Protein AF-0000000087530693 (afdb_homodimer)

Organism: NCBI:txid342944

Secondary structure (DSSP, 8-state):
-GGGTTTTS----HHHHHHHHHHHHHHHHHHHHTGGGTTTSHHHHHHHHHHHHHHHHHHHHHHHHHHTT---TTHHHHHHHHHHHHHHHHHTT-HHHHHHHHHHHHHHHHHHHHHHHHHTS---HHHHHHHHHHHHHHHHHHHHTTS-EE---HHHHIIIII-EETTEEHHHHHHHHHHHHHHHHHHHSHHHHHHHHHHH-HHHHHHTT--HHHHHHHHHHHHHHHHHHHHHHHHHHHTEE-TTTTTTHHHHHHHHHHHTT--TTSS---HHHHHHHHHHHHHHHHHHHHTT--HHHHHHHHHHHHHHHHHHH------/-GGGTTTTS----HHHHHHHHHHHHHHHHHHHHTGGGTTTSHHHHHHHHHHHHHHHHHHHHHHHHHHTT---TTHHHHHHHHHHHHHHHHHTT-HHHHHHHHHHHHHHHHHHHHHHHHHTS---HHHHHHHHHHHHHHHHHHHHTTS-EE---HHHHIIIII-EETTEEHHHHHHHHHHHHHHHHHHHSHHHHHHHHHHH-HHHHHHTT--HHHHHHHHHHHHHHHHHHHHHHHHHHHTEE-TTTTTTHHHHHHHHHHHTT--TTSS---HHHHHHHHHHHHHHHHHHHHTT--HHHHHHHHHHHHHHHHHHH------

Solvent-accessible surface area (backbone atoms only — not comparable to full-atom values): 29181 Å² total; per-residue (Å²): 128,72,74,67,66,65,62,64,70,50,76,69,61,52,70,77,41,42,46,58,52,51,46,50,49,52,49,51,51,44,47,62,76,28,45,88,73,40,51,81,33,70,69,43,48,51,47,34,46,54,64,18,22,42,38,26,40,31,13,42,30,42,29,49,26,23,9,41,52,41,49,70,54,21,37,13,21,31,10,7,27,8,10,33,50,20,20,51,34,42,69,70,64,61,40,68,68,53,15,51,52,48,10,34,46,46,6,28,50,52,10,40,53,49,15,44,42,31,54,76,60,62,38,60,38,56,60,50,18,46,28,40,23,38,24,33,29,13,48,22,23,52,75,45,70,72,39,74,33,63,47,81,54,62,67,52,26,32,72,34,20,74,21,61,60,95,84,39,50,35,41,48,53,52,30,50,53,50,46,51,51,45,38,46,40,49,74,72,33,70,63,25,50,50,32,26,38,30,11,59,38,48,67,62,27,43,75,72,68,42,62,52,54,59,49,50,28,49,31,30,22,45,28,17,26,31,11,3,48,30,10,41,32,51,17,18,56,67,35,24,8,37,53,68,40,42,68,69,39,33,56,53,22,50,35,9,20,29,42,18,60,22,29,76,71,18,36,34,62,36,46,69,29,12,43,53,19,16,46,44,53,26,46,51,54,48,50,42,50,74,73,64,50,52,72,29,54,46,33,29,51,51,19,52,48,38,50,50,35,46,60,67,45,54,70,72,71,78,123,131,73,74,66,67,64,64,63,70,52,75,69,62,52,69,78,42,42,46,57,51,50,43,52,49,52,49,52,51,44,47,61,76,27,47,88,74,40,50,81,34,68,69,43,49,52,49,34,45,54,63,16,20,42,40,25,39,32,12,42,31,40,28,51,26,23,9,40,49,40,50,69,51,20,38,12,22,31,9,5,27,8,10,33,49,20,21,50,36,41,68,71,64,61,41,67,68,51,16,50,51,48,10,35,46,47,6,28,52,52,11,41,52,48,16,44,41,32,54,75,62,60,39,61,38,56,59,49,18,46,28,42,23,38,24,33,28,13,48,22,23,53,76,45,71,71,39,75,33,62,48,83,53,62,67,51,26,31,70,35,20,75,22,60,59,95,85,38,51,34,41,49,52,54,31,49,52,50,46,50,50,45,38,45,40,50,73,72,34,70,64,26,51,49,31,26,37,31,11,58,38,49,68,62,26,43,74,72,69,43,61,53,53,59,48,50,27,49,31,30,22,45,28,19,26,33,12,3,48,28,10,41,31,50,18,18,55,67,37,24,8,35,52,68,40,42,72,70,39,33,57,53,22,50,33,9,20,30,42,18,59,22,28,76,72,18,38,33,62,36,46,69,30,11,43,53,19,16,48,44,52,25,46,50,54,49,50,43,50,72,72,64,51,50,72,29,53,46,33,30,52,49,19,51,48,38,50,50,34,44,59,64,44,53,69,73,70,78,121

Sequence (638 aa):
MPSKLKNSLSLFDWRQYIVYIAFVLVLIYFSITLAEEGFMTTGNILNIARQTAMISIMGVAMTFVIASKEIDLSVGSIAALSAITTALTMQQGLGMITAIIVGLATGLAVGFVNGYLVTKVAIPSFLVTLAMMMIARGVAMWLSGTAPVPILSENYIFLFGSGSVLGVPILLFWTLLIAIIGYIVMRKSVFGRQTLATGGNETAATFSGINTNRIKMTVFMASGMMAGLAGMLYAGRLQAGRFTFGEGDELSVIAAVILGGTSLFGGVGTVVGTVIGSVMIGTINNALILQGLDVSQQMVVQGAIIILAVAFGSKKRKSMPSKLKNSLSLFDWRQYIVYIAFVLVLIYFSITLAEEGFMTTGNILNIARQTAMISIMGVAMTFVIASKEIDLSVGSIAALSAITTALTMQQGLGMITAIIVGLATGLAVGFVNGYLVTKVAIPSFLVTLAMMMIARGVAMWLSGTAPVPILSENYIFLFGSGSVLGVPILLFWTLLIAIIGYIVMRKSVFGRQTLATGGNETAATFSGINTNRIKMTVFMASGMMAGLAGMLYAGRLQAGRFTFGEGDELSVIAAVILGGTSLFGGVGTVVGTVIGSVMIGTINNALILQGLDVSQQMVVQGAIIILAVAFGSKKRKS

Nearest PDB structures (foldseek):
  2nq2-assembly1_A  TM=4.887E-01  e=3.109E-02  Haemophilus influenzae
  5b58-assembly1_B  TM=4.956E-01  e=7.886E-02  Burkholderia cenocepacia J2315
  7lb8-assembly1_B  TM=5.068E-01  e=1.228E-01  Escherichia coli K-12
  3gi9-assembly1_C  TM=1.539E-01  e=7.904E-01  Methanocaldococcus jannaschii
  6s7p-assembly1_A  TM=1.530E-01  e=4.259E+00  Homo sapiens

Foldseek 3Di:
DPVVVVCVVPPPCCLLCVLVVVLVVVVVVLCVVCVVLCLPPPVNLLVLLLVLLLLLLLLLLQLLQLQLLAAALQLFLLLLLLLLQLLVCVVVVVDNVVSLVSLLVSLLVLLLVLLCCCQVVVDGSVVSNVVSNVVSLVVSCVSCVQDKRFADDPVLLQQQAQHDDPNHRNSNVSSVVSLVVSQCCLPPHPLNQLSLVSLVPVVVSVVVPRPSSVSNSVSSSSSSSSSSSSSSSVCSHVRIRGSCGSPVSSLQSVLLFLSLQRESSHNDGDSVSSSVSSSSSSSVLSSCVSVPDDPVVSVVVSVVSSVVSCVSRHPPPPD/DPVVVPCVVPPPCCLLCVLVVVLVVVLVVLCVVCVVLCLPPPVNLLVLLLVLLLLLLLLLLQLLQLQLLAAALQLFLLLLLLLLQLLVCVVVVVDNVVSLVSLLVSLLVLLLVLLCCCQVVVDGSVVSNVVSNVVSLVVSCVSQVQDKRFADDPVLLQQQAQHDDPNHRNSNVSSVVSLVVSQCCLPPHPLNQLSLVSLVPVVVSVVVPRPSSVSNSVSSSSSSSSSSSSSSSVCSHVRIRGSCGSPVSSLQSVLLFLSLQRESSHNDGDSVSSSVSSSSSSSVLSSCVSVPHDPVVSVVVSVVSSVVSCVSRHPPPPD

InterPro domains:
  IPR001851 ABC transporter, permease [PF02653] (44-310)

Structure (mmCIF, N/CA/C/O backbone):
data_AF-0000000087530693-model_v1
#
loop_
_entity.id
_entity.type
_entity.pdbx_description
1 polymer 'Ribose transport system permease protein'
#
loop_
_atom_site.group_PDB
_atom_site.id
_atom_site.type_symbol
_atom_site.label_atom_id
_atom_site.label_alt_id
_atom_site.label_comp_id
_atom_site.label_asym_id
_atom_site.label_entity_id
_atom_site.label_seq_id
_atom_site.pdbx_PDB_ins_code
_atom_site.Cartn_x
_atom_site.Cartn_y
_atom_site.Cartn_z
_atom_site.occupancy
_atom_site.B_iso_or_equiv
_atom_site.auth_seq_id
_atom_site.auth_comp_id
_atom_site.auth_asym_id
_atom_site.auth_atom_id
_atom_site.pdbx_PDB_model_num
ATOM 1 N N . MET A 1 1 ? -44.031 -15.539 -35.531 1 28.72 1 MET A N 1
ATOM 2 C CA . MET A 1 1 ? -42.969 -16.359 -34.969 1 28.72 1 MET A CA 1
ATOM 3 C C . MET A 1 1 ? -41.625 -15.68 -35.156 1 28.72 1 MET A C 1
ATOM 5 O O . MET A 1 1 ? -40.562 -16.281 -34.906 1 28.72 1 MET A O 1
ATOM 9 N N . PRO A 1 2 ? -41.469 -14.688 -36.062 1 40.25 2 PRO A N 1
ATOM 10 C CA . PRO A 1 2 ? -40.156 -14.133 -36.406 1 40.25 2 PRO A CA 1
ATOM 11 C C . PRO A 1 2 ? -39.5 -13.359 -35.281 1 40.25 2 PRO A C 1
ATOM 13 O O . PRO A 1 2 ? -38.375 -12.852 -35.406 1 40.25 2 PRO A O 1
ATOM 16 N N . SER A 1 3 ? -40.312 -12.875 -34.281 1 39.66 3 SER A N 1
ATOM 17 C CA . SER A 1 3 ? -39.812 -11.859 -33.344 1 39.66 3 SER A CA 1
ATOM 18 C C . SER A 1 3 ? -38.75 -12.422 -32.438 1 39.66 3 SER A C 1
ATOM 20 O O . SER A 1 3 ? -38.188 -11.703 -31.609 1 39.66 3 SER A O 1
ATOM 22 N N . LYS A 1 4 ? -38.656 -13.766 -32.344 1 40.84 4 LYS A N 1
ATOM 23 C CA . LYS A 1 4 ? -37.75 -14.297 -31.328 1 40.84 4 LYS A CA 1
ATOM 24 C C . LYS A 1 4 ? -36.281 -14.117 -31.75 1 40.84 4 LYS A C 1
ATOM 26 O O . LYS A 1 4 ? -35.375 -14.422 -30.984 1 40.84 4 LYS A O 1
ATOM 31 N N . LEU A 1 5 ? -36.062 -14.156 -33.062 1 33.09 5 LEU A N 1
ATOM 32 C CA . LEU A 1 5 ? -34.656 -14.195 -33.469 1 33.09 5 LEU A CA 1
ATOM 33 C C . LEU A 1 5 ? -33.969 -12.875 -33.125 1 33.09 5 LEU A C 1
ATOM 35 O O . LEU A 1 5 ? -32.75 -12.75 -33.281 1 33.09 5 LEU A O 1
ATOM 39 N N . LYS A 1 6 ? -34.844 -11.805 -33.219 1 39 6 LYS A N 1
ATOM 40 C CA . LYS A 1 6 ? -34.125 -10.539 -33.094 1 39 6 LYS A CA 1
ATOM 41 C C . LYS A 1 6 ? -33.344 -10.477 -31.781 1 39 6 LYS A C 1
ATOM 43 O O . LYS A 1 6 ? -32.312 -9.789 -31.703 1 39 6 LYS A O 1
ATOM 48 N N . ASN A 1 7 ? -34 -10.797 -30.766 1 36.56 7 ASN A N 1
ATOM 49 C CA . ASN A 1 7 ? -33.438 -10.352 -29.484 1 36.56 7 ASN A CA 1
ATOM 50 C C . ASN A 1 7 ? -32.281 -11.219 -29.047 1 36.56 7 ASN A C 1
ATOM 52 O O . ASN A 1 7 ? -31.859 -11.156 -27.891 1 36.56 7 ASN A O 1
ATOM 56 N N . SER A 1 8 ? -32.156 -12.344 -29.578 1 37 8 SER A N 1
ATOM 57 C CA . SER A 1 8 ? -31.125 -13.242 -29.094 1 37 8 SER A CA 1
ATOM 58 C C . SER A 1 8 ? -29.734 -12.688 -29.375 1 37 8 SER A C 1
ATOM 60 O O . SER A 1 8 ? -28.734 -13.305 -29.016 1 37 8 SER A O 1
ATOM 62 N N . LEU A 1 9 ? -29.656 -12.055 -30.547 1 38.19 9 LEU A N 1
ATOM 63 C CA . LEU A 1 9 ? -28.359 -11.391 -30.641 1 38.19 9 LEU A CA 1
ATOM 64 C C . LEU A 1 9 ? -28.062 -10.57 -29.391 1 38.19 9 LEU A C 1
ATOM 66 O O . LEU A 1 9 ? -28.469 -9.406 -29.297 1 38.19 9 LEU A O 1
ATOM 70 N N . SER A 1 10 ? -28.688 -10.914 -28.375 1 39.28 10 SER A N 1
ATOM 71 C CA . SER A 1 10 ? -28.375 -10.391 -27.047 1 39.28 10 SER A CA 1
ATOM 72 C C . SER A 1 10 ? -26.953 -9.828 -27 1 39.28 10 SER A C 1
ATOM 74 O O . SER A 1 10 ? -26.031 -10.391 -27.609 1 39.28 10 SER A O 1
ATOM 76 N N . LEU A 1 11 ? -26.781 -8.539 -26.812 1 38.78 11 LEU A N 1
ATOM 77 C CA . LEU A 1 11 ? -25.641 -7.664 -26.547 1 38.78 11 LEU A CA 1
ATOM 78 C C . LEU A 1 11 ? -24.484 -8.445 -25.922 1 38.78 11 LEU A C 1
ATOM 80 O O . LEU A 1 11 ? -24.656 -9.047 -24.859 1 38.78 11 LEU A O 1
ATOM 84 N N . PHE A 1 12 ? -23.859 -9.289 -26.656 1 40.31 12 PHE A N 1
ATOM 85 C CA . PHE A 1 12 ? -22.516 -9.641 -26.219 1 40.31 12 PHE A CA 1
ATOM 86 C C . PHE A 1 12 ? -22 -8.648 -25.172 1 40.31 12 PHE A C 1
ATOM 88 O O . PHE A 1 12 ? -21.875 -7.457 -25.469 1 40.31 12 PHE A O 1
ATOM 95 N N . ASP A 1 13 ? -22.422 -8.711 -23.953 1 47.44 13 ASP A N 1
ATOM 96 C CA . ASP A 1 13 ? -21.938 -7.852 -22.875 1 47.44 13 ASP A CA 1
ATOM 97 C C . ASP A 1 13 ? -20.453 -7.523 -23.062 1 47.44 13 ASP A C 1
ATOM 99 O O . ASP A 1 13 ? -19.594 -8.242 -22.562 1 47.44 13 ASP A O 1
ATOM 103 N N . TRP A 1 14 ? -20.094 -6.984 -24.203 1 50.38 14 TRP A N 1
ATOM 104 C CA . TRP A 1 14 ? -18.781 -6.504 -24.594 1 50.38 14 TRP A CA 1
ATOM 105 C C . TRP A 1 14 ? -17.984 -6.047 -23.375 1 50.38 14 TRP A C 1
ATOM 107 O O . TRP A 1 14 ? -16.75 -6.102 -23.375 1 50.38 14 TRP A O 1
ATOM 117 N N . ARG A 1 15 ? -18.672 -5.598 -22.406 1 54.03 15 ARG A N 1
ATOM 118 C CA . ARG A 1 15 ? -17.984 -5.086 -21.219 1 54.03 15 ARG A CA 1
ATOM 119 C C . ARG A 1 15 ? -17.234 -6.195 -20.5 1 54.03 15 ARG A C 1
ATOM 121 O O . ARG A 1 15 ? -16.188 -5.949 -19.906 1 54.03 15 ARG A O 1
ATOM 128 N N . GLN A 1 16 ? -17.906 -7.434 -20.703 1 56.12 16 GLN A N 1
ATOM 129 C CA . GLN A 1 16 ? -17.219 -8.547 -20.047 1 56.12 16 GLN A CA 1
ATOM 130 C C . GLN A 1 16 ? -15.945 -8.914 -20.797 1 56.12 16 GLN A C 1
ATOM 132 O O . GLN A 1 16 ? -15.008 -9.445 -20.203 1 56.12 16 GLN A O 1
ATOM 137 N N . TYR A 1 17 ? -15.961 -8.445 -22.109 1 61.09 17 TYR A N 1
ATOM 138 C CA . TYR A 1 17 ? -14.836 -8.906 -22.906 1 61.09 17 TYR A CA 1
ATOM 139 C C . TYR A 1 17 ? -13.875 -7.758 -23.203 1 61.09 17 TYR A C 1
ATOM 141 O O . TYR A 1 17 ? -12.883 -7.938 -23.922 1 61.09 17 TYR A O 1
ATOM 149 N N . ILE A 1 18 ? -14.203 -6.633 -22.672 1 63.62 18 ILE A N 1
ATOM 150 C CA . ILE A 1 18 ? -13.398 -5.461 -22.984 1 63.62 18 ILE A CA 1
ATOM 151 C C . ILE A 1 18 ? -11.945 -5.707 -22.578 1 63.62 18 ILE A C 1
ATOM 153 O O . ILE A 1 18 ? -11.023 -5.301 -23.281 1 63.62 18 ILE A O 1
ATOM 157 N N . VAL A 1 19 ? -11.812 -6.367 -21.594 1 62.84 19 VAL A N 1
ATOM 158 C CA . VAL A 1 19 ? -10.453 -6.605 -21.125 1 62.84 19 VAL A CA 1
ATOM 159 C C . VAL A 1 19 ? -9.727 -7.543 -22.078 1 62.84 19 VAL A C 1
ATOM 161 O O . VAL A 1 19 ? -8.547 -7.344 -22.375 1 62.84 19 VAL A O 1
ATOM 164 N N . TYR A 1 20 ? -10.445 -8.461 -22.562 1 69.25 20 TYR A N 1
ATOM 165 C CA . TYR A 1 20 ? -9.844 -9.398 -23.5 1 69.25 20 TYR A CA 1
ATOM 166 C C . TYR A 1 20 ? -9.5 -8.703 -24.812 1 69.25 20 TYR A C 1
ATOM 168 O O . TYR A 1 20 ? -8.438 -8.945 -25.391 1 69.25 20 TYR A O 1
ATOM 176 N N . ILE A 1 21 ? -10.383 -7.828 -25.156 1 72.25 21 ILE A N 1
ATOM 177 C CA . ILE A 1 21 ? -10.133 -7.074 -26.375 1 72.25 21 ILE A CA 1
ATOM 178 C C . ILE A 1 21 ? -8.922 -6.16 -26.188 1 72.25 21 ILE A C 1
ATOM 180 O O . ILE A 1 21 ? -8.055 -6.082 -27.062 1 72.25 21 ILE A O 1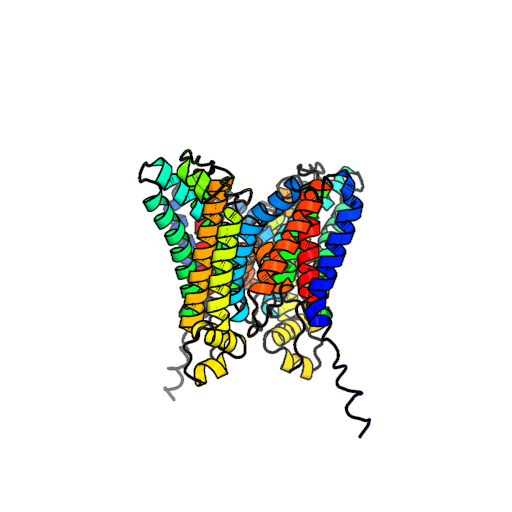
ATOM 184 N N . ALA A 1 22 ? -8.891 -5.48 -25.016 1 70 22 ALA A N 1
ATOM 185 C CA . ALA A 1 22 ? -7.754 -4.613 -24.703 1 70 22 ALA A CA 1
ATOM 186 C C . ALA A 1 22 ? -6.449 -5.402 -24.703 1 70 22 ALA A C 1
ATOM 188 O O . ALA A 1 22 ? -5.43 -4.934 -25.203 1 70 22 ALA A O 1
ATOM 189 N N . PHE A 1 23 ? -6.508 -6.609 -24.188 1 74.19 23 PHE A N 1
ATOM 190 C CA . PHE A 1 23 ? -5.34 -7.48 -24.156 1 74.19 23 PHE A CA 1
ATOM 191 C C . PHE A 1 23 ? -4.844 -7.785 -25.562 1 74.19 23 PHE A C 1
ATOM 193 O O . PHE A 1 23 ? -3.646 -7.68 -25.844 1 74.19 23 PHE A O 1
ATOM 200 N N . VAL A 1 24 ? -5.777 -8.109 -26.375 1 76.62 24 VAL A N 1
ATOM 201 C CA . VAL A 1 24 ? -5.41 -8.469 -27.75 1 76.62 24 VAL A CA 1
ATOM 202 C C . VAL A 1 24 ? -4.832 -7.246 -28.453 1 76.62 24 VAL A C 1
ATOM 204 O O . VAL A 1 24 ? -3.832 -7.355 -29.172 1 76.62 24 VAL A O 1
ATOM 207 N N . LEU A 1 25 ? -5.383 -6.094 -28.156 1 77.19 25 LEU A N 1
ATOM 208 C CA . LEU A 1 25 ? -4.902 -4.863 -28.781 1 77.19 25 LEU A CA 1
ATOM 209 C C . LEU A 1 25 ? -3.5 -4.52 -28.297 1 77.19 25 LEU A C 1
ATOM 211 O O . LEU A 1 25 ? -2.645 -4.113 -29.078 1 77.19 25 LEU A O 1
ATOM 215 N N . VAL A 1 26 ? -3.301 -4.668 -27.016 1 76.31 26 VAL A N 1
ATOM 216 C CA . VAL A 1 26 ? -1.988 -4.398 -26.438 1 76.31 26 VAL A CA 1
ATOM 217 C C . VAL A 1 26 ? -0.959 -5.367 -27.016 1 76.31 26 VAL A C 1
ATOM 219 O O . VAL A 1 26 ? 0.159 -4.969 -27.359 1 76.31 26 VAL A O 1
ATOM 222 N N . LEU A 1 27 ? -1.371 -6.621 -27.141 1 77.88 27 LEU A N 1
ATOM 223 C CA . LEU A 1 27 ? -0.479 -7.629 -27.703 1 77.88 27 LEU A CA 1
ATOM 224 C C . LEU A 1 27 ? -0.116 -7.293 -29.141 1 77.88 27 LEU A C 1
ATOM 226 O O . LEU A 1 27 ? 1.053 -7.375 -29.531 1 77.88 27 LEU A O 1
ATOM 230 N N . ILE A 1 28 ? -1.125 -6.922 -29.906 1 78.5 28 ILE A N 1
ATOM 231 C CA . ILE A 1 28 ? -0.894 -6.574 -31.297 1 78.5 28 ILE A CA 1
ATOM 232 C C . ILE A 1 28 ? 0.003 -5.34 -31.375 1 78.5 28 ILE A C 1
ATOM 234 O O . ILE A 1 28 ? 0.953 -5.305 -32.156 1 78.5 28 ILE A O 1
ATOM 238 N N . TYR A 1 29 ? -0.275 -4.406 -30.562 1 82.38 29 TYR A N 1
ATOM 239 C CA . TYR A 1 29 ? 0.505 -3.174 -30.547 1 82.38 29 TYR A CA 1
ATOM 240 C C . TYR A 1 29 ? 1.975 -3.463 -30.266 1 82.38 29 TYR A C 1
ATOM 242 O O . TYR A 1 29 ? 2.855 -3.006 -31 1 82.38 29 TYR A O 1
ATOM 250 N N . PHE A 1 30 ? 2.209 -4.285 -29.297 1 83.38 30 PHE A N 1
ATOM 251 C CA . PHE A 1 30 ? 3.596 -4.527 -28.922 1 83.38 30 PHE A CA 1
ATOM 252 C C . PHE A 1 30 ? 4.258 -5.504 -29.891 1 83.38 30 PHE A C 1
ATOM 254 O O . PHE A 1 30 ? 5.469 -5.449 -30.109 1 83.38 30 PHE A O 1
ATOM 261 N N . SER A 1 31 ? 3.473 -6.391 -30.484 1 78.81 31 SER A N 1
ATOM 262 C CA . SER A 1 31 ? 4.012 -7.316 -31.469 1 78.81 31 SER A CA 1
ATOM 263 C C . SER A 1 31 ? 4.543 -6.574 -32.688 1 78.81 31 SER A C 1
ATOM 265 O O . SER A 1 31 ? 5.559 -6.969 -33.281 1 78.81 31 SER A O 1
ATOM 267 N N . ILE A 1 32 ? 3.898 -5.543 -32.938 1 80.38 32 ILE A N 1
ATOM 268 C CA . ILE A 1 32 ? 4.285 -4.758 -34.094 1 80.38 32 ILE A CA 1
ATOM 269 C C . ILE A 1 32 ? 5.418 -3.805 -33.719 1 80.38 32 ILE A C 1
ATOM 271 O O . ILE A 1 32 ? 6.445 -3.752 -34.406 1 80.38 32 ILE A O 1
ATOM 275 N N . THR A 1 33 ? 5.32 -3.119 -32.688 1 82.12 33 THR A N 1
ATOM 276 C CA . THR A 1 33 ? 6.262 -2.062 -32.344 1 82.12 33 THR A CA 1
ATOM 277 C C . THR A 1 33 ? 7.574 -2.65 -31.828 1 82.12 33 THR A C 1
ATOM 279 O O . THR A 1 33 ? 8.625 -2.018 -31.922 1 82.12 33 THR A O 1
ATOM 282 N N . LEU A 1 34 ? 7.488 -3.891 -31.297 1 83.69 34 LEU A N 1
ATOM 283 C CA . LEU A 1 34 ? 8.68 -4.492 -30.719 1 83.69 34 LEU A CA 1
ATOM 284 C C . LEU A 1 34 ? 9.102 -5.734 -31.5 1 83.69 34 LEU A C 1
ATOM 286 O O . LEU A 1 34 ? 9.7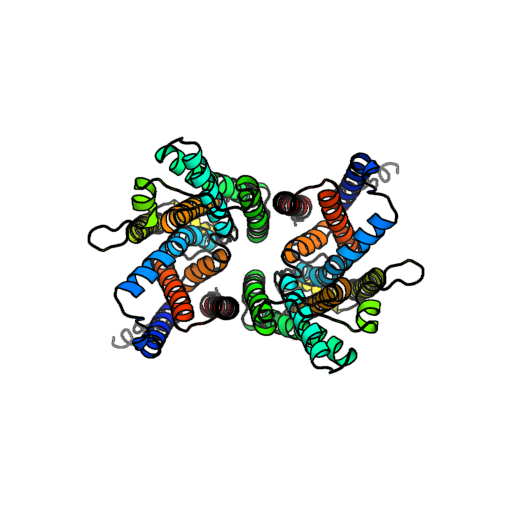5 -6.629 -30.953 1 83.69 34 LEU A O 1
ATOM 290 N N . ALA A 1 35 ? 8.68 -5.809 -32.688 1 79.12 35 ALA A N 1
ATOM 291 C CA . ALA A 1 35 ? 9.016 -6.934 -33.562 1 79.12 35 ALA A CA 1
ATOM 292 C C . ALA A 1 35 ? 10.531 -7.082 -33.688 1 79.12 35 ALA A C 1
ATOM 294 O O . ALA A 1 35 ? 11.062 -8.195 -33.594 1 79.12 35 ALA A O 1
ATOM 295 N N . GLU A 1 36 ? 11.133 -6.031 -33.75 1 78.75 36 GLU A N 1
ATOM 296 C CA . GLU A 1 36 ? 12.57 -6.051 -33.938 1 78.75 36 GLU A CA 1
ATOM 297 C C . GLU A 1 36 ? 13.32 -6.328 -32.656 1 78.75 36 GLU A C 1
ATOM 299 O O . GLU A 1 36 ? 14.5 -6.699 -32.688 1 78.75 36 GLU A O 1
ATOM 304 N N . GLU A 1 37 ? 12.609 -6.168 -31.609 1 83.38 37 GLU A N 1
ATOM 305 C CA . GLU A 1 37 ? 13.25 -6.363 -30.312 1 83.38 37 GLU A CA 1
ATOM 306 C C . GLU A 1 37 ? 13.031 -7.785 -29.812 1 83.38 37 GLU A C 1
ATOM 308 O O . GLU A 1 37 ? 13.477 -8.133 -28.703 1 83.38 37 GLU A O 1
ATOM 313 N N . GLY A 1 38 ? 12.414 -8.625 -30.703 1 80.56 38 GLY A N 1
ATOM 314 C CA . GLY A 1 38 ? 12.266 -10.031 -30.375 1 80.56 38 GLY A CA 1
ATOM 315 C C . GLY A 1 38 ? 11.07 -10.312 -29.484 1 80.56 38 GLY A C 1
ATOM 316 O O . GLY A 1 38 ? 11.086 -11.266 -28.688 1 80.56 38 GLY A O 1
ATOM 317 N N . PHE A 1 39 ? 10.141 -9.453 -29.547 1 85 39 PHE A N 1
ATOM 318 C CA . PHE A 1 39 ? 8.969 -9.586 -28.703 1 85 39 PHE A CA 1
ATOM 319 C C . PHE A 1 39 ? 8.305 -10.945 -28.906 1 85 39 PHE A C 1
ATOM 321 O O . PHE A 1 39 ? 7.918 -11.609 -27.953 1 85 39 PHE A O 1
ATOM 328 N N . MET A 1 40 ? 8.281 -11.477 -30.109 1 81.81 40 MET A N 1
ATOM 329 C CA . MET A 1 40 ? 7.527 -12.695 -30.406 1 81.81 40 MET A CA 1
ATOM 330 C C . MET A 1 40 ? 8.461 -13.898 -30.5 1 81.81 40 MET A C 1
ATOM 332 O O . MET A 1 40 ? 8.047 -14.977 -30.922 1 81.81 40 MET A O 1
ATOM 336 N N . THR A 1 41 ? 9.641 -13.75 -30.078 1 84.12 41 THR A N 1
ATOM 337 C CA . THR A 1 41 ? 10.547 -14.891 -30.078 1 84.12 41 THR A CA 1
ATOM 338 C C . THR A 1 41 ? 10.148 -15.906 -29.016 1 84.12 41 THR A C 1
ATOM 340 O O . THR A 1 41 ? 9.5 -15.547 -28.031 1 84.12 41 THR A O 1
ATOM 343 N N . THR A 1 42 ? 10.469 -17.078 -29.297 1 83.38 42 THR A N 1
ATOM 344 C CA . THR A 1 42 ? 10.172 -18.141 -28.344 1 83.38 42 THR A CA 1
ATOM 345 C C . THR A 1 42 ? 10.812 -17.859 -26.984 1 83.38 42 THR A C 1
ATOM 347 O O . THR A 1 42 ? 10.211 -18.094 -25.938 1 83.38 42 THR A O 1
ATOM 350 N N . GLY A 1 43 ? 12.031 -17.344 -27.047 1 84 43 GLY A N 1
ATOM 351 C CA . GLY A 1 43 ? 12.727 -16.984 -25.812 1 84 43 GLY A CA 1
ATOM 352 C C . GLY A 1 43 ? 11.977 -15.953 -24.984 1 84 43 GLY A C 1
ATOM 353 O O . GLY A 1 43 ? 11.828 -16.109 -23.766 1 84 43 GLY A O 1
ATOM 354 N N . ASN A 1 44 ? 11.484 -14.961 -25.672 1 87.44 44 ASN A N 1
ATOM 355 C CA . ASN A 1 44 ? 10.773 -13.906 -24.953 1 87.44 44 ASN A CA 1
ATOM 356 C C . ASN A 1 44 ? 9.414 -14.383 -24.453 1 87.44 44 ASN A C 1
ATOM 358 O O . ASN A 1 44 ? 9.008 -14.031 -23.344 1 87.44 44 ASN A O 1
ATOM 362 N N . ILE A 1 45 ? 8.773 -15.148 -25.141 1 85.75 45 ILE A N 1
ATOM 363 C CA . ILE A 1 45 ? 7.473 -15.68 -24.75 1 85.75 45 ILE A CA 1
ATOM 364 C C . ILE A 1 45 ? 7.641 -16.562 -23.516 1 85.75 45 ILE A C 1
ATOM 366 O O . ILE A 1 45 ? 6.832 -16.5 -22.578 1 85.75 45 ILE A O 1
ATOM 370 N N . LEU A 1 46 ? 8.656 -17.344 -23.531 1 86.12 46 LEU A N 1
ATOM 371 C CA . LEU A 1 46 ? 8.93 -18.188 -22.375 1 86.12 46 LEU A CA 1
ATOM 372 C C . LEU A 1 46 ? 9.305 -17.344 -21.156 1 86.12 46 LEU A C 1
ATOM 374 O O . LEU A 1 46 ? 8.977 -17.703 -20.016 1 86.12 46 LEU A O 1
ATOM 378 N N . ASN A 1 47 ? 9.938 -16.234 -21.422 1 85.25 47 ASN A N 1
ATOM 379 C CA . ASN A 1 47 ? 10.273 -15.305 -20.344 1 85.25 47 ASN A CA 1
ATOM 380 C C . ASN A 1 47 ? 9.023 -14.695 -19.719 1 85.25 47 ASN A C 1
ATOM 382 O O . ASN A 1 47 ? 8.945 -14.539 -18.5 1 85.25 47 ASN A O 1
ATOM 386 N N . ILE A 1 48 ? 8.164 -14.352 -20.516 1 87.25 48 ILE A N 1
ATOM 387 C CA . ILE A 1 48 ? 6.895 -13.812 -20.047 1 87.25 48 ILE A CA 1
ATOM 388 C C . ILE A 1 48 ? 6.188 -14.859 -19.188 1 87.25 48 ILE A C 1
ATOM 390 O O . ILE A 1 48 ? 5.691 -14.547 -18.094 1 87.25 48 ILE A O 1
ATOM 394 N N . ALA A 1 49 ? 6.242 -16.062 -19.641 1 86.5 49 ALA A N 1
ATOM 395 C CA . ALA A 1 49 ? 5.594 -17.156 -18.922 1 86.5 49 ALA A CA 1
ATOM 396 C C . ALA A 1 49 ? 6.234 -17.359 -17.547 1 86.5 49 ALA A C 1
ATOM 398 O O . ALA A 1 49 ? 5.535 -17.562 -16.547 1 86.5 49 ALA A O 1
ATOM 399 N N . ARG A 1 50 ? 7.512 -17.266 -17.516 1 88.44 50 ARG A N 1
ATOM 400 C CA . ARG A 1 50 ? 8.234 -17.438 -16.25 1 88.44 50 ARG A CA 1
ATOM 401 C C . ARG A 1 50 ? 7.898 -16.328 -15.273 1 88.44 50 ARG A C 1
ATOM 403 O O . ARG A 1 50 ? 7.637 -16.578 -14.094 1 88.44 50 ARG A O 1
ATOM 410 N N . GLN A 1 51 ? 7.848 -15.156 -15.75 1 85.56 51 GLN A N 1
ATOM 411 C CA . GLN A 1 51 ? 7.621 -14 -14.891 1 85.56 51 GLN A CA 1
ATOM 412 C C . GLN A 1 51 ? 6.172 -13.945 -14.414 1 85.56 51 GLN A C 1
ATOM 414 O O . GLN A 1 51 ? 5.898 -13.523 -13.289 1 85.56 51 GLN A O 1
ATOM 419 N N . THR A 1 52 ? 5.305 -14.391 -15.211 1 93.31 52 THR A N 1
ATOM 420 C CA . THR A 1 52 ? 3.879 -14.312 -14.914 1 93.31 52 THR A CA 1
ATOM 421 C C . THR A 1 52 ? 3.457 -15.414 -13.953 1 93.31 52 THR A C 1
ATOM 423 O O . THR A 1 52 ? 2.393 -15.328 -13.336 1 93.31 52 THR A O 1
ATOM 426 N N . ALA A 1 53 ? 4.285 -16.438 -13.844 1 96.62 53 ALA A N 1
ATOM 427 C CA . ALA A 1 53 ? 3.924 -17.578 -13.023 1 96.62 53 ALA A CA 1
ATOM 428 C C . ALA A 1 53 ? 3.619 -17.156 -11.586 1 96.62 53 ALA A C 1
ATOM 430 O O . ALA A 1 53 ? 2.586 -17.531 -11.031 1 96.62 53 ALA A O 1
ATOM 431 N N . MET A 1 54 ? 4.512 -16.344 -11.016 1 97.19 54 MET A N 1
ATOM 432 C CA . MET A 1 54 ? 4.324 -15.93 -9.633 1 97.19 54 MET A CA 1
ATOM 433 C C . MET A 1 54 ? 3.066 -15.078 -9.484 1 97.19 54 MET A C 1
ATOM 435 O O . MET A 1 54 ? 2.289 -15.266 -8.547 1 97.19 54 MET A O 1
ATOM 439 N N . ILE A 1 55 ? 2.787 -14.219 -10.422 1 96.94 55 ILE A N 1
ATOM 440 C CA . ILE A 1 55 ? 1.605 -13.359 -10.398 1 96.94 55 ILE A CA 1
ATOM 441 C C . ILE A 1 55 ? 0.348 -14.219 -10.547 1 96.94 55 ILE A C 1
ATOM 443 O O . ILE A 1 55 ? -0.648 -13.992 -9.859 1 96.94 55 ILE A O 1
ATOM 447 N N . SER A 1 56 ? 0.435 -15.195 -11.422 1 98.12 56 SER A N 1
ATOM 448 C CA . SER A 1 56 ? -0.708 -16.062 -11.664 1 98.12 56 SER A CA 1
ATOM 449 C C . SER A 1 56 ? -1.064 -16.859 -10.414 1 98.12 56 SER A C 1
ATOM 451 O O . SER A 1 56 ? -2.236 -16.953 -10.039 1 98.12 56 SER A O 1
ATOM 453 N N . ILE A 1 57 ? -0.098 -17.406 -9.82 1 98.62 57 ILE A N 1
ATOM 454 C CA . ILE A 1 57 ? -0.319 -18.25 -8.648 1 98.62 57 ILE A CA 1
ATOM 455 C C . ILE A 1 57 ? -0.91 -17.422 -7.512 1 98.62 57 ILE A C 1
ATOM 457 O O . ILE A 1 57 ? -1.913 -17.812 -6.91 1 98.62 57 ILE A O 1
ATOM 461 N N . MET A 1 58 ? -0.324 -16.281 -7.234 1 98.62 58 MET A N 1
ATOM 462 C CA . MET A 1 58 ? -0.896 -15.398 -6.227 1 98.62 58 MET A CA 1
ATOM 463 C C . MET A 1 58 ? -2.271 -14.898 -6.66 1 98.62 58 MET A C 1
ATOM 465 O O . MET A 1 58 ? -3.166 -14.734 -5.828 1 98.62 58 MET A O 1
ATOM 469 N N . GLY A 1 59 ? -2.428 -14.695 -7.953 1 98.44 59 GLY A N 1
ATOM 470 C CA . GLY A 1 59 ? -3.689 -14.219 -8.492 1 98.44 59 GLY A CA 1
ATOM 471 C C . GLY A 1 59 ? -4.832 -15.195 -8.297 1 98.44 59 GLY A C 1
ATOM 472 O O . GLY A 1 59 ? -5.961 -14.789 -8.016 1 98.44 59 GLY A O 1
ATOM 473 N N . VAL A 1 60 ? -4.539 -16.453 -8.461 1 98.69 60 VAL A N 1
ATOM 474 C CA . VAL A 1 60 ? -5.57 -17.469 -8.281 1 98.69 60 VAL A CA 1
ATOM 475 C C . VAL A 1 60 ? -6.137 -17.391 -6.863 1 98.69 60 VAL A C 1
ATOM 477 O O . VAL A 1 60 ? -7.355 -17.359 -6.676 1 98.69 60 VAL A O 1
ATOM 480 N N . ALA A 1 61 ? -5.277 -17.328 -5.887 1 98.81 61 ALA A N 1
ATOM 481 C CA . ALA A 1 61 ? -5.75 -17.203 -4.508 1 98.81 61 ALA A CA 1
ATOM 482 C C . ALA A 1 61 ? -6.434 -15.859 -4.281 1 98.81 61 ALA A C 1
ATOM 484 O O . ALA A 1 61 ? -7.453 -15.781 -3.596 1 98.81 61 ALA A O 1
ATOM 485 N N . MET A 1 62 ? -5.891 -14.828 -4.863 1 98.5 62 MET A N 1
ATOM 486 C CA . MET A 1 62 ? -6.457 -13.492 -4.723 1 98.5 62 MET A CA 1
ATOM 487 C C . MET A 1 62 ? -7.863 -13.43 -5.32 1 98.5 62 MET A C 1
ATOM 489 O O . MET A 1 62 ? -8.703 -12.648 -4.867 1 98.5 62 MET A O 1
ATOM 493 N N . THR A 1 63 ? -8.117 -14.242 -6.312 1 98.44 63 THR A N 1
ATOM 494 C CA . THR A 1 63 ? -9.461 -14.32 -6.879 1 98.44 63 THR A CA 1
ATOM 495 C C . THR A 1 63 ? -10.484 -14.664 -5.797 1 98.44 63 THR A C 1
ATOM 497 O O . THR A 1 63 ? -11.547 -14.047 -5.723 1 98.44 63 THR A O 1
ATOM 500 N N . PHE A 1 64 ? -10.156 -15.578 -4.953 1 98.88 64 PHE A N 1
ATOM 501 C CA . PHE A 1 64 ? -11.047 -15.961 -3.869 1 98.88 64 PHE A CA 1
ATOM 502 C C . PHE A 1 64 ? -11.164 -14.836 -2.846 1 98.88 64 PHE A C 1
ATOM 504 O O . PHE A 1 64 ? -12.25 -14.578 -2.316 1 98.88 64 PHE A O 1
ATOM 511 N N . VAL A 1 65 ? -10.047 -14.172 -2.568 1 98.75 65 VAL A N 1
ATOM 512 C CA . VAL A 1 65 ? -10.039 -13.094 -1.591 1 98.75 65 VAL A CA 1
ATOM 513 C C . VAL A 1 65 ? -10.961 -11.969 -2.061 1 98.75 65 VAL A C 1
ATOM 515 O O . VAL A 1 65 ? -11.844 -11.531 -1.322 1 98.75 65 VAL A O 1
ATOM 518 N N . ILE A 1 66 ? -10.805 -11.586 -3.303 1 97.06 66 ILE A N 1
ATOM 519 C CA . ILE A 1 66 ? -11.578 -10.469 -3.838 1 97.06 66 ILE A CA 1
ATOM 520 C C . ILE A 1 66 ? -13.031 -10.898 -4.039 1 97.06 66 ILE A C 1
ATOM 522 O O . ILE A 1 66 ? -13.953 -10.125 -3.773 1 97.06 66 ILE A O 1
ATOM 526 N N . ALA A 1 67 ? -13.273 -12.102 -4.434 1 97.69 67 ALA A N 1
ATOM 527 C CA . ALA A 1 67 ? -14.625 -12.609 -4.613 1 97.69 67 ALA A CA 1
ATOM 528 C C . ALA A 1 67 ? -15.391 -12.609 -3.291 1 97.69 67 ALA A C 1
ATOM 530 O O . ALA A 1 67 ? -16.625 -12.547 -3.279 1 97.69 67 ALA A O 1
ATOM 531 N N . SER A 1 68 ? -14.688 -12.703 -2.207 1 98.31 68 SER A N 1
ATOM 532 C CA . SER A 1 68 ? -15.312 -12.664 -0.891 1 98.31 68 SER A CA 1
ATOM 533 C C . SER A 1 68 ? -15.375 -11.242 -0.341 1 98.31 68 SER A C 1
ATOM 535 O O . SER A 1 68 ? -15.656 -11.039 0.841 1 98.31 68 SER A O 1
ATOM 537 N N . LYS A 1 69 ? -15 -10.281 -1.173 1 96.38 69 LYS A N 1
ATOM 538 C CA . LYS A 1 69 ? -15.086 -8.859 -0.88 1 96.38 69 LYS A CA 1
ATOM 539 C C . LYS A 1 69 ? -13.992 -8.43 0.1 1 96.38 69 LYS A C 1
ATOM 541 O O . LYS A 1 69 ? -14.227 -7.582 0.964 1 96.38 69 LYS A O 1
ATOM 546 N N . GLU A 1 70 ? -12.844 -9.086 0.023 1 96.94 70 GLU A N 1
ATOM 547 C CA . GLU A 1 70 ? -11.664 -8.75 0.808 1 96.94 70 GLU A CA 1
ATOM 548 C C . GLU A 1 70 ? -10.477 -8.43 -0.095 1 96.94 70 GLU A C 1
ATOM 550 O O . GLU A 1 70 ? -10.555 -8.594 -1.314 1 96.94 70 GLU A O 1
ATOM 555 N N . ILE A 1 71 ? -9.445 -7.883 0.436 1 95.25 71 ILE A N 1
ATOM 556 C CA . ILE A 1 71 ? -8.227 -7.562 -0.297 1 95.25 71 ILE A CA 1
ATOM 557 C C . ILE A 1 71 ? -7.008 -7.969 0.525 1 95.25 71 ILE A C 1
ATOM 559 O O . ILE A 1 71 ? -6.977 -7.773 1.742 1 95.25 71 ILE A O 1
ATOM 563 N N . ASP A 1 72 ? -6.09 -8.602 -0.077 1 97.88 72 ASP A N 1
ATOM 564 C CA . ASP A 1 72 ? -4.832 -8.945 0.578 1 97.88 72 ASP A CA 1
ATOM 565 C C . ASP A 1 72 ? -3.654 -8.234 -0.08 1 97.88 72 ASP A C 1
ATOM 567 O O . ASP A 1 72 ? -3.152 -8.672 -1.115 1 97.88 72 ASP A O 1
ATOM 571 N N . LEU A 1 73 ? -3.135 -7.219 0.56 1 95.06 73 LEU A N 1
ATOM 572 C CA . LEU A 1 73 ? -2.053 -6.422 -0.006 1 95.06 73 LEU A CA 1
ATOM 573 C C . LEU A 1 73 ? -0.695 -6.957 0.431 1 95.06 73 LEU A C 1
ATOM 575 O O . LEU A 1 73 ? 0.345 -6.465 -0.011 1 95.06 73 LEU A O 1
ATOM 579 N N . SER A 1 74 ? -0.667 -7.988 1.214 1 97.88 74 SER A N 1
ATOM 580 C CA . SER A 1 74 ? 0.582 -8.43 1.828 1 97.88 74 SER A CA 1
ATOM 581 C C . SER A 1 74 ? 1.234 -9.539 1.019 1 97.88 74 SER A C 1
ATOM 583 O O . SER A 1 74 ? 2.305 -10.031 1.38 1 97.88 74 SER A O 1
ATOM 585 N N . VAL A 1 75 ? 0.643 -9.914 -0.092 1 98.44 75 VAL A N 1
ATOM 586 C CA . VAL A 1 75 ? 1.072 -11.109 -0.812 1 98.44 75 VAL A CA 1
ATOM 587 C C . VAL A 1 75 ? 2.527 -10.953 -1.246 1 98.44 75 VAL A C 1
ATOM 589 O O . VAL A 1 75 ? 3.307 -11.906 -1.175 1 98.44 75 VAL A O 1
ATOM 592 N N . GLY A 1 76 ? 2.91 -9.812 -1.659 1 97.5 76 GLY A N 1
ATOM 593 C CA . GLY A 1 76 ? 4.285 -9.602 -2.078 1 97.5 76 GLY A CA 1
ATOM 594 C C . GLY A 1 76 ? 5.289 -9.789 -0.956 1 97.5 76 GLY A C 1
ATOM 595 O O . GLY A 1 76 ? 6.297 -10.477 -1.129 1 97.5 76 GLY A O 1
ATOM 596 N N . SER A 1 77 ? 5.023 -9.195 0.176 1 98.25 77 SER A N 1
ATOM 597 C CA . SER A 1 77 ? 5.934 -9.297 1.313 1 98.25 77 SER A CA 1
ATOM 598 C C . SER A 1 77 ? 5.945 -10.711 1.883 1 98.25 77 SER A C 1
ATOM 600 O O . SER A 1 77 ? 6.973 -11.18 2.377 1 98.25 77 SER A O 1
ATOM 602 N N . ILE A 1 78 ? 4.82 -11.398 1.778 1 98.81 78 ILE A N 1
ATOM 603 C CA . ILE A 1 78 ? 4.762 -12.789 2.213 1 98.81 78 ILE A CA 1
ATOM 604 C C . ILE A 1 78 ? 5.648 -13.648 1.312 1 98.81 78 ILE A C 1
ATOM 606 O O . ILE A 1 78 ? 6.355 -14.531 1.792 1 98.81 78 ILE A O 1
ATOM 610 N N . ALA A 1 79 ? 5.605 -13.352 0.036 1 98.75 79 ALA A N 1
ATOM 611 C CA . ALA A 1 79 ? 6.473 -14.062 -0.895 1 98.75 79 ALA A CA 1
ATOM 612 C C . ALA A 1 79 ? 7.945 -13.867 -0.53 1 98.75 79 ALA A C 1
ATOM 614 O O . ALA A 1 79 ? 8.711 -14.828 -0.503 1 98.75 79 ALA A O 1
ATOM 615 N N . ALA A 1 80 ? 8.289 -12.641 -0.224 1 98.69 80 ALA A N 1
ATOM 616 C CA . ALA A 1 80 ? 9.672 -12.344 0.156 1 98.69 80 ALA A CA 1
ATOM 617 C C . ALA A 1 80 ? 10.07 -13.102 1.42 1 98.69 80 ALA A C 1
ATOM 619 O O . ALA A 1 80 ? 11.141 -13.711 1.478 1 98.69 80 ALA A O 1
ATOM 620 N N . LEU A 1 81 ? 9.203 -13.047 2.375 1 98.81 81 LEU A N 1
ATOM 621 C CA . LEU A 1 81 ? 9.484 -13.703 3.645 1 98.81 81 LEU A CA 1
ATOM 622 C C . LEU A 1 81 ? 9.617 -15.211 3.453 1 98.81 81 LEU A C 1
ATOM 624 O O . LEU A 1 81 ? 10.523 -15.836 4.016 1 98.81 81 LEU A O 1
ATOM 628 N N . SER A 1 82 ? 8.734 -15.758 2.689 1 98.88 82 SER A N 1
ATOM 629 C CA . SER A 1 82 ? 8.789 -17.188 2.414 1 98.88 82 SER A CA 1
ATOM 630 C C . SER A 1 82 ? 10.055 -17.562 1.65 1 98.88 82 SER A C 1
ATOM 632 O O . SER A 1 82 ? 10.664 -18.609 1.914 1 98.88 82 SER A O 1
ATOM 634 N N . ALA A 1 83 ? 10.445 -16.75 0.694 1 98.75 83 ALA A N 1
ATOM 635 C CA . ALA A 1 83 ? 11.688 -17 -0.029 1 98.75 83 ALA A CA 1
ATOM 636 C C . ALA A 1 83 ? 12.883 -17.031 0.927 1 98.75 83 ALA A C 1
ATOM 638 O O . ALA A 1 83 ? 13.734 -17.906 0.83 1 98.75 83 ALA A O 1
ATOM 639 N N . ILE A 1 84 ? 12.906 -16.109 1.866 1 98.75 84 ILE A N 1
ATOM 640 C CA . ILE A 1 84 ? 14.016 -15.969 2.803 1 98.75 84 ILE A CA 1
ATOM 641 C C . ILE A 1 84 ? 14.016 -17.156 3.77 1 98.75 84 ILE A C 1
ATOM 643 O O . ILE A 1 84 ? 15.062 -17.75 4.023 1 98.75 84 ILE A O 1
ATOM 647 N N . THR A 1 85 ? 12.852 -17.5 4.293 1 98.75 85 THR A N 1
ATOM 648 C CA . THR A 1 85 ? 12.805 -18.609 5.234 1 98.75 85 THR A CA 1
ATOM 649 C C . THR A 1 85 ? 13.172 -19.922 4.543 1 98.75 85 THR A C 1
ATOM 651 O O . THR A 1 85 ? 13.828 -20.781 5.137 1 98.75 85 THR A O 1
ATOM 654 N N . THR A 1 86 ? 12.75 -20.078 3.324 1 98.69 86 THR A N 1
ATOM 655 C CA . THR A 1 86 ? 13.141 -21.234 2.541 1 98.69 86 THR A CA 1
ATOM 656 C C . THR A 1 86 ? 14.648 -21.281 2.355 1 98.69 86 THR A C 1
ATOM 658 O O . THR A 1 86 ? 15.281 -22.312 2.609 1 98.69 86 THR A O 1
ATOM 661 N N . ALA A 1 87 ? 15.227 -20.188 1.922 1 98.56 87 ALA A N 1
ATOM 662 C CA . ALA A 1 87 ? 16.672 -20.109 1.664 1 98.56 87 ALA A CA 1
ATOM 663 C C . ALA A 1 87 ? 17.469 -20.359 2.939 1 98.56 87 ALA A C 1
ATOM 665 O O . ALA A 1 87 ? 18.469 -21.094 2.92 1 98.56 87 ALA A O 1
ATOM 666 N N . LEU A 1 88 ? 17 -19.781 4.023 1 98.25 88 LEU A N 1
ATOM 667 C CA . LEU A 1 88 ? 17.703 -19.938 5.297 1 98.25 88 LEU A CA 1
ATOM 668 C C . LEU A 1 88 ? 17.656 -21.406 5.754 1 98.25 88 LEU A C 1
ATOM 670 O O . LEU A 1 88 ? 18.641 -21.922 6.289 1 98.25 88 LEU A O 1
ATOM 674 N N . THR A 1 89 ? 16.531 -22.047 5.566 1 98 89 THR A N 1
ATOM 675 C CA . THR A 1 89 ? 16.391 -23.453 5.926 1 98 89 THR A CA 1
ATOM 676 C C . THR A 1 89 ? 17.344 -24.312 5.109 1 98 89 THR A C 1
ATOM 678 O O . THR A 1 89 ? 17.984 -25.234 5.645 1 98 89 THR A O 1
ATOM 681 N N . MET A 1 90 ? 17.469 -24.016 3.891 1 96.81 90 MET A N 1
ATOM 682 C CA . MET A 1 90 ? 18.391 -24.75 3.033 1 96.81 90 MET A CA 1
ATOM 683 C C . MET A 1 90 ? 19.844 -24.5 3.441 1 96.81 90 MET A C 1
ATOM 685 O O . MET A 1 90 ? 20.672 -25.406 3.42 1 96.81 90 MET A O 1
ATOM 689 N N . GLN A 1 91 ? 20.094 -23.266 3.721 1 95.44 91 GLN A N 1
ATOM 690 C CA . GLN A 1 91 ? 21.438 -22.891 4.133 1 95.44 91 GLN A CA 1
ATOM 691 C C . GLN A 1 91 ? 21.859 -23.641 5.402 1 95.44 91 GLN A C 1
ATOM 693 O O . GLN A 1 91 ? 23.031 -23.938 5.598 1 95.44 91 GLN A O 1
ATOM 698 N N . GLN A 1 92 ? 20.922 -23.938 6.25 1 95.44 92 GLN A N 1
ATOM 699 C CA . GLN A 1 92 ? 21.203 -24.656 7.492 1 95.44 92 GLN A CA 1
ATOM 700 C C . GLN A 1 92 ? 21.359 -26.141 7.238 1 95.44 92 GLN A C 1
ATOM 702 O O . GLN A 1 92 ? 21.625 -26.906 8.164 1 95.44 92 GLN A O 1
ATOM 707 N N . GLY A 1 93 ? 21.094 -26.625 6.059 1 93 93 GLY A N 1
ATOM 708 C CA . GLY A 1 93 ? 21.312 -28.016 5.684 1 93 93 GLY A CA 1
ATOM 709 C C . GLY A 1 93 ? 20.141 -28.922 6.027 1 93 93 GLY A C 1
ATOM 710 O O . GLY A 1 93 ? 20.297 -30.141 6.145 1 93 93 GLY A O 1
ATOM 711 N N . LEU A 1 94 ? 18.984 -28.359 6.211 1 94.12 94 LEU A N 1
ATOM 712 C CA . LEU A 1 94 ? 17.844 -29.141 6.656 1 94.12 94 LEU A CA 1
ATOM 713 C C . LEU A 1 94 ? 17.156 -29.812 5.473 1 94.12 94 LEU A C 1
ATOM 715 O O . LEU A 1 94 ? 16.141 -30.5 5.648 1 94.12 94 LEU A O 1
ATOM 719 N N . GLY A 1 95 ? 17.734 -29.625 4.238 1 93.69 95 GLY A N 1
ATOM 720 C CA . GLY A 1 95 ? 17.234 -30.344 3.07 1 93.69 95 GLY A CA 1
ATOM 721 C C . GLY A 1 95 ? 16.125 -29.594 2.355 1 93.69 95 GLY A C 1
ATOM 722 O O . GLY A 1 95 ? 15.555 -28.656 2.898 1 93.69 95 GLY A O 1
ATOM 723 N N . MET A 1 96 ? 15.781 -30.031 1.217 1 95.56 96 MET A N 1
ATOM 724 C CA . MET A 1 96 ? 14.828 -29.391 0.326 1 95.56 96 MET A CA 1
ATOM 725 C C . MET A 1 96 ? 13.398 -29.562 0.829 1 95.56 96 MET A C 1
ATOM 727 O O . MET A 1 96 ? 12.602 -28.625 0.809 1 95.56 96 MET A O 1
ATOM 731 N N . ILE A 1 97 ? 13.039 -30.719 1.3 1 97 97 ILE A N 1
ATOM 732 C CA . ILE A 1 97 ? 11.68 -31.031 1.738 1 97 97 ILE A CA 1
ATOM 733 C C . ILE A 1 97 ? 11.312 -30.156 2.932 1 97 97 ILE A C 1
ATOM 735 O O . ILE A 1 97 ? 10.234 -29.547 2.965 1 97 97 ILE A O 1
ATOM 739 N N . THR A 1 98 ? 12.258 -30.094 3.912 1 97.69 98 THR A N 1
ATOM 740 C CA . THR A 1 98 ? 12.023 -29.234 5.066 1 97.69 98 THR A CA 1
ATOM 741 C C . THR A 1 98 ? 11.875 -27.766 4.637 1 97.69 98 THR A C 1
ATOM 743 O O . THR A 1 98 ? 11.031 -27.047 5.164 1 97.69 98 THR A O 1
ATOM 746 N N . ALA A 1 99 ? 12.688 -27.328 3.658 1 98.06 99 ALA A N 1
ATOM 747 C CA . ALA A 1 99 ? 12.641 -25.969 3.162 1 98.06 99 ALA A CA 1
ATOM 748 C C . ALA A 1 99 ? 11.289 -25.656 2.518 1 98.06 99 ALA A C 1
ATOM 750 O O . ALA A 1 99 ? 10.734 -24.578 2.697 1 98.06 99 ALA A O 1
ATOM 751 N N . ILE A 1 100 ? 10.773 -26.609 1.812 1 98.12 100 ILE A N 1
ATOM 752 C CA . ILE A 1 100 ? 9.477 -26.453 1.158 1 98.12 100 ILE A CA 1
ATOM 753 C C . ILE A 1 100 ? 8.383 -26.328 2.211 1 98.12 100 ILE A C 1
ATOM 755 O O . ILE A 1 100 ? 7.523 -25.453 2.121 1 98.12 100 ILE A O 1
ATOM 759 N N . ILE A 1 101 ? 8.406 -27.125 3.225 1 98.5 101 ILE A N 1
ATOM 760 C CA . ILE A 1 101 ? 7.406 -27.125 4.285 1 98.5 101 ILE A CA 1
ATOM 761 C C . ILE A 1 101 ? 7.465 -25.781 5.035 1 98.5 101 ILE A C 1
ATOM 763 O O . ILE A 1 101 ? 6.43 -25.172 5.297 1 98.5 101 ILE A O 1
ATOM 767 N N . VAL A 1 102 ? 8.688 -25.328 5.301 1 98.56 102 VAL A N 1
ATOM 768 C CA . VAL A 1 102 ? 8.859 -24.094 6.039 1 98.56 102 VAL A CA 1
ATOM 769 C C . VAL A 1 102 ? 8.375 -22.906 5.195 1 98.56 102 VAL A C 1
ATOM 771 O O . VAL A 1 102 ? 7.723 -22 5.707 1 98.56 102 VAL A O 1
ATOM 774 N N . GLY A 1 103 ? 8.758 -22.906 3.895 1 98.56 103 GLY A N 1
ATOM 775 C CA . GLY A 1 103 ? 8.297 -21.859 3.002 1 98.56 103 GLY A CA 1
ATOM 776 C C . GLY A 1 103 ? 6.789 -21.75 2.922 1 98.56 103 GLY A C 1
ATOM 777 O O . GLY A 1 103 ? 6.223 -20.672 3.086 1 98.56 103 GLY A O 1
ATOM 778 N N . LEU A 1 104 ? 6.121 -22.875 2.74 1 98.75 104 LEU A N 1
ATOM 779 C CA . LEU A 1 104 ? 4.668 -22.906 2.652 1 98.75 104 LEU A CA 1
ATOM 780 C C . LEU A 1 104 ? 4.031 -22.562 3.996 1 98.75 104 LEU A C 1
ATOM 782 O O . LEU A 1 104 ? 3.035 -21.844 4.047 1 98.75 104 LEU A O 1
ATOM 786 N N . ALA A 1 105 ? 4.598 -23.047 5.078 1 98.81 105 ALA A N 1
ATOM 787 C CA . ALA A 1 105 ? 4.09 -22.797 6.426 1 98.81 105 ALA A CA 1
ATOM 788 C C . ALA A 1 105 ? 4.188 -21.312 6.777 1 98.81 105 ALA A C 1
ATOM 790 O O . ALA A 1 105 ? 3.332 -20.781 7.488 1 98.81 105 ALA A O 1
ATOM 791 N N . THR A 1 106 ? 5.293 -20.703 6.312 1 98.81 106 THR A N 1
ATOM 792 C CA . THR A 1 106 ? 5.461 -19.281 6.551 1 98.81 106 THR A CA 1
ATOM 793 C C . THR A 1 106 ? 4.309 -18.484 5.941 1 98.81 106 THR A C 1
ATOM 795 O O . THR A 1 106 ? 3.695 -17.656 6.609 1 98.81 106 THR A O 1
ATOM 798 N N . GLY A 1 107 ? 4.016 -18.766 4.684 1 98.88 107 GLY A N 1
ATOM 799 C CA . GLY A 1 107 ? 2.896 -18.109 4.031 1 98.88 107 GLY A CA 1
ATOM 800 C C . GLY A 1 107 ? 1.562 -18.406 4.688 1 98.88 107 GLY A C 1
ATOM 801 O O . GLY A 1 107 ? 0.748 -17.5 4.887 1 98.88 107 GLY A O 1
ATOM 802 N N . LEU A 1 108 ? 1.403 -19.641 5.027 1 98.88 108 LEU A N 1
ATOM 803 C CA . LEU A 1 108 ? 0.171 -20.078 5.684 1 98.88 108 LEU A CA 1
ATOM 804 C C . LEU A 1 108 ? 0.001 -19.375 7.027 1 98.88 108 LEU A C 1
ATOM 806 O O . LEU A 1 108 ? -1.104 -18.953 7.379 1 98.88 108 LEU A O 1
ATOM 810 N N . ALA A 1 109 ? 1.013 -19.281 7.789 1 98.81 109 ALA A N 1
ATOM 811 C CA . ALA A 1 109 ? 0.971 -18.656 9.109 1 98.81 109 ALA A CA 1
ATOM 812 C C . ALA A 1 109 ? 0.595 -17.172 9.008 1 98.81 109 ALA A C 1
ATOM 814 O O . ALA A 1 109 ? -0.236 -16.688 9.773 1 98.81 109 ALA A O 1
ATOM 815 N N . VAL A 1 110 ? 1.221 -16.484 8.094 1 98.81 110 VAL A N 1
ATOM 816 C CA . VAL A 1 110 ? 0.906 -15.07 7.918 1 98.81 110 VAL A CA 1
ATOM 817 C C . VAL A 1 110 ? -0.537 -14.914 7.445 1 98.81 110 VAL A C 1
ATOM 819 O O . VAL A 1 110 ? -1.263 -14.039 7.918 1 98.81 110 VAL A O 1
ATOM 822 N N . GLY A 1 111 ? -0.922 -15.781 6.492 1 98.88 111 GLY A N 1
ATOM 823 C CA . GLY A 1 111 ? -2.311 -15.773 6.062 1 98.88 111 GLY A CA 1
ATOM 824 C C . GLY A 1 111 ? -3.289 -16.016 7.195 1 98.88 111 GLY A C 1
ATOM 825 O O . GLY A 1 111 ? -4.359 -15.406 7.238 1 98.88 111 GLY A O 1
ATOM 826 N N . PHE A 1 112 ? -2.918 -16.859 8.117 1 98.88 112 PHE A N 1
ATOM 827 C CA . PHE A 1 112 ? -3.748 -17.141 9.281 1 98.88 112 PHE A CA 1
ATOM 828 C C . PHE A 1 112 ? -3.891 -15.906 10.156 1 98.88 112 PHE A C 1
ATOM 830 O O . PHE A 1 112 ? -4.992 -15.586 10.617 1 98.88 112 PHE A O 1
ATOM 837 N N . VAL A 1 113 ? -2.842 -15.25 10.383 1 98.56 113 VAL A N 1
ATOM 838 C CA . VAL A 1 113 ? -2.879 -14.047 11.203 1 98.56 113 VAL A CA 1
ATOM 839 C C . VAL A 1 113 ? -3.758 -12.992 10.539 1 98.56 113 VAL A C 1
ATOM 841 O O . VAL A 1 113 ? -4.586 -12.359 11.195 1 98.56 113 VAL A O 1
ATOM 844 N N . ASN A 1 114 ? -3.586 -12.797 9.227 1 98.5 114 ASN A N 1
ATOM 845 C CA . ASN A 1 114 ? -4.422 -11.852 8.492 1 98.5 114 ASN A CA 1
ATOM 846 C C . ASN A 1 114 ? -5.902 -12.195 8.617 1 98.5 114 ASN A C 1
ATOM 848 O O . ASN A 1 114 ? -6.719 -11.336 8.961 1 98.5 114 ASN A O 1
ATOM 852 N N . GLY A 1 115 ? -6.16 -13.484 8.352 1 98.62 115 GLY A N 1
ATOM 853 C CA . GLY A 1 115 ? -7.543 -13.914 8.461 1 98.62 115 GLY A CA 1
ATOM 854 C C . GLY A 1 115 ? -8.125 -13.719 9.844 1 98.62 115 GLY A C 1
ATOM 855 O O . GLY A 1 115 ? -9.273 -13.297 9.992 1 98.62 115 GLY A O 1
ATOM 856 N N . TYR A 1 116 ? -7.348 -13.984 10.828 1 98.06 116 TYR A N 1
ATOM 857 C CA . TYR A 1 116 ? -7.797 -13.852 12.211 1 98.06 116 TYR A CA 1
ATOM 858 C C . TYR A 1 116 ? -8.109 -12.398 12.547 1 98.06 116 TYR A C 1
ATOM 860 O O . TYR A 1 116 ? -9.141 -12.102 13.148 1 98.06 116 TYR A O 1
ATOM 868 N N . LEU A 1 117 ? -7.293 -11.531 12.18 1 96.31 117 LEU A N 1
ATOM 869 C CA . LEU A 1 117 ? -7.469 -10.117 12.484 1 96.31 117 LEU A CA 1
ATOM 870 C C . LEU A 1 117 ? -8.664 -9.547 11.734 1 96.31 117 LEU A C 1
ATOM 872 O O . LEU A 1 117 ? -9.398 -8.711 12.266 1 96.31 117 LEU A O 1
ATOM 876 N N . VAL A 1 118 ? -8.867 -10.016 10.539 1 96.81 118 VAL A N 1
ATOM 877 C CA . VAL A 1 118 ? -9.969 -9.523 9.719 1 96.81 118 VAL A CA 1
ATOM 878 C C . VAL A 1 118 ? -11.297 -10.055 10.25 1 96.81 118 VAL A C 1
ATOM 880 O O . VAL A 1 118 ? -12.281 -9.328 10.328 1 96.81 118 VAL A O 1
ATOM 883 N N . THR A 1 119 ? -11.32 -11.328 10.688 1 96.94 119 THR A N 1
ATOM 884 C CA . THR A 1 119 ? -12.594 -11.969 10.992 1 96.94 119 THR A CA 1
ATOM 885 C C . THR A 1 119 ? -12.914 -11.867 12.477 1 96.94 119 THR A C 1
ATOM 887 O O . THR A 1 119 ? -14.062 -11.617 12.859 1 96.94 119 THR A O 1
ATOM 890 N N . LYS A 1 120 ? -11.984 -12.008 13.336 1 95 120 LYS A N 1
ATOM 891 C CA . LYS A 1 120 ? -12.242 -12.047 14.773 1 95 120 LYS A CA 1
ATOM 892 C C . LYS A 1 120 ? -12.125 -10.656 15.391 1 95 120 LYS A C 1
ATOM 894 O O . LYS A 1 120 ? -12.914 -10.281 16.266 1 95 120 LYS A O 1
ATOM 899 N N . VAL A 1 121 ? -11.18 -9.891 14.891 1 90.75 121 VAL A N 1
ATOM 900 C CA . VAL A 1 121 ? -10.977 -8.562 15.453 1 90.75 121 VAL A CA 1
ATOM 901 C C . VAL A 1 121 ? -11.758 -7.531 14.641 1 90.75 121 VAL A C 1
ATOM 903 O O . VAL A 1 121 ? -11.977 -6.406 15.094 1 90.75 121 VAL A O 1
ATOM 906 N N . ALA A 1 122 ? -12.117 -7.953 13.383 1 91.06 122 ALA A N 1
ATOM 907 C CA . ALA A 1 122 ? -12.992 -7.156 12.523 1 91.06 122 ALA A CA 1
ATOM 908 C C . ALA A 1 122 ? -12.297 -5.883 12.055 1 91.06 122 ALA A C 1
ATOM 910 O O . ALA A 1 122 ? -12.891 -4.805 12.047 1 91.06 122 ALA A O 1
ATOM 911 N N . ILE A 1 123 ? -10.969 -6.012 11.836 1 90.12 123 ILE A N 1
ATOM 912 C CA . ILE A 1 123 ? -10.227 -4.934 11.188 1 90.12 123 ILE A CA 1
ATOM 913 C C . ILE A 1 123 ? -10.383 -5.043 9.672 1 90.12 123 ILE A C 1
ATOM 915 O O . ILE A 1 123 ? -10.297 -6.141 9.109 1 90.12 123 ILE A O 1
ATOM 919 N N . PRO A 1 124 ? -10.641 -3.922 8.977 1 90.62 124 PRO A N 1
ATOM 920 C CA . PRO A 1 124 ? -10.711 -3.99 7.516 1 90.62 124 PRO A CA 1
ATOM 921 C C . PRO A 1 124 ? -9.477 -4.641 6.898 1 90.62 124 PRO A C 1
ATOM 923 O O . PRO A 1 124 ? -8.352 -4.352 7.312 1 90.62 124 PRO A O 1
ATOM 926 N N . SER A 1 125 ? -9.711 -5.52 5.98 1 95.62 125 SER A N 1
ATOM 927 C CA . SER A 1 125 ? -8.656 -6.379 5.449 1 95.62 125 SER A CA 1
ATOM 928 C C . SER A 1 125 ? -7.535 -5.559 4.824 1 95.62 125 SER A C 1
ATOM 930 O O . SER A 1 125 ? -6.359 -5.91 4.941 1 95.62 125 SER A O 1
ATOM 932 N N . PHE A 1 126 ? -7.934 -4.469 4.148 1 90.5 126 PHE A N 1
ATOM 933 C CA . PHE A 1 126 ? -6.895 -3.693 3.48 1 90.5 126 PHE A CA 1
ATOM 934 C C . PHE A 1 126 ? -5.891 -3.148 4.488 1 90.5 126 PHE A C 1
ATOM 936 O O . PHE A 1 126 ? -4.691 -3.092 4.215 1 90.5 126 PHE A O 1
ATOM 943 N N . LEU A 1 127 ? -6.285 -2.725 5.625 1 88.44 127 LEU A N 1
ATOM 944 C CA . LEU A 1 127 ? -5.414 -2.17 6.656 1 88.44 127 LEU A CA 1
ATOM 945 C C . LEU A 1 127 ? -4.559 -3.262 7.289 1 88.44 127 LEU A C 1
ATOM 947 O O . LEU A 1 127 ? -3.367 -3.061 7.531 1 88.44 127 LEU A O 1
ATOM 951 N N . VAL A 1 128 ? -5.215 -4.402 7.594 1 94.25 128 VAL A N 1
ATOM 952 C CA . VAL A 1 128 ? -4.492 -5.531 8.164 1 94.25 128 VAL A CA 1
ATOM 953 C C . VAL A 1 128 ? -3.338 -5.926 7.246 1 94.25 128 VAL A C 1
ATOM 955 O O . VAL A 1 128 ? -2.201 -6.078 7.699 1 94.25 128 VAL A O 1
ATOM 958 N N . THR A 1 129 ? -3.67 -5.969 5.984 1 96.25 129 THR A N 1
ATOM 959 C CA . THR A 1 129 ? -2.703 -6.559 5.066 1 96.25 129 THR A CA 1
ATOM 960 C C . THR A 1 129 ? -1.661 -5.527 4.641 1 96.25 129 THR A C 1
ATOM 962 O O . THR A 1 129 ? -0.542 -5.887 4.266 1 96.25 129 THR A O 1
ATOM 965 N N . LEU A 1 130 ? -1.996 -4.273 4.727 1 91.56 130 LEU A N 1
ATOM 966 C CA . LEU A 1 130 ? -0.98 -3.244 4.531 1 91.56 130 LEU A CA 1
ATOM 967 C C . LEU A 1 130 ? 0.03 -3.254 5.672 1 91.56 130 LEU A C 1
ATOM 969 O O . LEU A 1 130 ? 1.238 -3.166 5.441 1 91.56 130 LEU A O 1
ATOM 973 N N . ALA A 1 131 ? -0.5 -3.275 6.879 1 92.31 131 ALA A N 1
ATOM 974 C CA . ALA A 1 131 ? 0.387 -3.365 8.039 1 92.31 131 ALA A CA 1
ATOM 975 C C . ALA A 1 131 ? 1.233 -4.633 7.984 1 92.31 131 ALA A C 1
ATOM 977 O O . ALA A 1 131 ? 2.428 -4.605 8.289 1 92.31 131 ALA A O 1
ATOM 978 N N . MET A 1 132 ? 0.579 -5.707 7.582 1 96.88 132 MET A N 1
ATOM 979 C CA . MET A 1 132 ? 1.28 -6.984 7.496 1 96.88 132 MET A CA 1
ATOM 980 C C . MET A 1 132 ? 2.348 -6.949 6.41 1 96.88 132 MET A C 1
ATOM 982 O O . MET A 1 132 ? 3.393 -7.59 6.539 1 96.88 132 MET A O 1
ATOM 986 N N . MET A 1 133 ? 2.055 -6.223 5.363 1 95.88 133 MET A N 1
ATOM 987 C CA . MET A 1 133 ? 3.064 -6.043 4.324 1 95.88 133 MET A CA 1
ATOM 988 C C . MET A 1 133 ? 4.359 -5.488 4.91 1 95.88 133 MET A C 1
ATOM 990 O O . MET A 1 133 ? 5.445 -5.977 4.598 1 95.88 133 MET A O 1
ATOM 994 N N . MET A 1 134 ? 4.207 -4.547 5.785 1 93.19 134 MET A N 1
ATOM 995 C CA . MET A 1 134 ? 5.355 -3.934 6.449 1 93.19 134 MET A CA 1
ATOM 996 C C . MET A 1 134 ? 6.004 -4.91 7.422 1 93.19 134 MET A C 1
ATOM 998 O O . MET A 1 134 ? 7.23 -5.016 7.477 1 93.19 134 MET A O 1
ATOM 1002 N N . ILE A 1 135 ? 5.23 -5.594 8.148 1 96.19 135 ILE A N 1
ATOM 1003 C CA . ILE A 1 135 ? 5.727 -6.531 9.148 1 96.19 135 ILE A CA 1
ATOM 1004 C C . ILE A 1 135 ? 6.48 -7.668 8.469 1 96.19 135 ILE A C 1
ATOM 1006 O O . ILE A 1 135 ? 7.617 -7.977 8.828 1 96.19 135 ILE A O 1
ATOM 1010 N N . ALA A 1 136 ? 5.859 -8.242 7.469 1 98.19 136 ALA A N 1
ATOM 1011 C CA . ALA A 1 136 ? 6.457 -9.383 6.777 1 98.19 136 ALA A CA 1
ATOM 1012 C C . ALA A 1 136 ? 7.762 -8.992 6.094 1 98.19 136 ALA A C 1
ATOM 1014 O O . ALA A 1 136 ? 8.742 -9.734 6.145 1 98.19 136 ALA A O 1
ATOM 1015 N N . ARG A 1 137 ? 7.758 -7.871 5.473 1 97.06 137 ARG A N 1
ATOM 1016 C CA . ARG A 1 137 ? 8.984 -7.402 4.84 1 97.06 137 ARG A CA 1
ATOM 1017 C C . ARG A 1 137 ? 10.055 -7.102 5.887 1 97.06 137 ARG A C 1
ATOM 1019 O O . ARG A 1 137 ? 11.227 -7.43 5.691 1 97.06 137 ARG A O 1
ATOM 1026 N N . GLY A 1 138 ? 9.672 -6.477 6.969 1 96.06 138 GLY A N 1
ATOM 1027 C CA . GLY A 1 138 ? 10.609 -6.215 8.055 1 96.06 138 GLY A CA 1
ATOM 1028 C C . GLY A 1 138 ? 11.219 -7.473 8.633 1 96.06 138 GLY A C 1
ATOM 1029 O O . GLY A 1 138 ? 12.43 -7.523 8.883 1 96.06 138 GLY A O 1
ATOM 1030 N N . VAL A 1 139 ? 10.43 -8.469 8.789 1 98 139 VAL A N 1
ATOM 1031 C CA . VAL A 1 139 ? 10.922 -9.742 9.312 1 98 139 VAL A CA 1
ATOM 1032 C C . VAL A 1 139 ? 11.875 -10.383 8.312 1 98 139 VAL A C 1
ATOM 1034 O O . VAL A 1 139 ? 12.898 -10.953 8.695 1 98 139 VAL A O 1
ATOM 1037 N N . ALA A 1 140 ? 11.516 -10.289 7.047 1 98.31 140 ALA A N 1
ATOM 1038 C CA . ALA A 1 140 ? 12.398 -10.82 6.008 1 98.31 140 ALA A CA 1
ATOM 1039 C C . ALA A 1 140 ? 13.766 -10.141 6.047 1 98.31 140 ALA A C 1
ATOM 1041 O O . ALA A 1 140 ? 14.797 -10.805 5.961 1 98.31 140 ALA A O 1
ATOM 1042 N N . MET A 1 141 ? 13.719 -8.836 6.184 1 97.06 141 MET A N 1
ATOM 1043 C CA . MET A 1 141 ? 14.961 -8.078 6.285 1 97.06 141 MET A CA 1
ATOM 1044 C C . MET A 1 141 ? 15.742 -8.461 7.535 1 97.06 141 MET A C 1
ATOM 1046 O O . MET A 1 141 ? 16.953 -8.641 7.484 1 97.06 141 MET A O 1
ATOM 1050 N N . TRP A 1 142 ? 15.031 -8.602 8.57 1 96.19 142 TRP A N 1
ATOM 1051 C CA . TRP A 1 142 ? 15.648 -8.906 9.859 1 96.19 142 TRP A CA 1
ATOM 1052 C C . TRP A 1 142 ? 16.312 -10.281 9.836 1 96.19 142 TRP A C 1
ATOM 1054 O O . TRP A 1 142 ? 17.469 -10.43 10.242 1 96.19 142 TRP A O 1
ATOM 1064 N N . LEU A 1 143 ? 15.656 -11.234 9.273 1 97.06 143 LEU A N 1
ATOM 1065 C CA . LEU A 1 143 ? 16.156 -12.609 9.25 1 97.06 143 LEU A CA 1
ATOM 1066 C C . LEU A 1 143 ? 17.344 -12.742 8.305 1 97.06 143 LEU A C 1
ATOM 1068 O O . LEU A 1 143 ? 18.234 -13.547 8.539 1 97.06 143 LEU A O 1
ATOM 1072 N N . SER A 1 144 ? 17.359 -11.969 7.223 1 97.25 144 SER A N 1
ATOM 1073 C CA . SER A 1 144 ? 18.391 -12.109 6.199 1 97.25 144 SER A CA 1
ATOM 1074 C C . SER A 1 144 ? 19.547 -11.148 6.445 1 97.25 144 SER A C 1
ATOM 1076 O O . SER A 1 144 ? 20.547 -11.172 5.723 1 97.25 144 SER A O 1
ATOM 1078 N N . GLY A 1 145 ? 19.391 -10.258 7.461 1 95.81 145 GLY A N 1
ATOM 1079 C CA . GLY A 1 145 ? 20.359 -9.195 7.602 1 95.81 145 GLY A CA 1
ATOM 1080 C C . GLY A 1 145 ? 20.406 -8.266 6.398 1 95.81 145 GLY A C 1
ATOM 1081 O O . GLY A 1 145 ? 21.484 -7.766 6.039 1 95.81 145 GLY A O 1
ATOM 1082 N N . THR A 1 146 ? 19.281 -8.281 5.656 1 94 146 THR A N 1
ATOM 1083 C CA . THR A 1 146 ? 19.094 -7.43 4.484 1 94 146 THR A CA 1
ATOM 1084 C C . THR A 1 146 ? 20.016 -7.852 3.352 1 94 146 THR A C 1
ATOM 1086 O O . THR A 1 146 ? 20.328 -7.051 2.471 1 94 146 THR A O 1
ATOM 1089 N N . ALA A 1 147 ? 20.469 -9.047 3.438 1 96.5 147 ALA A N 1
ATOM 1090 C CA . ALA A 1 147 ? 21.328 -9.594 2.391 1 96.5 147 ALA A CA 1
ATOM 1091 C C . ALA A 1 147 ? 20.656 -10.773 1.687 1 96.5 147 ALA A C 1
ATOM 1093 O O . ALA A 1 147 ? 19.797 -11.438 2.266 1 96.5 147 ALA A O 1
ATOM 1094 N N . PRO A 1 148 ? 21.031 -10.93 0.43 1 97.62 148 PRO A N 1
ATOM 1095 C CA . PRO A 1 148 ? 20.531 -12.125 -0.248 1 97.62 148 PRO A CA 1
ATOM 1096 C C . PRO A 1 148 ? 21.016 -13.422 0.389 1 97.62 148 PRO A C 1
ATOM 1098 O O . PRO A 1 148 ? 22.156 -13.492 0.863 1 97.62 148 PRO A O 1
ATOM 1101 N N . VAL A 1 149 ? 20.156 -14.414 0.385 1 98.06 149 VAL A N 1
ATOM 1102 C CA . VAL A 1 149 ? 20.5 -15.742 0.884 1 98.06 149 VAL A CA 1
ATOM 1103 C C . VAL A 1 149 ? 20.531 -16.734 -0.274 1 98.06 149 VAL A C 1
ATOM 1105 O O . VAL A 1 149 ? 19.484 -17.141 -0.786 1 98.06 149 VAL A O 1
ATOM 1108 N N . PRO A 1 150 ? 21.703 -17.172 -0.626 1 97.5 150 PRO A N 1
ATOM 1109 C CA . PRO A 1 150 ? 21.828 -18.016 -1.818 1 97.5 150 PRO A CA 1
ATOM 1110 C C . PRO A 1 150 ? 21.234 -19.406 -1.63 1 97.5 150 PRO A C 1
ATOM 1112 O O . PRO A 1 150 ? 21.25 -19.953 -0.52 1 97.5 150 PRO A O 1
ATOM 1115 N N . ILE A 1 151 ? 20.688 -19.922 -2.691 1 96.56 151 ILE A N 1
ATOM 1116 C CA . ILE A 1 151 ? 20.234 -21.297 -2.783 1 96.56 151 ILE A CA 1
ATOM 1117 C C . ILE A 1 151 ? 21.094 -22.062 -3.799 1 96.56 151 ILE A C 1
ATOM 1119 O O . ILE A 1 151 ? 21.078 -21.734 -4.988 1 96.56 151 ILE A O 1
ATOM 1123 N N . LEU A 1 152 ? 21.75 -23.109 -3.322 1 93.38 152 LEU A N 1
ATOM 1124 C CA . LEU A 1 152 ? 22.719 -23.797 -4.164 1 93.38 152 LEU A CA 1
ATOM 1125 C C . LEU A 1 152 ? 22.203 -25.172 -4.586 1 93.38 152 LEU A C 1
ATOM 1127 O O . LEU A 1 152 ? 22.766 -25.812 -5.469 1 93.38 152 LEU A O 1
ATOM 1131 N N . SER A 1 153 ? 21.141 -25.594 -4.023 1 94.38 153 SER A N 1
ATOM 1132 C CA . SER A 1 153 ? 20.578 -26.922 -4.336 1 94.38 153 SER A CA 1
ATOM 1133 C C . SER A 1 153 ? 20.078 -26.984 -5.773 1 94.38 153 SER A C 1
ATOM 1135 O O . SER A 1 153 ? 19.078 -26.344 -6.113 1 94.38 153 SER A O 1
ATOM 1137 N N . GLU A 1 154 ? 20.703 -27.797 -6.52 1 93.75 154 GLU A N 1
ATOM 1138 C CA . GLU A 1 154 ? 20.328 -27.938 -7.926 1 93.75 154 GLU A CA 1
ATOM 1139 C C . GLU A 1 154 ? 18.922 -28.484 -8.078 1 93.75 154 GLU A C 1
ATOM 1141 O O . GLU A 1 154 ? 18.188 -28.094 -8.992 1 93.75 154 GLU A O 1
ATOM 1146 N N . ASN A 1 155 ? 18.578 -29.359 -7.184 1 95.06 155 ASN A N 1
ATOM 1147 C CA . ASN A 1 155 ? 17.25 -29.938 -7.238 1 95.06 155 ASN A CA 1
ATOM 1148 C C . ASN A 1 155 ? 16.172 -28.875 -6.98 1 95.06 155 ASN A C 1
ATOM 1150 O O . ASN A 1 155 ? 15.133 -28.859 -7.648 1 95.06 155 ASN A O 1
ATOM 1154 N N . TYR A 1 156 ? 16.453 -28.062 -6.051 1 96.38 156 TYR A N 1
ATOM 1155 C CA . TYR A 1 156 ? 15.5 -27 -5.762 1 96.38 156 TYR A CA 1
ATOM 1156 C C . TYR A 1 156 ? 15.391 -26.031 -6.938 1 96.38 156 TYR A C 1
ATOM 1158 O O . TYR A 1 156 ? 14.289 -25.656 -7.336 1 96.38 156 TYR A O 1
ATOM 1166 N N . ILE A 1 157 ? 16.547 -25.703 -7.48 1 95.19 157 ILE A N 1
ATOM 1167 C CA . ILE A 1 157 ? 16.594 -24.75 -8.586 1 95.19 157 ILE A CA 1
ATOM 1168 C C . ILE A 1 157 ? 15.859 -25.328 -9.797 1 95.19 157 ILE A C 1
ATOM 1170 O O . ILE A 1 157 ? 15.148 -24.609 -10.5 1 95.19 157 ILE A O 1
ATOM 1174 N N . PHE A 1 158 ? 15.961 -26.578 -9.938 1 94.25 158 PHE A N 1
ATOM 1175 C CA . PHE A 1 158 ? 15.281 -27.219 -11.047 1 94.25 158 PHE A CA 1
ATOM 1176 C C . PHE A 1 158 ? 13.773 -27.234 -10.828 1 94.25 158 PHE A C 1
ATOM 1178 O O . PHE A 1 158 ? 13.008 -26.797 -11.68 1 94.25 158 PHE A O 1
ATOM 1185 N N . LEU A 1 159 ? 13.281 -27.656 -9.695 1 94.25 159 LEU A N 1
ATOM 1186 C CA . LEU A 1 159 ? 11.867 -27.906 -9.414 1 94.25 159 LEU A CA 1
ATOM 1187 C C . LEU A 1 159 ? 11.117 -26.594 -9.219 1 94.25 159 LEU A C 1
ATOM 1189 O O . LEU A 1 159 ? 9.922 -26.516 -9.523 1 94.25 159 LEU A O 1
ATOM 1193 N N . PHE A 1 160 ? 11.781 -25.531 -8.75 1 95.69 160 PHE A N 1
ATOM 1194 C CA . PHE A 1 160 ? 11.086 -24.312 -8.398 1 95.69 160 PHE A CA 1
ATOM 1195 C C . PHE A 1 160 ? 11.633 -23.125 -9.18 1 95.69 160 PHE A C 1
ATOM 1197 O O . PHE A 1 160 ? 11.25 -21.984 -8.945 1 95.69 160 PHE A O 1
ATOM 1204 N N . GLY A 1 161 ? 12.477 -23.359 -10.094 1 92.38 161 GLY A N 1
ATOM 1205 C CA . GLY A 1 161 ? 13.117 -22.234 -10.75 1 92.38 161 GLY A CA 1
ATOM 1206 C C . GLY A 1 161 ? 13.32 -22.453 -12.242 1 92.38 161 GLY A C 1
ATOM 1207 O O . GLY A 1 161 ? 12.352 -22.438 -13.016 1 92.38 161 GLY A O 1
ATOM 1208 N N . SER A 1 162 ? 14.586 -22.797 -12.648 1 87 162 SER A N 1
ATOM 1209 C CA . SER A 1 162 ? 15.023 -22.719 -14.039 1 87 162 SER A CA 1
ATOM 1210 C C . SER A 1 162 ? 14.828 -24.047 -14.758 1 87 162 SER A C 1
ATOM 1212 O O . SER A 1 162 ? 15.203 -24.188 -15.922 1 87 162 SER A O 1
ATOM 1214 N N . GLY A 1 163 ? 14.219 -24.984 -14.141 1 88.25 163 GLY A N 1
ATOM 1215 C CA . GLY A 1 163 ? 14.023 -26.266 -14.797 1 88.25 163 GLY A CA 1
ATOM 1216 C C . GLY A 1 163 ? 13.062 -26.203 -15.969 1 88.25 163 GLY A C 1
ATOM 1217 O O . GLY A 1 163 ? 12.227 -25.297 -16.047 1 88.25 163 GLY A O 1
ATOM 1218 N N . SER A 1 164 ? 13.359 -27.062 -16.969 1 88.81 164 SER A N 1
ATOM 1219 C CA . SER A 1 164 ? 12.461 -27.188 -18.109 1 88.81 164 SER A CA 1
ATOM 1220 C C . SER A 1 164 ? 12.203 -28.656 -18.453 1 88.81 164 SER A C 1
ATOM 1222 O O . SER A 1 164 ? 13.086 -29.5 -18.297 1 88.81 164 SER A O 1
ATOM 1224 N N . VAL A 1 165 ? 10.992 -28.984 -18.703 1 87.25 165 VAL A N 1
ATOM 1225 C CA . VAL A 1 165 ? 10.609 -30.312 -19.156 1 87.25 165 VAL A CA 1
ATOM 1226 C C . VAL A 1 165 ? 10.039 -30.219 -20.578 1 87.25 165 VAL A C 1
ATOM 1228 O O . VAL A 1 165 ? 9.023 -29.562 -20.797 1 87.25 165 VAL A O 1
ATOM 1231 N N . LEU A 1 166 ? 10.727 -30.828 -21.578 1 87.94 166 LEU A N 1
ATOM 1232 C CA . LEU A 1 166 ? 10.312 -30.828 -22.969 1 87.94 166 LEU A CA 1
ATOM 1233 C C . LEU A 1 166 ? 10.219 -29.406 -23.516 1 87.94 166 LEU A C 1
ATOM 1235 O O . LEU A 1 166 ? 9.266 -29.047 -24.203 1 87.94 166 LEU A O 1
ATOM 1239 N N . GLY A 1 167 ? 11.078 -28.516 -23.031 1 84.19 167 GLY A N 1
ATOM 1240 C CA . GLY A 1 167 ? 11.133 -27.141 -23.516 1 84.19 167 GLY A CA 1
ATOM 1241 C C . GLY A 1 167 ? 10.188 -26.203 -22.766 1 84.19 167 GLY A C 1
ATOM 1242 O O . GLY A 1 167 ? 10.219 -25 -22.969 1 84.19 167 GLY A O 1
ATOM 1243 N N . VAL A 1 168 ? 9.406 -26.75 -21.922 1 88.25 168 VAL A N 1
ATOM 1244 C CA . VAL A 1 168 ? 8.438 -25.953 -21.172 1 88.25 168 VAL A CA 1
ATOM 1245 C C . VAL A 1 168 ? 8.969 -25.703 -19.75 1 88.25 168 VAL A C 1
ATOM 1247 O O . VAL A 1 168 ? 9.344 -26.625 -19.047 1 88.25 168 VAL A O 1
ATOM 1250 N N . PRO A 1 169 ? 9.039 -24.438 -19.422 1 92.06 169 PRO A N 1
ATOM 1251 C CA . PRO A 1 169 ? 9.531 -24.109 -18.078 1 92.06 169 PRO A CA 1
ATOM 1252 C C . PRO A 1 169 ? 8.68 -24.75 -16.984 1 92.06 169 PRO A C 1
ATOM 1254 O O . PRO A 1 169 ? 7.453 -24.797 -17.094 1 92.06 169 PRO A O 1
ATOM 1257 N N . ILE A 1 170 ? 9.273 -25.266 -15.945 1 94.12 170 ILE A N 1
ATOM 1258 C CA . ILE A 1 170 ? 8.609 -25.922 -14.828 1 94.12 170 ILE A CA 1
ATOM 1259 C C . ILE A 1 170 ? 7.648 -24.953 -14.148 1 94.12 170 ILE A C 1
ATOM 1261 O O . ILE A 1 170 ? 6.641 -25.375 -13.578 1 94.12 170 ILE A O 1
ATOM 1265 N N . LEU A 1 171 ? 7.961 -23.656 -14.148 1 95.44 171 LEU A N 1
ATOM 1266 C CA . LEU A 1 171 ? 7.113 -22.625 -13.547 1 95.44 171 LEU A CA 1
ATOM 1267 C C . LEU A 1 171 ? 5.727 -22.625 -14.18 1 95.44 171 LEU A C 1
ATOM 1269 O O . LEU A 1 171 ? 4.734 -22.344 -13.5 1 95.44 171 LEU A O 1
ATOM 1273 N N . LEU A 1 172 ? 5.633 -22.969 -15.453 1 93.75 172 LEU A N 1
ATOM 1274 C CA . LEU A 1 172 ? 4.34 -23.047 -16.125 1 93.75 172 LEU A CA 1
ATOM 1275 C C . LEU A 1 172 ? 3.531 -24.234 -15.602 1 93.75 172 LEU A C 1
ATOM 1277 O O . LEU A 1 172 ? 2.303 -24.156 -15.516 1 93.75 172 LEU A O 1
ATOM 1281 N N . PHE A 1 173 ? 4.203 -25.281 -15.32 1 95.06 173 PHE A N 1
ATOM 1282 C CA . PHE A 1 173 ? 3.523 -26.438 -14.758 1 95.06 173 PHE A CA 1
ATOM 1283 C C . PHE A 1 173 ? 2.916 -26.109 -13.398 1 95.06 173 PHE A C 1
ATOM 1285 O O . PHE A 1 173 ? 1.789 -26.5 -13.102 1 95.06 173 PHE A O 1
ATOM 1292 N N . TRP A 1 174 ? 3.699 -25.391 -12.562 1 97.25 174 TRP A N 1
ATOM 1293 C CA . TRP A 1 174 ? 3.164 -24.953 -11.28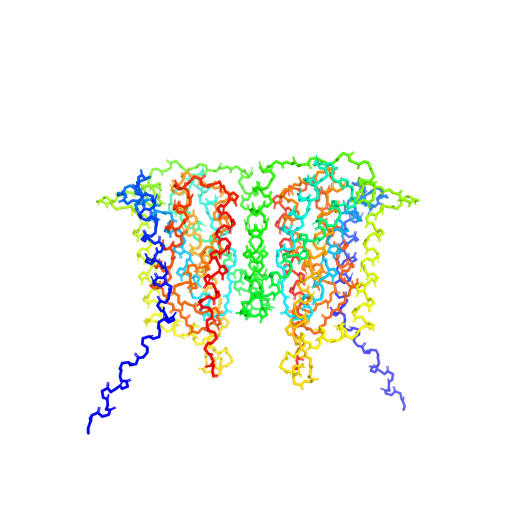1 1 97.25 174 TRP A CA 1
ATOM 1294 C C . TRP A 1 174 ? 1.933 -24.062 -11.477 1 97.25 174 TRP A C 1
ATOM 1296 O O . TRP A 1 174 ? 0.937 -24.219 -10.766 1 97.25 174 TRP A O 1
ATOM 1306 N N . THR A 1 175 ? 2.041 -23.141 -12.414 1 97.25 175 THR A N 1
ATOM 1307 C CA . THR A 1 175 ? 0.933 -22.25 -12.703 1 97.25 175 THR A CA 1
ATOM 1308 C C . THR A 1 175 ? -0.31 -23.031 -13.117 1 97.25 175 THR A C 1
ATOM 1310 O O . THR A 1 175 ? -1.406 -22.781 -12.617 1 97.25 175 THR A O 1
ATOM 1313 N N . LEU A 1 176 ? -0.159 -24 -14.039 1 97 176 LEU A N 1
ATOM 1314 C CA . LEU A 1 176 ? -1.279 -24.797 -14.516 1 97 176 LEU A CA 1
ATOM 1315 C C . LEU A 1 176 ? -1.876 -25.641 -13.391 1 97 176 LEU A C 1
ATOM 1317 O O . LEU A 1 176 ? -3.098 -25.75 -13.281 1 97 176 LEU A O 1
ATOM 1321 N N . LEU A 1 177 ? -1.007 -26.203 -12.625 1 98.12 177 LEU A N 1
ATOM 1322 C CA . LEU A 1 177 ? -1.467 -27.016 -11.508 1 98.12 177 LEU A CA 1
ATOM 1323 C C . LEU A 1 177 ? -2.342 -26.203 -10.562 1 98.12 177 LEU A C 1
ATOM 1325 O O . LEU A 1 177 ? -3.453 -26.625 -10.227 1 98.12 177 LEU A O 1
ATOM 1329 N N . ILE A 1 178 ? -1.864 -25.031 -10.156 1 98.5 178 ILE A N 1
ATOM 1330 C CA . ILE A 1 178 ? -2.586 -24.203 -9.195 1 98.5 178 ILE A CA 1
ATOM 1331 C C . ILE A 1 178 ? -3.844 -23.625 -9.852 1 98.5 178 ILE A C 1
ATOM 1333 O O . ILE A 1 178 ? -4.887 -23.516 -9.211 1 98.5 178 ILE A O 1
ATOM 1337 N N . ALA A 1 179 ? -3.727 -23.266 -11.125 1 98.44 179 ALA A N 1
ATOM 1338 C CA . ALA A 1 179 ? -4.887 -22.75 -11.852 1 98.44 179 ALA A CA 1
ATOM 1339 C C . ALA A 1 179 ? -5.996 -23.797 -11.922 1 98.44 179 ALA A C 1
ATOM 1341 O O . ALA A 1 179 ? -7.168 -23.484 -11.719 1 98.44 179 ALA A O 1
ATOM 1342 N N . ILE A 1 180 ? -5.641 -25.031 -12.227 1 98.56 180 ILE A N 1
ATOM 1343 C CA . ILE A 1 180 ? -6.609 -26.109 -12.328 1 98.56 180 ILE A CA 1
ATOM 1344 C C . ILE A 1 180 ? -7.246 -26.359 -10.961 1 98.56 180 ILE A C 1
ATOM 1346 O O . ILE A 1 180 ? -8.469 -26.484 -10.852 1 98.56 180 ILE A O 1
ATOM 1350 N N . ILE A 1 181 ? -6.422 -26.406 -9.922 1 98.62 181 ILE A N 1
ATOM 1351 C CA . ILE A 1 181 ? -6.941 -26.609 -8.57 1 98.62 181 ILE A CA 1
ATOM 1352 C C . ILE A 1 181 ? -7.891 -25.469 -8.211 1 98.62 181 ILE A C 1
ATOM 1354 O O . ILE A 1 181 ? -9 -25.703 -7.73 1 98.62 181 ILE A O 1
ATOM 1358 N N . GLY A 1 182 ? -7.41 -24.25 -8.453 1 98.69 182 GLY A N 1
ATOM 1359 C CA . GLY A 1 182 ? -8.258 -23.094 -8.172 1 98.69 182 GLY A CA 1
ATOM 1360 C C . GLY A 1 182 ? -9.562 -23.109 -8.938 1 98.69 182 GLY A C 1
ATOM 1361 O O . GLY A 1 182 ? -10.609 -22.75 -8.398 1 98.69 182 GLY A O 1
ATOM 1362 N N . TYR A 1 183 ? -9.461 -23.531 -10.195 1 98.25 183 TYR A N 1
ATOM 1363 C CA . TYR A 1 183 ? -10.648 -23.594 -11.039 1 98.25 183 TYR A CA 1
ATOM 1364 C C . TYR A 1 183 ? -11.648 -24.609 -10.5 1 98.25 183 TYR A C 1
ATOM 1366 O O . TYR A 1 183 ? -12.836 -24.328 -10.391 1 98.25 183 TYR A O 1
ATOM 1374 N N . ILE A 1 184 ? -11.18 -25.766 -10.156 1 98.38 184 ILE A N 1
ATOM 1375 C CA . ILE A 1 184 ? -12.031 -26.828 -9.648 1 98.38 184 ILE A CA 1
ATOM 1376 C C . ILE A 1 184 ? -12.648 -26.406 -8.32 1 98.38 184 ILE A C 1
ATOM 1378 O O . ILE A 1 184 ? -13.844 -26.594 -8.102 1 98.38 184 ILE A O 1
ATOM 1382 N N . VAL A 1 185 ? -11.867 -25.781 -7.434 1 98.5 185 VAL A N 1
ATOM 1383 C CA . VAL A 1 185 ? -12.367 -25.359 -6.133 1 98.5 185 VAL A CA 1
ATOM 1384 C C . VAL A 1 185 ? -13.43 -24.281 -6.316 1 98.5 185 VAL A C 1
ATOM 1386 O O . VAL A 1 185 ? -14.461 -24.281 -5.641 1 98.5 185 VAL A O 1
ATOM 1389 N N . MET A 1 186 ? -13.258 -23.359 -7.234 1 98.06 186 MET A N 1
ATOM 1390 C CA . MET A 1 186 ? -14.164 -22.234 -7.445 1 98.06 186 MET A CA 1
ATOM 1391 C C . MET A 1 186 ? -15.477 -22.703 -8.07 1 98.06 186 MET A C 1
ATOM 1393 O O . MET A 1 186 ? -16.547 -22.266 -7.672 1 98.06 186 MET A O 1
ATOM 1397 N N . ARG A 1 187 ? -15.359 -23.688 -8.969 1 96.62 187 ARG A N 1
ATOM 1398 C CA . ARG A 1 187 ? -16.531 -24.016 -9.789 1 96.62 187 ARG A CA 1
ATOM 1399 C C . ARG A 1 187 ? -17.219 -25.266 -9.281 1 96.62 187 ARG A C 1
ATOM 1401 O O . ARG A 1 187 ? -18.438 -25.422 -9.438 1 96.62 187 ARG A O 1
ATOM 1408 N N . LYS A 1 188 ? -16.469 -26.125 -8.641 1 97.62 188 LYS A N 1
ATOM 1409 C CA . LYS A 1 188 ? -17.047 -27.438 -8.383 1 97.62 188 LYS A CA 1
ATOM 1410 C C . LYS A 1 188 ? -17.141 -27.719 -6.883 1 97.62 188 LYS A C 1
ATOM 1412 O O . LYS A 1 188 ? -17.656 -28.75 -6.469 1 97.62 188 LYS A O 1
ATOM 1417 N N . SER A 1 189 ? -16.688 -26.844 -6.027 1 98.06 189 SER A N 1
ATOM 1418 C CA . SER A 1 189 ? -16.719 -27.125 -4.594 1 98.06 189 SER A CA 1
ATOM 1419 C C . SER A 1 189 ? -17.734 -26.25 -3.875 1 98.06 189 SER A C 1
ATOM 1421 O O . SER A 1 189 ? -18.141 -25.203 -4.395 1 98.06 189 SER A O 1
ATOM 1423 N N . VAL A 1 190 ? -18.156 -26.719 -2.691 1 98.12 190 VAL A N 1
ATOM 1424 C CA . VAL A 1 190 ? -19.031 -25.953 -1.819 1 98.12 190 VAL A CA 1
ATOM 1425 C C . VAL A 1 190 ? -18.328 -24.688 -1.355 1 98.12 190 VAL A C 1
ATOM 1427 O O . VAL A 1 190 ? -18.953 -23.625 -1.238 1 98.12 190 VAL A O 1
ATOM 1430 N N . PHE A 1 191 ? -17.078 -24.797 -1.207 1 98.38 191 PHE A N 1
ATOM 1431 C CA . PHE A 1 191 ? -16.281 -23.656 -0.745 1 98.38 191 PHE A CA 1
ATOM 1432 C C . PHE A 1 191 ? -16.344 -22.516 -1.753 1 98.38 191 PHE A C 1
ATOM 1434 O O . PHE A 1 191 ? -16.5 -21.359 -1.374 1 98.38 191 PHE A O 1
ATOM 1441 N N . GLY A 1 192 ? -16.141 -22.859 -2.992 1 98.44 192 GLY A N 1
ATOM 1442 C CA . GLY A 1 192 ? -16.25 -21.844 -4.031 1 98.44 192 GLY A CA 1
ATOM 1443 C C . GLY A 1 192 ? -17.578 -21.125 -4.031 1 98.44 192 GLY A C 1
ATOM 1444 O O . GLY A 1 192 ? -17.625 -19.891 -4.078 1 98.44 192 GLY A O 1
ATOM 1445 N N . ARG A 1 193 ? -18.641 -21.859 -3.869 1 98.12 193 ARG A N 1
ATOM 1446 C CA . ARG A 1 193 ? -19.969 -21.281 -3.85 1 98.12 193 ARG A CA 1
ATOM 1447 C C . ARG A 1 193 ? -20.172 -20.406 -2.619 1 98.12 193 ARG A C 1
ATOM 1449 O O . ARG A 1 193 ? -20.766 -19.328 -2.709 1 98.12 193 ARG A O 1
ATOM 1456 N N . GLN A 1 194 ? -19.688 -20.906 -1.568 1 98.69 194 GLN A N 1
ATOM 1457 C CA . GLN A 1 194 ? -19.844 -20.141 -0.33 1 98.69 194 GLN A CA 1
ATOM 1458 C C . GLN A 1 194 ? -19.016 -18.859 -0.352 1 98.69 194 GLN A C 1
ATOM 1460 O O . GLN A 1 194 ? -19.422 -17.844 0.215 1 98.69 194 GLN A O 1
ATOM 1465 N N . THR A 1 195 ? -17.891 -18.938 -1.01 1 98.69 195 THR A N 1
ATOM 1466 C CA . THR A 1 195 ? -17.047 -17.75 -1.156 1 98.69 195 THR A CA 1
ATOM 1467 C C . THR A 1 195 ? -17.781 -16.672 -1.959 1 98.69 195 THR A C 1
ATOM 1469 O O . THR A 1 195 ? -17.812 -15.508 -1.552 1 98.69 195 THR A O 1
ATOM 1472 N N . LEU A 1 196 ? -18.406 -17.078 -3.057 1 98.31 196 LEU A N 1
ATOM 1473 C CA . LEU A 1 196 ? -19.125 -16.141 -3.904 1 98.31 196 LEU A CA 1
ATOM 1474 C C . LEU A 1 196 ? -20.344 -15.594 -3.182 1 98.31 196 LEU A C 1
ATOM 1476 O O . LEU A 1 196 ? -20.656 -14.406 -3.291 1 98.31 196 LEU A O 1
ATOM 1480 N N . ALA A 1 197 ? -21 -16.406 -2.428 1 98.38 197 ALA A N 1
ATOM 1481 C CA . ALA A 1 197 ? -22.156 -15.969 -1.657 1 98.38 197 ALA A CA 1
ATOM 1482 C C . ALA A 1 197 ? -21.766 -14.953 -0.588 1 98.38 197 ALA A C 1
ATOM 1484 O O . ALA A 1 197 ? -22.438 -13.945 -0.388 1 98.38 197 ALA A O 1
ATOM 1485 N N . THR A 1 198 ? -20.672 -15.281 0.061 1 98.5 198 THR A N 1
ATOM 1486 C CA . THR A 1 198 ? -20.156 -14.383 1.092 1 98.5 198 THR A CA 1
ATOM 1487 C C . THR A 1 198 ? -19.859 -13 0.509 1 98.5 198 THR A C 1
ATOM 1489 O O . THR A 1 198 ? -20.188 -11.984 1.117 1 98.5 198 THR A O 1
ATOM 1492 N N . GLY A 1 199 ? -19.25 -13.016 -0.649 1 97.62 199 GLY A N 1
ATOM 1493 C CA . GLY A 1 199 ? -18.891 -11.758 -1.293 1 97.62 199 GLY A CA 1
ATOM 1494 C C . GLY A 1 199 ? -20.094 -11.031 -1.882 1 97.62 199 GLY A C 1
ATOM 1495 O O . GLY A 1 199 ? -20.094 -9.805 -1.979 1 97.62 199 GLY A O 1
ATOM 1496 N N . GLY A 1 200 ? -21.078 -11.773 -2.318 1 96.44 200 GLY A N 1
ATOM 1497 C CA . GLY A 1 200 ? -22.281 -11.164 -2.895 1 96.44 200 GLY A CA 1
ATOM 1498 C C . GLY A 1 200 ? -23.109 -10.414 -1.877 1 96.44 200 GLY A C 1
ATOM 1499 O O . GLY A 1 200 ? -23.484 -9.258 -2.098 1 96.44 200 GLY A O 1
ATOM 1500 N N . ASN A 1 201 ? -23.438 -11.078 -0.824 1 97.12 201 ASN A N 1
ATOM 1501 C CA . ASN A 1 201 ? -24.188 -10.516 0.295 1 97.12 201 ASN A CA 1
ATOM 1502 C C . ASN A 1 201 ? -23.906 -11.258 1.596 1 97.12 201 ASN A C 1
ATOM 1504 O O . ASN A 1 201 ? -24.531 -12.273 1.892 1 97.12 201 ASN A O 1
ATOM 1508 N N . GLU A 1 202 ? -23.062 -10.648 2.359 1 96.56 202 GLU A N 1
ATOM 1509 C CA . GLU A 1 202 ? -22.578 -11.32 3.562 1 96.56 202 GLU A CA 1
ATOM 1510 C C . GLU A 1 202 ? -23.734 -11.609 4.531 1 96.56 202 GLU A C 1
ATOM 1512 O O . GLU A 1 202 ? -23.781 -12.68 5.148 1 96.56 202 GLU A O 1
ATOM 1517 N N . THR A 1 203 ? -24.609 -10.641 4.691 1 96.25 203 THR A N 1
ATOM 1518 C CA . THR A 1 203 ? -25.734 -10.797 5.598 1 96.25 203 THR A CA 1
ATOM 1519 C C . THR A 1 203 ? -26.641 -11.945 5.145 1 96.25 203 THR A C 1
ATOM 1521 O O . THR A 1 203 ? -26.984 -12.812 5.941 1 96.25 203 THR A O 1
ATOM 1524 N N . ALA A 1 204 ? -26.953 -11.906 3.902 1 97.31 204 ALA A N 1
ATOM 1525 C CA . ALA A 1 204 ? -27.797 -12.961 3.352 1 97.31 204 ALA A CA 1
ATOM 1526 C C . ALA A 1 204 ? -27.109 -14.32 3.463 1 97.31 204 ALA A C 1
ATOM 1528 O O . ALA A 1 204 ? -27.766 -15.328 3.758 1 97.31 204 ALA A O 1
ATOM 1529 N N . ALA A 1 205 ? -25.812 -14.328 3.232 1 98 205 ALA A N 1
ATOM 1530 C CA . ALA A 1 205 ? -25.062 -15.57 3.324 1 98 205 ALA A CA 1
ATOM 1531 C C . ALA A 1 205 ? -25.094 -16.125 4.742 1 98 205 ALA A C 1
ATOM 1533 O O . ALA A 1 205 ? -25.312 -17.328 4.938 1 98 205 ALA A O 1
ATOM 1534 N N . THR A 1 206 ? -24.938 -15.273 5.707 1 97.38 206 THR A N 1
ATOM 1535 C CA . THR A 1 206 ? -24.969 -15.695 7.102 1 97.38 206 THR A CA 1
ATOM 1536 C C . THR A 1 206 ? -26.344 -16.266 7.469 1 97.38 206 THR A C 1
ATOM 1538 O O . THR A 1 206 ? -26.422 -17.297 8.141 1 97.38 206 THR A O 1
ATOM 1541 N N . PHE A 1 207 ? -27.328 -15.672 7.008 1 97.19 207 PHE A N 1
ATOM 1542 C CA . PHE A 1 207 ? -28.688 -16.109 7.305 1 97.19 207 PHE A CA 1
ATOM 1543 C C . PHE A 1 207 ? -29 -17.422 6.594 1 97.19 207 PHE A C 1
ATOM 1545 O O . PHE A 1 207 ? -29.922 -18.141 6.992 1 97.19 207 PHE A O 1
ATOM 1552 N N . SER A 1 208 ? -28.281 -17.719 5.566 1 97.5 208 SER A N 1
ATOM 1553 C CA . SER A 1 208 ? -28.469 -18.969 4.84 1 97.5 208 SER A CA 1
ATOM 1554 C C . SER A 1 208 ? -27.641 -20.094 5.445 1 97.5 208 SER A C 1
ATOM 1556 O O . SER A 1 208 ? -27.578 -21.188 4.883 1 97.5 208 SER A O 1
ATOM 1558 N N . GLY A 1 209 ? -26.922 -19.781 6.551 1 97.56 209 GLY A N 1
ATOM 1559 C CA . GLY A 1 209 ? -26.219 -20.812 7.289 1 97.56 209 GLY A CA 1
ATOM 1560 C C . GLY A 1 209 ? -24.734 -20.875 6.969 1 97.56 209 GLY A C 1
ATOM 1561 O O . GLY A 1 209 ? -24.016 -21.75 7.469 1 97.56 209 GLY A O 1
ATOM 1562 N N . ILE A 1 210 ? -24.281 -20 6.188 1 98.25 210 ILE A N 1
ATOM 1563 C CA . ILE A 1 210 ? -22.875 -19.984 5.82 1 98.25 210 ILE A CA 1
ATOM 1564 C C . ILE A 1 210 ? -22.062 -19.266 6.895 1 98.25 210 ILE A C 1
ATOM 1566 O O . ILE A 1 210 ? -22.438 -18.156 7.316 1 98.25 210 ILE A O 1
ATOM 1570 N N . ASN A 1 211 ? -21 -19.891 7.367 1 98.5 211 ASN A N 1
ATOM 1571 C CA . ASN A 1 211 ? -20.078 -19.219 8.266 1 98.5 211 ASN A CA 1
ATOM 1572 C C . ASN A 1 211 ? -19.094 -18.344 7.492 1 98.5 211 ASN A C 1
ATOM 1574 O O . ASN A 1 211 ? -17.984 -18.781 7.168 1 98.5 211 ASN A O 1
ATOM 1578 N N . THR A 1 212 ? -19.469 -17.156 7.316 1 98.31 212 THR A N 1
ATOM 1579 C CA . THR A 1 212 ? -18.703 -16.25 6.461 1 98.31 212 THR A CA 1
ATOM 1580 C C . THR A 1 212 ? -17.312 -15.992 7.055 1 98.31 212 THR A C 1
ATOM 1582 O O . THR A 1 212 ? -16.344 -15.812 6.32 1 98.31 212 THR A O 1
ATOM 1585 N N . ASN A 1 213 ? -17.172 -15.977 8.359 1 98.12 213 ASN A N 1
ATOM 1586 C CA . ASN A 1 213 ? -15.875 -15.789 8.992 1 98.12 213 ASN A CA 1
ATOM 1587 C C . ASN A 1 213 ? -14.914 -16.922 8.656 1 98.12 213 ASN A C 1
ATOM 1589 O O . ASN A 1 213 ? -13.727 -16.688 8.414 1 98.12 213 ASN A O 1
ATOM 1593 N N . ARG A 1 214 ? -15.43 -18.094 8.633 1 98.5 214 ARG A N 1
ATOM 1594 C CA . ARG A 1 214 ? -14.594 -19.234 8.281 1 98.5 214 ARG A CA 1
ATOM 1595 C C . ARG A 1 214 ? -14.148 -19.172 6.82 1 98.5 214 ARG A C 1
ATOM 1597 O O . ARG A 1 214 ? -13.023 -19.531 6.492 1 98.5 214 ARG A O 1
ATOM 1604 N N . ILE A 1 215 ? -15.062 -18.75 6.004 1 98.75 215 ILE A N 1
ATOM 1605 C CA . ILE A 1 215 ? -14.742 -18.609 4.59 1 98.75 215 ILE A CA 1
ATOM 1606 C C . ILE A 1 215 ? -13.617 -17.578 4.414 1 98.75 215 ILE A C 1
ATOM 1608 O O . ILE A 1 215 ? -12.617 -17.859 3.752 1 98.75 215 ILE A O 1
ATOM 1612 N N . LYS A 1 216 ? -13.789 -16.422 5.031 1 98.62 216 LYS A N 1
ATOM 1613 C CA . LYS A 1 216 ? -12.789 -15.359 4.926 1 98.62 216 LYS A CA 1
ATOM 1614 C C . LYS A 1 216 ? -11.453 -15.812 5.504 1 98.62 216 LYS A C 1
ATOM 1616 O O . LYS A 1 216 ? -10.398 -15.555 4.918 1 98.62 216 LYS A O 1
ATOM 1621 N N . MET A 1 217 ? -11.508 -16.516 6.582 1 98.69 217 MET A N 1
ATOM 1622 C CA . MET A 1 217 ? -10.289 -17.062 7.188 1 98.69 217 MET A CA 1
ATOM 1623 C C . MET A 1 217 ? -9.562 -17.984 6.219 1 98.69 217 MET A C 1
ATOM 1625 O O . MET A 1 217 ? -8.344 -17.859 6.035 1 98.69 217 MET A O 1
ATOM 1629 N N . THR A 1 218 ? -10.281 -18.797 5.633 1 98.75 218 THR A N 1
ATOM 1630 C CA . THR A 1 218 ? -9.703 -19.797 4.738 1 98.75 218 THR A CA 1
ATOM 1631 C C . THR A 1 218 ? -9.117 -19.141 3.496 1 98.75 218 THR A C 1
ATOM 1633 O O . THR A 1 218 ? -8.055 -19.531 3.018 1 98.75 218 THR A O 1
ATOM 1636 N N . VAL A 1 219 ? -9.805 -18.109 3.004 1 98.75 219 VAL A N 1
ATOM 1637 C CA . VAL A 1 219 ? -9.32 -17.469 1.788 1 98.75 219 VAL A CA 1
ATOM 1638 C C . VAL A 1 219 ? -8.016 -16.734 2.082 1 98.75 219 VAL A C 1
ATOM 1640 O O . VAL A 1 219 ? -7.113 -16.688 1.245 1 98.75 219 VAL A O 1
ATOM 1643 N N . PHE A 1 220 ? -7.883 -16.125 3.262 1 98.88 220 PHE A N 1
ATOM 1644 C CA . PHE A 1 220 ? -6.641 -15.461 3.623 1 98.88 220 PHE A CA 1
ATOM 1645 C C . PHE A 1 220 ? -5.523 -16.469 3.836 1 98.88 220 PHE A C 1
ATOM 1647 O O . PHE A 1 220 ? -4.371 -16.219 3.48 1 98.88 220 PHE A O 1
ATOM 1654 N N . MET A 1 221 ? -5.855 -17.594 4.406 1 98.88 221 MET A N 1
ATOM 1655 C CA . MET A 1 221 ? -4.859 -18.656 4.582 1 98.88 221 MET A CA 1
ATOM 1656 C C . MET A 1 221 ? -4.359 -19.156 3.23 1 98.88 221 MET A C 1
ATOM 1658 O O . MET A 1 221 ? -3.156 -19.328 3.035 1 98.88 221 MET A O 1
ATOM 1662 N N . ALA A 1 222 ? -5.297 -19.344 2.34 1 98.81 222 ALA A N 1
ATOM 1663 C CA . ALA A 1 222 ? -4.934 -19.781 0.997 1 98.81 222 ALA A CA 1
ATOM 1664 C C . ALA A 1 222 ? -4.086 -18.734 0.285 1 98.81 222 ALA A C 1
ATOM 1666 O O . ALA A 1 222 ? -3.115 -19.062 -0.398 1 98.81 222 ALA A O 1
ATOM 1667 N N . SER A 1 223 ? -4.469 -17.453 0.433 1 98.88 223 SER A N 1
ATOM 1668 C CA . SER A 1 223 ? -3.709 -16.359 -0.166 1 98.88 223 SER A CA 1
ATOM 1669 C C . SER A 1 223 ? -2.27 -16.344 0.34 1 98.88 223 SER A C 1
ATOM 1671 O O . SER A 1 223 ? -1.33 -16.219 -0.448 1 98.88 223 SER A O 1
ATOM 1673 N N . GLY A 1 224 ? -2.119 -16.531 1.655 1 98.88 224 GLY A N 1
ATOM 1674 C CA . GLY A 1 224 ? -0.788 -16.578 2.236 1 98.88 224 GLY A CA 1
ATOM 1675 C C . GLY A 1 2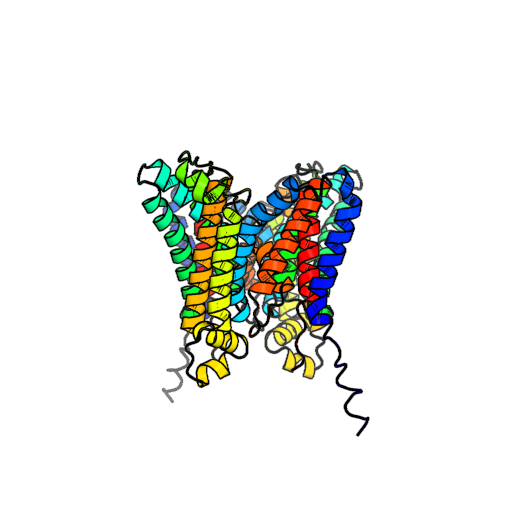24 ? 0.028 -17.766 1.743 1 98.88 224 GLY A C 1
ATOM 1676 O O . GLY A 1 224 ? 1.213 -17.625 1.436 1 98.88 224 GLY A O 1
ATOM 1677 N N . MET A 1 225 ? -0.59 -18.875 1.643 1 98.81 225 MET A N 1
ATOM 1678 C CA . MET A 1 225 ? 0.102 -20.094 1.207 1 98.81 225 MET A CA 1
ATOM 1679 C C . MET A 1 225 ? 0.565 -19.953 -0.241 1 98.81 225 MET A C 1
ATOM 1681 O O . MET A 1 225 ? 1.688 -20.344 -0.574 1 98.81 225 MET A O 1
ATOM 1685 N N . MET A 1 226 ? -0.297 -19.438 -1.084 1 98.81 226 MET A N 1
ATOM 1686 C CA . MET A 1 226 ? 0.065 -19.266 -2.488 1 98.81 226 MET A CA 1
ATOM 1687 C C . MET A 1 226 ? 1.131 -18.188 -2.652 1 98.81 226 MET A C 1
ATOM 1689 O O . MET A 1 226 ? 1.982 -18.281 -3.537 1 98.81 226 MET A O 1
ATOM 1693 N N . ALA A 1 227 ? 1.044 -17.141 -1.837 1 98.88 227 ALA A N 1
ATOM 1694 C CA . ALA A 1 227 ? 2.125 -16.156 -1.824 1 98.88 227 ALA A CA 1
ATOM 1695 C C . ALA A 1 227 ? 3.449 -16.797 -1.421 1 98.88 227 ALA A C 1
ATOM 1697 O O . ALA A 1 227 ? 4.496 -16.484 -1.99 1 98.88 227 ALA A O 1
ATOM 1698 N N . GLY A 1 228 ? 3.346 -17.688 -0.443 1 98.88 228 GLY A N 1
ATOM 1699 C CA . GLY A 1 228 ? 4.527 -18.438 -0.059 1 98.88 228 GLY A CA 1
ATOM 1700 C C . GLY A 1 228 ? 5.102 -19.266 -1.191 1 98.88 228 GLY A C 1
ATOM 1701 O O . GLY A 1 228 ? 6.312 -19.281 -1.413 1 98.88 228 GLY A O 1
ATOM 1702 N N . LEU A 1 229 ? 4.238 -19.922 -1.893 1 98.75 229 LEU A N 1
ATOM 1703 C CA . LEU A 1 229 ? 4.676 -20.703 -3.045 1 98.75 229 LEU A CA 1
ATOM 1704 C C . LEU A 1 229 ? 5.324 -19.812 -4.094 1 98.75 229 LEU A C 1
ATOM 1706 O O . LEU A 1 229 ? 6.359 -20.156 -4.664 1 98.75 229 LEU A O 1
ATOM 1710 N N . ALA A 1 230 ? 4.715 -18.703 -4.352 1 98.5 230 ALA A N 1
ATOM 1711 C CA . ALA A 1 230 ? 5.305 -17.734 -5.285 1 98.5 230 ALA A CA 1
ATOM 1712 C C . ALA A 1 230 ? 6.703 -17.328 -4.836 1 98.5 230 ALA A C 1
ATOM 1714 O O . ALA A 1 230 ? 7.617 -17.203 -5.656 1 98.5 230 ALA A O 1
ATOM 1715 N N . GLY A 1 231 ? 6.844 -17.109 -3.533 1 98.62 231 GLY A N 1
ATOM 1716 C CA . GLY A 1 231 ? 8.156 -16.781 -2.99 1 98.62 231 GLY A CA 1
ATOM 1717 C C . GLY A 1 231 ? 9.18 -17.875 -3.23 1 98.62 231 GLY A C 1
ATOM 1718 O O . GLY A 1 231 ? 10.336 -17.578 -3.559 1 98.62 231 GLY A O 1
ATOM 1719 N N . MET A 1 232 ? 8.75 -19.078 -3.086 1 98.44 232 MET A N 1
ATOM 1720 C CA . MET A 1 232 ? 9.625 -20.203 -3.342 1 98.44 232 MET A CA 1
ATOM 1721 C C . MET A 1 232 ? 10.039 -20.266 -4.809 1 98.44 232 MET A C 1
ATOM 1723 O O . MET A 1 232 ? 11.188 -20.594 -5.121 1 98.44 232 MET A O 1
ATOM 1727 N N . LEU A 1 233 ? 9.148 -19.938 -5.656 1 98.06 233 LEU A N 1
ATOM 1728 C CA . LEU A 1 233 ? 9.461 -19.922 -7.078 1 98.06 233 LEU A CA 1
ATOM 1729 C C . LEU A 1 233 ? 10.43 -18.797 -7.406 1 98.06 233 LEU A C 1
ATOM 1731 O O . LEU A 1 233 ? 11.359 -18.969 -8.203 1 98.06 233 LEU A O 1
ATOM 1735 N N . TYR A 1 234 ? 10.211 -17.609 -6.785 1 97.12 234 TYR A N 1
ATOM 1736 C CA . TYR A 1 234 ? 11.172 -16.531 -6.938 1 97.12 234 TYR A CA 1
ATOM 1737 C C . TYR A 1 234 ? 12.57 -16.969 -6.531 1 97.12 234 TYR A C 1
ATOM 1739 O O . TYR A 1 234 ? 13.539 -16.734 -7.254 1 97.12 234 TYR A O 1
ATOM 1747 N N . ALA A 1 235 ? 12.617 -17.609 -5.418 1 97.75 235 ALA A N 1
ATOM 1748 C CA . ALA A 1 235 ? 13.898 -18.047 -4.855 1 97.75 235 ALA A CA 1
ATOM 1749 C C . ALA A 1 235 ? 14.578 -19.062 -5.766 1 97.75 235 ALA A C 1
ATOM 1751 O O . ALA A 1 235 ? 15.797 -19.031 -5.938 1 97.75 235 ALA A O 1
ATOM 1752 N N . GLY A 1 236 ? 13.836 -19.953 -6.309 1 96.81 236 GLY A N 1
ATOM 1753 C CA . GLY A 1 236 ? 14.383 -20.922 -7.238 1 96.81 236 GLY A CA 1
ATOM 1754 C C . GLY A 1 236 ? 14.867 -20.297 -8.531 1 96.81 236 GLY A C 1
ATOM 1755 O O . GLY A 1 236 ? 15.969 -20.594 -9 1 96.81 236 GLY A O 1
ATOM 1756 N N . ARG A 1 237 ? 14.07 -19.438 -9.008 1 94.44 237 ARG A N 1
ATOM 1757 C CA . ARG A 1 237 ? 14.383 -18.797 -10.289 1 94.44 237 ARG A CA 1
ATOM 1758 C C . ARG A 1 237 ? 15.633 -17.938 -10.18 1 94.44 237 ARG A C 1
ATOM 1760 O O . ARG A 1 237 ? 16.469 -17.922 -11.086 1 94.44 237 ARG A O 1
ATOM 1767 N N . LEU A 1 238 ? 15.734 -17.266 -9.102 1 94.44 238 LEU A N 1
ATOM 1768 C CA . LEU A 1 238 ? 16.828 -16.312 -8.953 1 94.44 238 LEU A CA 1
ATOM 1769 C C . LEU A 1 238 ? 17.938 -16.906 -8.078 1 94.44 238 LEU A C 1
ATOM 1771 O O . LEU A 1 238 ? 18.906 -16.219 -7.742 1 94.44 238 LEU A O 1
ATOM 1775 N N . GLN A 1 239 ? 17.75 -18.094 -7.648 1 96.81 239 GLN A N 1
ATOM 1776 C CA . GLN A 1 239 ? 18.719 -18.891 -6.918 1 96.81 239 GLN A CA 1
ATOM 1777 C C . GLN A 1 239 ? 19.141 -18.203 -5.625 1 96.81 239 GLN A C 1
ATOM 1779 O O . GLN A 1 239 ? 20.312 -18.25 -5.25 1 96.81 239 GLN A O 1
ATOM 1784 N N . ALA A 1 240 ? 18.266 -17.484 -5.023 1 97.88 240 ALA A N 1
ATOM 1785 C CA . ALA A 1 240 ? 18.469 -16.797 -3.748 1 97.88 240 ALA A CA 1
ATOM 1786 C C . ALA A 1 240 ? 17.141 -16.312 -3.166 1 97.88 240 ALA A C 1
ATOM 1788 O O . ALA A 1 240 ? 16.141 -16.234 -3.879 1 97.88 240 ALA A O 1
ATOM 1789 N N . GLY A 1 241 ? 17.156 -16.188 -1.89 1 97.88 241 GLY A N 1
ATOM 1790 C CA . GLY A 1 241 ? 16.094 -15.43 -1.243 1 97.88 241 GLY A CA 1
ATOM 1791 C C . GLY A 1 241 ? 16.438 -13.977 -1.014 1 97.88 241 GLY A C 1
ATOM 1792 O O . GLY A 1 241 ? 17.547 -13.656 -0.578 1 97.88 241 GLY A O 1
ATOM 1793 N N . ARG A 1 242 ? 15.578 -13.141 -1.413 1 97.88 242 ARG A N 1
ATOM 1794 C CA . ARG A 1 242 ? 15.773 -11.711 -1.198 1 97.88 242 ARG A CA 1
ATOM 1795 C C . ARG A 1 242 ? 14.531 -11.078 -0.588 1 97.88 242 ARG A C 1
ATOM 1797 O O . ARG A 1 242 ? 13.406 -11.43 -0.947 1 97.88 242 ARG A O 1
ATOM 1804 N N . PHE A 1 243 ? 14.75 -10.055 0.271 1 96.88 243 PHE A N 1
ATOM 1805 C CA . PHE A 1 243 ? 13.625 -9.406 0.938 1 96.88 243 PHE A CA 1
ATOM 1806 C C . PHE A 1 243 ? 12.891 -8.477 -0.019 1 96.88 243 PHE A C 1
ATOM 1808 O O . PHE A 1 243 ? 11.789 -8.008 0.28 1 96.88 243 PHE A O 1
ATOM 1815 N N . THR A 1 244 ? 13.414 -8.203 -1.229 1 94 244 THR A N 1
ATOM 1816 C CA . THR A 1 244 ? 12.82 -7.281 -2.193 1 94 244 THR A CA 1
ATOM 1817 C C . THR A 1 244 ? 11.867 -8.023 -3.125 1 94 244 THR A C 1
ATOM 1819 O O . THR A 1 244 ? 11.188 -7.406 -3.949 1 94 244 THR A O 1
ATOM 1822 N N . PHE A 1 245 ? 11.867 -9.367 -3.053 1 95.25 245 PHE A N 1
ATOM 1823 C CA . PHE A 1 245 ? 11 -10.117 -3.949 1 95.25 245 PHE A CA 1
ATOM 1824 C C . PHE A 1 245 ? 9.547 -9.711 -3.758 1 95.25 245 PHE A C 1
ATOM 1826 O O . PHE A 1 245 ? 9.102 -9.492 -2.629 1 95.25 245 PHE A O 1
ATOM 1833 N N . GLY A 1 246 ? 8.867 -9.609 -4.836 1 93.81 246 GLY A N 1
ATOM 1834 C CA . GLY A 1 246 ? 7.43 -9.406 -4.793 1 93.81 246 GLY A CA 1
ATOM 1835 C C . GLY A 1 246 ? 7.043 -7.969 -4.504 1 93.81 246 GLY A C 1
ATOM 1836 O O . GLY A 1 246 ? 5.863 -7.668 -4.312 1 93.81 246 GLY A O 1
ATOM 1837 N N . GLU A 1 247 ? 8.031 -7.098 -4.395 1 89.69 247 GLU A N 1
ATOM 1838 C CA . GLU A 1 247 ? 7.707 -5.691 -4.176 1 89.69 247 GLU A CA 1
ATOM 1839 C C . GLU A 1 247 ? 6.867 -5.133 -5.32 1 89.69 247 GLU A C 1
ATOM 1841 O O . GLU A 1 247 ? 7.273 -5.195 -6.48 1 89.69 247 GLU A O 1
ATOM 1846 N N . GLY A 1 248 ? 5.676 -4.672 -4.984 1 84.75 248 GLY A N 1
ATOM 1847 C CA . GLY A 1 248 ? 4.812 -4.09 -6 1 84.75 248 GLY A CA 1
ATOM 1848 C C . GLY A 1 248 ? 3.916 -5.109 -6.676 1 84.75 248 GLY A C 1
ATOM 1849 O O . GLY A 1 248 ? 2.967 -4.742 -7.371 1 84.75 248 GLY A O 1
ATOM 1850 N N . ASP A 1 249 ? 4.133 -6.391 -6.391 1 91.38 249 ASP A N 1
ATOM 1851 C CA . ASP A 1 249 ? 3.361 -7.438 -7.055 1 91.38 249 ASP A CA 1
ATOM 1852 C C . ASP A 1 249 ? 1.904 -7.422 -6.594 1 91.38 249 ASP A C 1
ATOM 1854 O O . ASP A 1 249 ? 1.018 -7.891 -7.312 1 91.38 249 ASP A O 1
ATOM 1858 N N . GLU A 1 250 ? 1.692 -6.977 -5.363 1 92.38 250 GLU A N 1
ATOM 1859 C CA . GLU A 1 250 ? 0.324 -6.973 -4.852 1 92.38 250 GLU A CA 1
ATOM 1860 C C . GLU A 1 250 ? -0.61 -6.207 -5.785 1 92.38 250 GLU A C 1
ATOM 1862 O O . GLU A 1 250 ? -1.746 -6.625 -6.016 1 92.38 250 GLU A O 1
ATOM 1867 N N . LEU A 1 251 ? -0.136 -5.129 -6.387 1 88.06 251 LEU A N 1
ATOM 1868 C CA . LEU A 1 251 ? -0.968 -4.332 -7.281 1 88.06 251 LEU A CA 1
ATOM 1869 C C . LEU A 1 251 ? -1.125 -5.02 -8.633 1 88.06 251 LEU A C 1
ATOM 1871 O O . LEU A 1 251 ? -2.195 -4.965 -9.242 1 88.06 251 LEU A O 1
ATOM 1875 N N . SER A 1 252 ? -0.022 -5.637 -9.07 1 91.06 252 SER A N 1
ATOM 1876 C CA . SER A 1 252 ? -0.1 -6.391 -10.32 1 91.06 252 SER A CA 1
ATOM 1877 C C . SER A 1 252 ? -1.065 -7.566 -10.195 1 91.06 252 SER A C 1
ATOM 1879 O O . SER A 1 252 ? -1.827 -7.848 -11.125 1 91.06 252 SER A O 1
ATOM 1881 N N . VAL A 1 253 ? -0.988 -8.203 -9.062 1 95.69 253 VAL A N 1
ATOM 1882 C CA . VAL A 1 253 ? -1.86 -9.344 -8.812 1 95.69 253 VAL A CA 1
ATOM 1883 C C . VAL A 1 253 ? -3.318 -8.891 -8.789 1 95.69 253 VAL A C 1
ATOM 1885 O O . VAL A 1 253 ? -4.176 -9.508 -9.422 1 95.69 253 VAL A O 1
ATOM 1888 N N . ILE A 1 254 ? -3.6 -7.855 -8.109 1 92.62 254 ILE A N 1
ATOM 1889 C CA . ILE A 1 254 ? -4.957 -7.324 -8.031 1 92.62 254 ILE A CA 1
ATOM 1890 C C . ILE A 1 254 ? -5.43 -6.906 -9.422 1 92.62 254 ILE A C 1
ATOM 1892 O O . ILE A 1 254 ? -6.555 -7.215 -9.82 1 92.62 254 ILE A O 1
ATOM 1896 N N . ALA A 1 255 ? -4.535 -6.258 -10.141 1 88.44 255 ALA A N 1
ATOM 1897 C CA . ALA A 1 255 ? -4.875 -5.82 -11.492 1 88.44 255 ALA A CA 1
ATOM 1898 C C . ALA A 1 255 ? -5.219 -7.012 -12.383 1 88.44 255 ALA A C 1
ATOM 1900 O O . ALA A 1 255 ? -6.176 -6.965 -13.156 1 88.44 255 ALA A O 1
ATOM 1901 N N . ALA A 1 256 ? -4.434 -8.023 -12.258 1 91.5 256 ALA A N 1
ATOM 1902 C CA . ALA A 1 256 ? -4.672 -9.227 -13.047 1 91.5 256 ALA A CA 1
ATOM 1903 C C . ALA A 1 256 ? -6.039 -9.828 -12.734 1 91.5 256 ALA A C 1
ATOM 1905 O O . ALA A 1 256 ? -6.762 -10.258 -13.641 1 91.5 256 ALA A O 1
ATOM 1906 N N . VAL A 1 257 ? -6.402 -9.867 -11.469 1 94.38 257 VAL A N 1
ATOM 1907 C CA . VAL A 1 257 ? -7.648 -10.477 -11.016 1 94.38 257 VAL A CA 1
ATOM 1908 C C . VAL A 1 257 ? -8.836 -9.648 -11.508 1 94.38 257 VAL A C 1
ATOM 1910 O O . VAL A 1 257 ? -9.82 -10.195 -11.992 1 94.38 257 VAL A O 1
ATOM 1913 N N . ILE A 1 258 ? -8.703 -8.375 -11.422 1 88.69 258 ILE A N 1
ATOM 1914 C CA . ILE A 1 258 ? -9.781 -7.488 -11.82 1 88.69 258 ILE A CA 1
ATOM 1915 C C . ILE A 1 258 ? -9.93 -7.508 -13.344 1 88.69 258 ILE A C 1
ATOM 1917 O O . ILE A 1 258 ? -11.039 -7.605 -13.867 1 88.69 258 ILE A O 1
ATOM 1921 N N . LEU A 1 259 ? -8.789 -7.449 -13.969 1 85.12 259 LEU A N 1
ATOM 1922 C CA . LEU A 1 259 ? -8.805 -7.52 -15.422 1 85.12 259 LEU A CA 1
ATOM 1923 C C . LEU A 1 259 ? -9.367 -8.852 -15.898 1 85.12 259 LEU A C 1
ATOM 1925 O O . LEU A 1 259 ? -9.977 -8.93 -16.969 1 85.12 259 LEU A O 1
ATOM 1929 N N . GLY A 1 260 ? -9.148 -9.805 -15.109 1 88.19 260 GLY A N 1
ATOM 1930 C CA . GLY A 1 260 ? -9.617 -11.141 -15.438 1 88.19 260 GLY A CA 1
ATOM 1931 C C . GLY A 1 260 ? -11.125 -11.297 -15.289 1 88.19 260 GLY A C 1
ATOM 1932 O O . GLY A 1 260 ? -11.688 -12.305 -15.719 1 88.19 260 GLY A O 1
ATOM 1933 N N . GLY A 1 261 ? -11.797 -10.344 -14.633 1 87.38 261 GLY A N 1
ATOM 1934 C CA . GLY A 1 261 ? -13.25 -10.406 -14.586 1 87.38 261 GLY A CA 1
ATOM 1935 C C . GLY A 1 261 ? -13.805 -10.562 -13.188 1 87.38 261 GLY A C 1
ATOM 1936 O O . GLY A 1 261 ? -15.023 -10.625 -12.992 1 87.38 261 GLY A O 1
ATOM 1937 N N . THR A 1 262 ? -12.938 -10.703 -12.219 1 92.31 262 THR A N 1
ATOM 1938 C CA . THR A 1 262 ? -13.391 -10.773 -10.836 1 92.31 262 THR A CA 1
ATOM 1939 C C . THR A 1 262 ? -13.82 -9.406 -10.328 1 92.31 262 THR A C 1
ATOM 1941 O O . THR A 1 262 ? -13.156 -8.398 -10.594 1 92.31 262 THR A O 1
ATOM 1944 N N . SER A 1 263 ? -14.938 -9.367 -9.648 1 90.38 263 SER A N 1
ATOM 1945 C CA . SER A 1 263 ? -15.492 -8.094 -9.203 1 90.38 263 SER A CA 1
ATOM 1946 C C . SER A 1 263 ? -14.867 -7.656 -7.879 1 90.38 263 SER A C 1
ATOM 1948 O O . SER A 1 263 ? -14.852 -8.422 -6.91 1 90.38 263 SER A O 1
ATOM 1950 N N . LEU A 1 264 ? -14.477 -6.465 -7.875 1 87.94 264 LEU A N 1
ATOM 1951 C CA . LEU A 1 264 ? -13.93 -5.895 -6.652 1 87.94 264 LEU A CA 1
ATOM 1952 C C . LEU A 1 264 ? -15 -5.773 -5.578 1 87.94 264 LEU A C 1
ATOM 1954 O O . LEU A 1 264 ? -14.695 -5.582 -4.402 1 87.94 264 LEU A O 1
ATOM 1958 N N . PHE A 1 265 ? -16.219 -5.902 -5.906 1 89.06 265 PHE A N 1
ATOM 1959 C CA . PHE A 1 265 ? -17.328 -5.727 -4.977 1 89.06 265 PHE A CA 1
ATOM 1960 C C . PHE A 1 265 ? -17.859 -7.074 -4.5 1 89.06 265 PHE A C 1
ATOM 1962 O O . PHE A 1 265 ? -18.891 -7.141 -3.822 1 89.06 265 PHE A O 1
ATOM 1969 N N . GLY A 1 266 ? -17.156 -8.109 -4.863 1 93.31 266 GLY A N 1
ATOM 1970 C CA . GLY A 1 266 ? -17.453 -9.438 -4.348 1 93.31 266 GLY A CA 1
ATOM 1971 C C . GLY A 1 266 ? -18.516 -10.156 -5.152 1 93.31 266 GLY A C 1
ATOM 1972 O O . GLY A 1 266 ? -19.172 -9.555 -6.008 1 93.31 266 GLY A O 1
ATOM 1973 N N . GLY A 1 267 ? -18.578 -11.422 -5.012 1 95.94 267 GLY A N 1
ATOM 1974 C CA . GLY A 1 267 ? -19.688 -12.234 -5.516 1 95.94 267 GLY A CA 1
ATOM 1975 C C . GLY A 1 267 ? -19.422 -12.789 -6.898 1 95.94 267 GLY A C 1
ATOM 1976 O O . GLY A 1 267 ? -20.156 -13.656 -7.375 1 95.94 267 GLY A O 1
ATOM 1977 N N . VAL A 1 268 ? -18.422 -12.312 -7.559 1 94.94 268 VAL A N 1
ATOM 1978 C CA . VAL A 1 268 ? -18.062 -12.828 -8.883 1 94.94 268 VAL A CA 1
ATOM 1979 C C . VAL A 1 268 ? -16.562 -13.078 -8.953 1 94.94 268 VAL A C 1
ATOM 1981 O O . VAL A 1 268 ? -15.766 -12.219 -8.594 1 94.94 268 VAL A O 1
ATOM 1984 N N . GLY A 1 269 ? -16.188 -14.242 -9.383 1 95 269 GLY A N 1
ATOM 1985 C CA . GLY A 1 269 ? -14.781 -14.586 -9.523 1 95 269 GLY A CA 1
ATOM 1986 C C . GLY A 1 269 ? -14.516 -15.578 -10.641 1 95 269 GLY A C 1
ATOM 1987 O O . GLY A 1 269 ? -15.32 -16.469 -10.883 1 95 269 GLY A O 1
ATOM 1988 N N . THR A 1 270 ? -13.43 -15.383 -11.289 1 95.5 270 THR A N 1
ATOM 1989 C CA . THR A 1 270 ? -13.047 -16.297 -12.359 1 95.5 270 THR A CA 1
ATOM 1990 C C . THR A 1 270 ? -11.555 -16.594 -12.305 1 95.5 270 THR A C 1
ATOM 1992 O O . THR A 1 270 ? -10.727 -15.695 -12.5 1 95.5 270 THR A O 1
ATOM 1995 N N . VAL A 1 271 ? -11.234 -17.812 -12.117 1 97.62 271 VAL A N 1
ATOM 1996 C CA . VAL A 1 271 ? -9.836 -18.234 -12.023 1 97.62 271 VAL A CA 1
ATOM 1997 C C . VAL A 1 271 ? -9.188 -18.172 -13.398 1 97.62 271 VAL A C 1
ATOM 1999 O O . VAL A 1 271 ? -8.07 -17.672 -13.547 1 97.62 271 VAL A O 1
ATOM 2002 N N . VAL A 1 272 ? -9.875 -18.609 -14.422 1 95 272 VAL A N 1
ATOM 2003 C CA . VAL A 1 272 ? -9.352 -18.609 -15.781 1 95 272 VAL A CA 1
ATOM 2004 C C . VAL A 1 272 ? -9.078 -17.172 -16.234 1 95 272 VAL A C 1
ATOM 2006 O O . VAL A 1 272 ? -8.023 -16.891 -16.812 1 95 272 VAL A O 1
ATOM 2009 N N . GLY A 1 273 ? -10.023 -16.297 -15.938 1 92 273 GLY A N 1
ATOM 2010 C CA . GLY A 1 273 ? -9.812 -14.891 -16.25 1 92 273 GLY A CA 1
ATOM 2011 C C . GLY A 1 273 ? -8.586 -14.305 -15.578 1 92 273 GLY A C 1
ATOM 2012 O O . GLY A 1 273 ? -7.855 -13.523 -16.188 1 92 273 GLY A O 1
ATOM 2013 N N . THR A 1 274 ? -8.391 -14.672 -14.383 1 94.88 274 THR A N 1
ATOM 2014 C CA . THR A 1 274 ? -7.25 -14.172 -13.609 1 94.88 274 THR A CA 1
ATOM 2015 C C . THR A 1 274 ? -5.934 -14.602 -14.25 1 94.88 274 THR A C 1
ATOM 2017 O O . THR A 1 274 ? -4.992 -13.812 -14.344 1 94.88 274 THR A O 1
ATOM 2020 N N . VAL A 1 275 ? -5.879 -15.844 -14.672 1 95.12 275 VAL A N 1
ATOM 2021 C CA . VAL A 1 275 ? -4.664 -16.344 -15.312 1 95.12 275 VAL A CA 1
ATOM 2022 C C . VAL A 1 275 ? -4.406 -15.562 -16.609 1 95.12 275 VAL A C 1
ATOM 2024 O O . VAL A 1 275 ? -3.281 -15.133 -16.859 1 95.12 275 VAL A O 1
ATOM 2027 N N . ILE A 1 276 ? -5.395 -15.32 -17.344 1 90 276 ILE A N 1
ATOM 2028 C CA . ILE A 1 276 ? -5.27 -14.539 -18.562 1 90 276 ILE A CA 1
ATOM 2029 C C . ILE A 1 276 ? -4.855 -13.109 -18.234 1 90 276 ILE A C 1
ATOM 2031 O O . ILE A 1 276 ? -3.996 -12.531 -18.906 1 90 276 ILE A O 1
ATOM 2035 N N . GLY A 1 277 ? -5.496 -12.594 -17.188 1 89.62 277 GLY A N 1
ATOM 2036 C CA . GLY A 1 277 ? -5.109 -11.266 -16.734 1 89.62 277 GLY A CA 1
ATOM 2037 C C . GLY A 1 277 ? -3.648 -11.172 -16.328 1 89.62 277 GLY A C 1
ATOM 2038 O O . GLY A 1 277 ? -2.984 -10.172 -16.609 1 89.62 277 GLY A O 1
ATOM 2039 N N . SER A 1 278 ? -3.189 -12.18 -15.68 1 93.44 278 SER A N 1
ATOM 2040 C CA . SER A 1 278 ? -1.794 -12.188 -15.25 1 93.44 278 SER A CA 1
ATOM 2041 C C . SER A 1 278 ? -0.849 -12.234 -16.453 1 93.44 278 SER A C 1
ATOM 2043 O O . SER A 1 278 ? 0.209 -11.602 -16.438 1 93.44 278 SER A O 1
ATOM 2045 N N . VAL A 1 279 ? -1.204 -12.969 -17.438 1 90.25 279 VAL A N 1
ATOM 2046 C CA . VAL A 1 279 ? -0.397 -13.031 -18.641 1 90.25 279 VAL A CA 1
ATOM 2047 C C . VAL A 1 279 ? -0.39 -11.672 -19.344 1 90.25 279 VAL A C 1
ATOM 2049 O O . VAL A 1 279 ? 0.638 -11.242 -19.859 1 90.25 279 VAL A O 1
ATOM 2052 N N . MET A 1 280 ? -1.478 -11.039 -19.266 1 86.56 280 MET A N 1
ATOM 2053 C CA . MET A 1 280 ? -1.567 -9.703 -19.844 1 86.56 280 MET A CA 1
ATOM 2054 C C . MET A 1 280 ? -0.633 -8.727 -19.141 1 86.56 280 MET A C 1
ATOM 2056 O O . MET A 1 280 ? 0.144 -8.023 -19.781 1 86.56 280 MET A O 1
ATOM 2060 N N . ILE A 1 281 ? -0.746 -8.727 -17.875 1 86.44 281 ILE A N 1
ATOM 2061 C CA . ILE A 1 281 ? 0.095 -7.836 -17.094 1 86.44 281 ILE A CA 1
ATOM 2062 C C . ILE A 1 281 ? 1.565 -8.18 -17.297 1 86.44 281 ILE A C 1
ATOM 2064 O O . ILE A 1 281 ? 2.408 -7.293 -17.438 1 86.44 281 ILE A O 1
ATOM 2068 N N . GLY A 1 282 ? 1.842 -9.461 -17.359 1 88 282 GLY A N 1
ATOM 2069 C CA . GLY A 1 282 ? 3.201 -9.898 -17.625 1 88 282 GLY A CA 1
ATOM 2070 C C . GLY A 1 282 ? 3.711 -9.469 -18.984 1 88 282 GLY A C 1
ATOM 2071 O O . GLY A 1 282 ? 4.875 -9.086 -19.125 1 88 282 GLY A O 1
ATOM 2072 N N . THR A 1 283 ? 2.889 -9.57 -19.922 1 86.25 283 THR A N 1
ATOM 2073 C CA . THR A 1 283 ? 3.242 -9.164 -21.281 1 86.25 283 THR A CA 1
ATOM 2074 C C . THR A 1 283 ? 3.547 -7.668 -21.328 1 86.25 283 THR A C 1
ATOM 2076 O O . THR A 1 283 ? 4.531 -7.25 -21.953 1 86.25 283 THR A O 1
ATOM 2079 N N . ILE A 1 284 ? 2.775 -6.93 -20.656 1 84.94 284 ILE A N 1
ATOM 2080 C CA . ILE A 1 284 ? 2.971 -5.484 -20.625 1 84.94 284 ILE A CA 1
ATOM 2081 C C . ILE A 1 284 ? 4.289 -5.152 -19.938 1 84.94 284 ILE A C 1
ATOM 2083 O O . ILE A 1 284 ? 5.074 -4.34 -20.438 1 84.94 284 ILE A O 1
ATOM 2087 N N . ASN A 1 285 ? 4.449 -5.758 -18.828 1 86.38 285 ASN A N 1
ATOM 2088 C CA . ASN A 1 285 ? 5.688 -5.52 -18.094 1 86.38 285 ASN A CA 1
ATOM 2089 C C . ASN A 1 285 ? 6.914 -5.871 -18.938 1 86.38 285 ASN A C 1
ATOM 2091 O O . ASN A 1 285 ? 7.898 -5.133 -18.938 1 86.38 285 ASN A O 1
ATOM 2095 N N . ASN A 1 286 ? 6.832 -6.973 -19.609 1 87.69 286 ASN A N 1
ATOM 2096 C CA . ASN A 1 286 ? 7.926 -7.391 -20.484 1 87.69 286 ASN A CA 1
ATOM 2097 C C . ASN A 1 286 ? 8.133 -6.41 -21.625 1 87.69 286 ASN A C 1
ATOM 2099 O O . ASN A 1 286 ? 9.273 -6.09 -21.984 1 87.69 286 ASN A O 1
ATOM 2103 N N . ALA A 1 287 ? 7.098 -5.992 -22.172 1 85.88 287 ALA A N 1
ATOM 2104 C CA . ALA A 1 287 ? 7.168 -5.051 -23.297 1 85.88 287 ALA A CA 1
ATOM 2105 C C . ALA A 1 287 ? 7.82 -3.74 -22.859 1 85.88 287 ALA A C 1
ATOM 2107 O O . ALA A 1 287 ? 8.602 -3.15 -23.625 1 85.88 287 ALA A O 1
ATOM 2108 N N . LEU A 1 288 ? 7.492 -3.307 -21.641 1 85.56 288 LEU A N 1
ATOM 2109 C CA . LEU A 1 288 ? 8.07 -2.064 -21.141 1 85.56 288 LEU A CA 1
ATOM 2110 C C . LEU A 1 288 ? 9.57 -2.201 -20.953 1 85.56 288 LEU A C 1
ATOM 2112 O O . LEU A 1 288 ? 10.328 -1.266 -21.219 1 85.56 288 LEU A O 1
ATOM 2116 N N . ILE A 1 289 ? 9.93 -3.342 -20.547 1 85.06 289 ILE A N 1
ATOM 2117 C CA . ILE A 1 289 ? 11.352 -3.613 -20.359 1 85.06 289 ILE A CA 1
ATOM 2118 C C . ILE A 1 289 ? 12.047 -3.666 -21.719 1 85.06 289 ILE A C 1
ATOM 2120 O O . ILE A 1 289 ? 13.109 -3.062 -21.891 1 85.06 289 ILE A O 1
ATOM 2124 N N . LEU A 1 290 ? 11.484 -4.328 -22.625 1 84.88 290 LEU A N 1
ATOM 2125 C CA . LEU A 1 290 ? 12.062 -4.477 -23.953 1 84.88 290 LEU A CA 1
ATOM 2126 C C . LEU A 1 290 ? 12.141 -3.129 -24.656 1 84.88 290 LEU A C 1
ATOM 2128 O O . LEU A 1 290 ? 13.047 -2.9 -25.469 1 84.88 290 LEU A O 1
ATOM 2132 N N . GLN A 1 291 ? 11.203 -2.227 -24.344 1 84.5 291 GLN A N 1
ATOM 2133 C CA . GLN A 1 291 ? 11.203 -0.891 -24.938 1 84.5 291 GLN A CA 1
ATOM 2134 C C . GLN A 1 291 ? 12.289 -0.013 -24.312 1 84.5 291 GLN A C 1
ATOM 2136 O O . GLN A 1 291 ? 12.531 1.103 -24.781 1 84.5 291 GLN A O 1
ATOM 2141 N N . GLY A 1 292 ? 12.898 -0.504 -23.203 1 84.81 292 GLY A N 1
ATOM 2142 C CA . GLY A 1 292 ? 14.016 0.205 -22.609 1 84.81 292 GLY A CA 1
ATOM 2143 C C . GLY A 1 292 ? 13.586 1.203 -21.547 1 84.81 292 GLY A C 1
ATOM 2144 O O . GLY A 1 292 ? 14.336 2.121 -21.203 1 84.81 292 GLY A O 1
ATOM 2145 N N . LEU A 1 293 ? 12.43 1.045 -21.078 1 85.62 293 LEU A N 1
ATOM 2146 C CA . LEU A 1 293 ? 11.984 1.95 -20.016 1 85.62 293 LEU A CA 1
ATOM 2147 C C . LEU A 1 293 ? 12.703 1.654 -18.703 1 85.62 293 LEU A C 1
ATOM 2149 O O . LEU A 1 293 ? 12.922 0.49 -18.359 1 85.62 293 LEU A O 1
ATOM 2153 N N . ASP A 1 294 ? 13.078 2.74 -18.031 1 90.19 294 ASP A N 1
ATOM 2154 C CA . ASP A 1 294 ? 13.672 2.586 -16.719 1 90.19 294 ASP A CA 1
ATOM 2155 C C . ASP A 1 294 ? 12.617 2.219 -15.672 1 90.19 294 ASP A C 1
ATOM 2157 O O . ASP A 1 294 ? 11.422 2.227 -15.969 1 90.19 294 ASP A O 1
ATOM 2161 N N . VAL A 1 295 ? 13.078 1.828 -14.555 1 85.62 295 VAL A N 1
ATOM 2162 C CA . VAL A 1 295 ? 12.227 1.373 -13.461 1 85.62 295 VAL A CA 1
ATOM 2163 C C . VAL A 1 295 ? 11.203 2.455 -13.117 1 85.62 295 VAL A C 1
ATOM 2165 O O . VAL A 1 295 ? 10.031 2.16 -12.883 1 85.62 295 VAL A O 1
ATOM 2168 N N . SER A 1 296 ? 11.617 3.686 -13.148 1 91.38 296 SER A N 1
ATOM 2169 C CA . SER A 1 296 ? 10.734 4.805 -12.82 1 91.38 296 SER A CA 1
ATOM 2170 C C . SER A 1 296 ? 9.578 4.906 -13.812 1 91.38 296 SER A C 1
ATOM 2172 O O . SER A 1 296 ? 8.422 5.031 -13.406 1 91.38 296 SER A O 1
ATOM 2174 N N . GLN A 1 297 ? 9.859 4.762 -15.055 1 89.94 297 GLN A N 1
ATOM 2175 C CA . GLN A 1 297 ? 8.836 4.828 -16.094 1 89.94 297 GLN A CA 1
ATOM 2176 C C . GLN A 1 297 ? 7.902 3.621 -16.031 1 89.94 297 GLN A C 1
ATOM 2178 O O . GLN A 1 297 ? 6.695 3.75 -16.25 1 89.94 297 GLN A O 1
ATOM 2183 N N . GLN A 1 298 ? 8.484 2.514 -15.734 1 87.31 298 GLN A N 1
ATOM 2184 C CA . GLN A 1 298 ? 7.68 1.307 -15.594 1 87.31 298 GLN A CA 1
ATOM 2185 C C . GLN A 1 298 ? 6.664 1.455 -14.461 1 87.31 298 GLN A C 1
ATOM 2187 O O . GLN A 1 298 ? 5.5 1.076 -14.609 1 87.31 298 GLN A O 1
ATOM 2192 N N . MET A 1 299 ? 7.098 2.057 -13.359 1 88.75 299 MET A N 1
ATOM 2193 C CA . MET A 1 299 ? 6.215 2.268 -12.219 1 88.75 299 MET A CA 1
ATOM 2194 C C . MET A 1 299 ? 5.031 3.15 -12.594 1 88.75 299 MET A C 1
ATOM 2196 O O . MET A 1 299 ? 3.893 2.859 -12.234 1 88.75 299 MET A O 1
ATOM 2200 N N . VAL A 1 300 ? 5.297 4.168 -13.344 1 91.94 300 VAL A N 1
ATOM 2201 C CA . VAL A 1 300 ? 4.262 5.109 -13.758 1 91.94 300 VAL A CA 1
ATOM 2202 C C . VAL A 1 300 ? 3.252 4.402 -14.656 1 91.94 300 VAL A C 1
ATOM 2204 O O . VAL A 1 300 ? 2.043 4.484 -14.43 1 91.94 300 VAL A O 1
ATOM 2207 N N . VAL A 1 301 ? 3.744 3.641 -15.602 1 86.81 301 VAL A N 1
ATOM 2208 C CA . VAL A 1 301 ? 2.881 2.961 -16.562 1 86.81 301 VAL A CA 1
ATOM 2209 C C . VAL A 1 301 ? 2.08 1.87 -15.859 1 86.81 301 VAL A C 1
ATOM 2211 O O . VAL A 1 301 ? 0.883 1.71 -16.109 1 86.81 301 VAL A O 1
ATOM 2214 N N . GLN A 1 302 ? 2.738 1.177 -15.008 1 85.06 302 GLN A N 1
ATOM 2215 C CA . GLN A 1 302 ? 2.053 0.123 -14.273 1 85.06 302 GLN A CA 1
ATOM 2216 C C . GLN A 1 302 ? 0.914 0.693 -13.43 1 85.06 302 GLN A C 1
ATOM 2218 O O . GLN A 1 302 ? -0.18 0.125 -13.391 1 85.06 302 GLN A O 1
ATOM 2223 N N . GLY A 1 303 ? 1.21 1.769 -12.734 1 88.25 303 GLY A N 1
ATOM 2224 C CA . GLY A 1 303 ? 0.157 2.422 -11.969 1 88.25 303 GLY A CA 1
ATOM 2225 C C . GLY A 1 303 ? -1.019 2.854 -12.828 1 88.25 303 GLY A C 1
ATOM 2226 O O . GLY A 1 303 ? -2.176 2.645 -12.453 1 88.25 303 GLY A O 1
ATOM 2227 N N . ALA A 1 304 ? -0.711 3.398 -13.977 1 89.19 304 ALA A N 1
ATOM 2228 C CA . ALA A 1 304 ? -1.747 3.844 -14.906 1 89.19 304 ALA A CA 1
ATOM 2229 C C . ALA A 1 304 ? -2.586 2.666 -15.391 1 89.19 304 ALA A C 1
ATOM 2231 O O . ALA A 1 304 ? -3.809 2.777 -15.516 1 89.19 304 ALA A O 1
ATOM 2232 N N . ILE A 1 305 ? -1.941 1.593 -15.617 1 82.69 305 ILE A N 1
ATOM 2233 C CA . ILE A 1 305 ? -2.629 0.401 -16.109 1 82.69 305 ILE A CA 1
ATOM 2234 C C . ILE A 1 305 ? -3.584 -0.118 -15.039 1 82.69 305 ILE A C 1
ATOM 2236 O O . ILE A 1 305 ? -4.699 -0.548 -15.344 1 82.69 305 ILE A O 1
ATOM 2240 N N . ILE A 1 306 ? -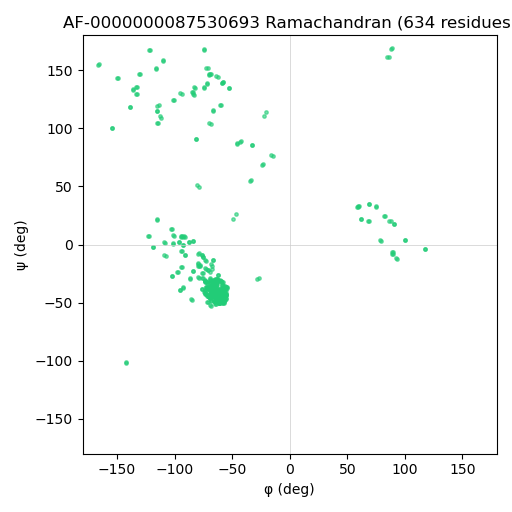3.139 -0.083 -13.797 1 82.88 306 ILE A N 1
ATOM 2241 C CA . ILE A 1 306 ? -3.977 -0.548 -12.703 1 82.88 306 ILE A CA 1
ATOM 2242 C C . ILE A 1 306 ? -5.238 0.31 -12.609 1 82.88 306 ILE A C 1
ATOM 2244 O O . ILE A 1 306 ? -6.348 -0.216 -12.508 1 82.88 306 ILE A O 1
ATOM 2248 N N . ILE A 1 307 ? -5.086 1.605 -12.695 1 87.81 307 ILE A N 1
ATOM 2249 C CA . ILE A 1 307 ? -6.215 2.527 -12.641 1 87.81 307 ILE A CA 1
ATOM 2250 C C . ILE A 1 307 ? -7.156 2.26 -13.812 1 87.81 307 ILE A C 1
ATOM 2252 O O . ILE A 1 307 ? -8.375 2.174 -13.633 1 87.81 307 ILE A O 1
ATOM 2256 N N . LEU A 1 308 ? -6.605 2.066 -14.961 1 83.31 308 LEU A N 1
ATOM 2257 C CA . LEU A 1 308 ? -7.41 1.827 -16.156 1 83.31 308 LEU A CA 1
ATOM 2258 C C . LEU A 1 308 ? -8.141 0.49 -16.062 1 83.31 308 LEU A C 1
ATOM 2260 O O . LEU A 1 308 ? -9.305 0.384 -16.438 1 83.31 308 LEU A O 1
ATOM 2264 N N . ALA A 1 309 ? -7.395 -0.487 -15.594 1 77.88 309 ALA A N 1
ATOM 2265 C CA . ALA A 1 309 ? -7.984 -1.814 -15.445 1 77.88 309 ALA A CA 1
ATOM 2266 C C . ALA A 1 309 ? -9.18 -1.782 -14.5 1 77.88 309 ALA A C 1
ATOM 2268 O O . ALA A 1 309 ? -10.219 -2.385 -14.781 1 77.88 309 ALA A O 1
ATOM 2269 N N . VAL A 1 310 ? -9.062 -1.085 -13.445 1 79.38 310 VAL A N 1
ATOM 2270 C CA . VAL A 1 310 ? -10.133 -1.027 -12.445 1 79.38 310 VAL A CA 1
ATOM 2271 C C . VAL A 1 310 ? -11.273 -0.158 -12.969 1 79.38 310 VAL A C 1
ATOM 2273 O O . VAL A 1 310 ? -12.445 -0.476 -12.758 1 79.38 310 VAL A O 1
ATOM 2276 N N . ALA A 1 311 ? -10.945 0.929 -13.602 1 82.06 311 ALA A N 1
ATOM 2277 C CA . ALA A 1 311 ? -11.953 1.836 -14.141 1 82.06 311 ALA A CA 1
ATOM 2278 C C . ALA A 1 311 ? -12.859 1.117 -15.141 1 82.06 311 ALA A C 1
ATOM 2280 O O . ALA A 1 311 ? -14.078 1.342 -15.156 1 82.06 311 ALA A O 1
ATOM 2281 N N . PHE A 1 312 ? -12.305 0.24 -15.836 1 74.75 312 PHE A N 1
ATOM 2282 C CA . PHE A 1 312 ? -13.07 -0.404 -16.891 1 74.75 312 PHE A CA 1
ATOM 2283 C C . PHE A 1 312 ? -13.633 -1.74 -16.422 1 74.75 312 PHE A C 1
ATOM 2285 O O . PHE A 1 312 ? -14.594 -2.254 -16.984 1 74.75 312 PHE A O 1
ATOM 2292 N N . GLY A 1 313 ? -12.953 -2.295 -15.398 1 66.62 313 GLY A N 1
ATOM 2293 C CA . GLY A 1 313 ? -13.406 -3.592 -14.914 1 66.62 313 GLY A CA 1
ATOM 2294 C C . GLY A 1 313 ? -14.492 -3.492 -13.859 1 66.62 313 GLY A C 1
ATOM 2295 O O . GLY A 1 313 ? -15.203 -4.465 -13.602 1 66.62 313 GLY A O 1
ATOM 2296 N N . SER A 1 314 ? -14.547 -2.357 -13.016 1 60.38 314 SER A N 1
ATOM 2297 C CA . SER A 1 314 ? -15.445 -2.244 -11.867 1 60.38 314 SER A CA 1
ATOM 2298 C C . SER A 1 314 ? -16.859 -1.856 -12.305 1 60.38 314 SER A C 1
ATOM 2300 O O . SER A 1 314 ? -17.438 -0.922 -11.758 1 60.38 314 SER A O 1
ATOM 2302 N N . LYS A 1 315 ? -17.453 -2.498 -13.203 1 53.56 315 LYS A N 1
ATOM 2303 C CA . LYS A 1 315 ? -18.828 -2.094 -13.445 1 53.56 315 LYS A CA 1
ATOM 2304 C C . LYS A 1 315 ? -19.734 -2.49 -12.289 1 53.56 315 LYS A C 1
ATOM 2306 O O . LYS A 1 315 ? -19.734 -3.645 -11.852 1 53.56 315 LYS A O 1
ATOM 2311 N N . LYS A 1 316 ? -20.156 -1.488 -11.398 1 50.72 316 LYS A N 1
ATOM 2312 C CA . LYS A 1 316 ? -21.297 -1.666 -10.508 1 50.72 316 LYS A CA 1
ATOM 2313 C C . LYS A 1 316 ? -22.469 -2.324 -11.234 1 50.72 316 LYS A C 1
ATOM 2315 O O . LYS A 1 316 ? -22.922 -1.827 -12.266 1 50.72 316 LYS A O 1
ATOM 2320 N N . ARG A 1 317 ? -22.531 -3.625 -11.25 1 41.94 317 ARG A N 1
ATOM 2321 C CA . ARG A 1 317 ? -23.812 -4.117 -11.727 1 41.94 317 ARG A CA 1
ATOM 2322 C C . ARG A 1 317 ? -24.969 -3.361 -11.07 1 41.94 317 ARG A C 1
ATOM 2324 O O . ARG A 1 317 ? -25.016 -3.24 -9.844 1 41.94 317 ARG A O 1
ATOM 2331 N N . LYS A 1 318 ? -25.359 -2.254 -11.617 1 38.09 318 LYS A N 1
ATOM 2332 C CA . LYS A 1 318 ? -26.625 -1.652 -11.203 1 38.09 318 LYS A CA 1
ATOM 2333 C C . LYS A 1 318 ? -27.641 -2.723 -10.82 1 38.09 318 LYS A C 1
ATOM 2335 O O . LYS A 1 318 ? -27.953 -3.607 -11.625 1 38.09 318 LYS A O 1
ATOM 2340 N N . SER A 1 319 ? -27.438 -3.096 -9.422 1 30.25 319 SER A N 1
ATOM 2341 C CA . SER A 1 319 ? -28.641 -3.809 -9.039 1 30.25 319 SER A CA 1
ATOM 2342 C C . SER A 1 319 ? -29.891 -3.039 -9.453 1 30.25 319 SER A C 1
ATOM 2344 O O . SER A 1 319 ? -29.938 -1.812 -9.359 1 30.25 319 SER A O 1
ATOM 2346 N N . MET B 1 1 ? -34.938 10.859 46.25 1 28.06 1 MET B N 1
ATOM 2347 C CA . MET B 1 1 ? -34.188 11.781 45.406 1 28.06 1 MET B CA 1
ATOM 2348 C C . MET B 1 1 ? -32.781 11.25 45.188 1 28.06 1 MET B C 1
ATOM 2350 O O . MET B 1 1 ? -31.906 11.969 44.688 1 28.06 1 MET B O 1
ATOM 2354 N N . PRO B 1 2 ? -32.281 10.234 45.906 1 39.44 2 PRO B N 1
ATOM 2355 C CA . PRO B 1 2 ? -30.875 9.82 45.906 1 39.44 2 PRO B CA 1
ATOM 2356 C C . PRO B 1 2 ? -30.469 9.195 44.562 1 39.44 2 PRO B C 1
ATOM 2358 O O . PRO B 1 2 ? -29.297 8.836 44.375 1 39.44 2 PRO B O 1
ATOM 2361 N N . SER B 1 3 ? -31.453 8.68 43.812 1 38.22 3 SER B N 1
ATOM 2362 C CA . SER B 1 3 ? -31.141 7.758 42.719 1 38.22 3 SER B CA 1
ATOM 2363 C C . SER B 1 3 ? -30.391 8.461 41.594 1 38.22 3 SER B C 1
ATOM 2365 O O . SER B 1 3 ? -30.016 7.832 40.594 1 38.22 3 SER B O 1
ATOM 2367 N N . LYS B 1 4 ? -30.469 9.766 41.562 1 41.16 4 LYS B N 1
ATOM 2368 C CA . LYS B 1 4 ? -29.891 10.43 40.375 1 41.16 4 LYS B CA 1
ATOM 2369 C C . LYS B 1 4 ? -28.375 10.398 40.438 1 41.16 4 LYS B C 1
ATOM 2371 O O . LYS B 1 4 ? -27.703 10.844 39.5 1 41.16 4 LYS B O 1
ATOM 2376 N N . LEU B 1 5 ? -27.844 10.422 41.625 1 32.81 5 LEU B N 1
ATOM 2377 C CA . LEU B 1 5 ? -26.391 10.578 41.656 1 32.81 5 LEU B CA 1
ATOM 2378 C C . LEU B 1 5 ? -25.703 9.359 41.062 1 32.81 5 LEU B C 1
ATOM 2380 O O . LEU B 1 5 ? -24.469 9.336 40.906 1 32.81 5 LEU B O 1
ATOM 2384 N N . LYS B 1 6 ? -26.422 8.227 41.25 1 38.66 6 LYS B N 1
ATOM 2385 C CA . LYS B 1 6 ? -25.672 7.035 40.875 1 38.66 6 LYS B CA 1
ATOM 2386 C C . LYS B 1 6 ? -25.219 7.113 39.406 1 38.66 6 LYS B C 1
ATOM 2388 O O . LYS B 1 6 ? -24.172 6.566 39.062 1 38.66 6 LYS B O 1
ATOM 2393 N N . ASN B 1 7 ? -26.125 7.402 38.594 1 36.41 7 ASN B N 1
ATOM 2394 C CA . ASN B 1 7 ? -25.875 7.047 37.188 1 36.41 7 ASN B CA 1
ATOM 2395 C C . ASN B 1 7 ? -24.938 8.039 36.531 1 36.41 7 ASN B C 1
ATOM 2397 O O . ASN B 1 7 ? -24.812 8.039 35.281 1 36.41 7 ASN B O 1
ATOM 2401 N N . SER B 1 8 ? -24.797 9.148 37.094 1 36.47 8 SER B N 1
ATOM 2402 C CA . SER B 1 8 ? -24.016 10.164 36.375 1 36.47 8 SER B CA 1
ATOM 2403 C C . SER B 1 8 ? -22.562 9.742 36.281 1 36.47 8 SER B C 1
ATOM 2405 O O . SER B 1 8 ? -21.734 10.484 35.719 1 36.47 8 SER B O 1
ATOM 2407 N N . LEU B 1 9 ? -22.094 9.07 37.312 1 37.84 9 LEU B N 1
ATOM 2408 C CA . LEU B 1 9 ? -20.781 8.531 37.031 1 37.84 9 LEU B CA 1
ATOM 2409 C C . LEU B 1 9 ? -20.766 7.844 35.656 1 37.84 9 LEU B C 1
ATOM 2411 O O . LEU B 1 9 ? -21.094 6.664 35.562 1 37.84 9 LEU B O 1
ATOM 2415 N N . SER B 1 10 ? -21.609 8.266 34.844 1 39.5 10 SER B N 1
ATOM 2416 C CA . SER B 1 10 ? -21.594 7.887 33.438 1 39.5 10 SER B CA 1
ATOM 2417 C C . SER B 1 10 ? -20.203 7.418 33.031 1 39.5 10 SER B C 1
ATOM 2419 O O . SER B 1 10 ? -19.203 7.992 33.406 1 39.5 10 SER B O 1
ATOM 2421 N N . LEU B 1 11 ? -20.016 6.152 32.75 1 38.59 11 LEU B N 1
ATOM 2422 C CA . LEU B 1 11 ? -18.922 5.367 32.156 1 38.59 11 LEU B CA 1
ATOM 2423 C C . LEU B 1 11 ? -18.031 6.234 31.281 1 38.59 11 LEU B C 1
ATOM 2425 O O . LEU B 1 11 ? -18.5 6.832 30.312 1 38.59 11 LEU B O 1
ATOM 2429 N N . PHE B 1 12 ? -17.297 7.129 31.844 1 40.34 12 PHE B N 1
ATOM 2430 C CA . PHE B 1 12 ? -16.141 7.602 31.094 1 40.34 12 PHE B CA 1
ATOM 2431 C C . PHE B 1 12 ? -15.812 6.652 29.953 1 40.34 12 PHE B C 1
ATOM 2433 O O . PHE B 1 12 ? -15.508 5.48 30.172 1 40.34 12 PHE B O 1
ATOM 2440 N N . ASP B 1 13 ? -16.531 6.672 28.859 1 47.19 13 ASP B N 1
ATOM 2441 C CA . ASP B 1 13 ? -16.25 5.852 27.688 1 47.19 13 ASP B CA 1
ATOM 2442 C C . ASP B 1 13 ? -14.742 5.656 27.5 1 47.19 13 ASP B C 1
ATOM 2444 O O . ASP B 1 13 ? -14.094 6.441 26.797 1 47.19 13 ASP B O 1
ATOM 2448 N N . TRP B 1 14 ? -14.047 5.18 28.5 1 50.25 14 TRP B N 1
ATOM 2449 C CA . TRP B 1 14 ? -12.633 4.816 28.531 1 50.25 14 TRP B CA 1
ATOM 2450 C C . TRP B 1 14 ? -12.133 4.418 27.156 1 50.25 14 TRP B C 1
ATOM 2452 O O . TRP B 1 14 ? -10.953 4.586 26.844 1 50.25 14 TRP B O 1
ATOM 2462 N N . ARG B 1 15 ? -13.008 3.918 26.375 1 53.94 15 ARG B N 1
ATOM 2463 C CA . ARG B 1 15 ? -12.617 3.457 25.062 1 53.94 15 ARG B CA 1
ATOM 2464 C C . ARG B 1 15 ? -12.164 4.621 24.188 1 53.94 15 ARG B C 1
ATOM 2466 O O . ARG B 1 15 ? -11.273 4.469 23.344 1 53.94 15 ARG B O 1
ATOM 2473 N N . GLN B 1 16 ? -12.859 5.789 24.562 1 56.03 16 GLN B N 1
ATOM 2474 C CA . GLN B 1 16 ? -12.461 6.953 23.781 1 56.03 16 GLN B CA 1
ATOM 2475 C C . GLN B 1 16 ? -11.07 7.438 24.188 1 56.03 16 GLN B C 1
ATOM 2477 O O . GLN B 1 16 ? -10.352 8.031 23.391 1 56.03 16 GLN B O 1
ATOM 2482 N N . TYR B 1 17 ? -10.727 6.996 25.453 1 61 17 TYR B N 1
ATOM 2483 C CA . TYR B 1 17 ? -9.477 7.559 25.953 1 61 17 TYR B CA 1
ATOM 2484 C C . TYR B 1 17 ? -8.375 6.504 25.984 1 61 17 TYR B C 1
ATOM 2486 O O . TYR B 1 17 ? -7.262 6.773 26.438 1 61 17 TYR B O 1
ATOM 2494 N N . ILE B 1 18 ? -8.742 5.348 25.547 1 63.53 18 ILE B N 1
ATOM 2495 C CA . ILE B 1 18 ? -7.781 4.254 25.625 1 63.53 18 ILE B CA 1
ATOM 2496 C C . ILE B 1 18 ? -6.5 4.625 24.891 1 63.53 18 ILE B C 1
ATOM 2498 O O . ILE B 1 18 ? -5.398 4.305 25.344 1 63.53 18 ILE B O 1
ATOM 2502 N N . VAL B 1 19 ? -6.66 5.281 23.922 1 62.66 19 VAL B N 1
ATOM 2503 C CA . VAL B 1 19 ? -5.484 5.637 23.125 1 62.66 19 VAL B CA 1
ATOM 2504 C C . VAL B 1 19 ? -4.629 6.641 23.891 1 62.66 19 VAL B C 1
ATOM 2506 O O . VAL B 1 19 ? -3.398 6.547 23.891 1 62.66 19 VAL B O 1
ATOM 2509 N N . TYR B 1 20 ? -5.293 7.496 24.562 1 69.12 20 TYR B N 1
ATOM 2510 C CA . TYR B 1 20 ? -4.555 8.484 25.344 1 69.12 20 TYR B CA 1
ATOM 2511 C C . TYR B 1 20 ? -3.844 7.828 26.516 1 69.12 20 TYR B C 1
ATOM 2513 O O . TYR B 1 20 ? -2.697 8.164 26.828 1 69.12 20 TYR B O 1
ATOM 2521 N N . ILE B 1 21 ? -4.531 6.887 27.047 1 72.06 21 ILE B N 1
ATOM 2522 C CA . ILE B 1 21 ? -3.926 6.164 28.156 1 72.06 21 ILE B CA 1
ATOM 2523 C C . ILE B 1 21 ? -2.729 5.359 27.656 1 72.06 21 ILE B C 1
ATOM 2525 O O . ILE B 1 21 ? -1.665 5.363 28.281 1 72.06 21 ILE B O 1
ATOM 2529 N N . ALA B 1 22 ? -2.92 4.676 26.5 1 69.81 22 ALA B N 1
ATOM 2530 C CA . ALA B 1 22 ? -1.825 3.916 25.906 1 69.81 22 ALA B CA 1
ATOM 2531 C C . ALA B 1 22 ? -0.636 4.82 25.594 1 69.81 22 ALA B C 1
ATOM 2533 O O . ALA B 1 22 ? 0.515 4.445 25.828 1 69.81 22 ALA B O 1
ATOM 2534 N N . PHE B 1 23 ? -0.921 6.016 25.141 1 73.88 23 PHE B N 1
ATOM 2535 C CA . PHE B 1 23 ? 0.121 6.988 24.828 1 73.88 23 PHE B CA 1
ATOM 2536 C C . PHE B 1 23 ? 0.915 7.344 26.078 1 73.88 23 PHE B C 1
ATOM 2538 O O . PHE B 1 23 ? 2.146 7.348 26.062 1 73.88 23 PHE B O 1
ATOM 2545 N N . VAL B 1 24 ? 0.183 7.582 27.109 1 76.31 24 VAL B N 1
ATOM 2546 C CA . VAL B 1 24 ? 0.839 7.977 28.344 1 76.31 24 VAL B CA 1
ATOM 2547 C C . VAL B 1 24 ? 1.68 6.816 28.875 1 76.31 24 VAL B C 1
ATOM 2549 O O . VAL B 1 24 ? 2.809 7.016 29.328 1 76.31 24 VAL B O 1
ATOM 2552 N N . LEU B 1 25 ? 1.176 5.617 28.703 1 76.94 25 LEU B N 1
ATOM 2553 C CA . LEU B 1 25 ? 1.9 4.438 29.172 1 76.94 25 LEU B CA 1
ATOM 2554 C C . LEU B 1 25 ? 3.168 4.223 28.344 1 76.94 25 LEU B C 1
ATOM 2556 O O . LEU B 1 25 ? 4.223 3.904 28.906 1 76.94 25 LEU B O 1
ATOM 2560 N N . VAL B 1 26 ? 3.045 4.383 27.062 1 76.19 26 VAL B N 1
ATOM 2561 C CA . VAL B 1 26 ? 4.195 4.234 26.188 1 76.19 26 VAL B CA 1
ATOM 2562 C C . VAL B 1 26 ? 5.242 5.297 26.5 1 76.19 26 VAL B C 1
ATOM 2564 O O . VAL B 1 26 ? 6.438 5.004 26.562 1 76.19 26 VAL B O 1
ATOM 2567 N N . LEU B 1 27 ? 4.762 6.508 26.75 1 77.75 27 LEU B N 1
ATOM 2568 C CA . LEU B 1 27 ? 5.672 7.598 27.094 1 77.75 27 LEU B CA 1
ATOM 2569 C C . LEU B 1 27 ? 6.402 7.301 28.406 1 77.75 27 LEU B C 1
ATOM 2571 O O . LEU B 1 27 ? 7.617 7.492 28.5 1 77.75 27 LEU B O 1
ATOM 2575 N N . ILE B 1 28 ? 5.641 6.844 29.375 1 78 28 ILE B N 1
ATOM 2576 C CA . ILE B 1 28 ? 6.234 6.52 30.656 1 78 28 ILE B CA 1
ATOM 2577 C C . ILE B 1 28 ? 7.227 5.371 30.5 1 78 28 ILE B C 1
ATOM 2579 O O . ILE B 1 28 ? 8.344 5.426 31.031 1 78 28 ILE B O 1
ATOM 2583 N N . TYR B 1 29 ? 6.848 4.414 29.766 1 82 29 TYR B N 1
ATOM 2584 C CA . TYR B 1 29 ? 7.703 3.254 29.547 1 82 29 TYR B CA 1
ATOM 2585 C C . TYR B 1 29 ? 9.031 3.666 28.922 1 82 29 TYR B C 1
ATOM 2587 O O . TYR B 1 29 ? 10.102 3.297 29.422 1 82 29 TYR B O 1
ATOM 2595 N N . PHE B 1 30 ? 8.945 4.496 27.938 1 83 30 PHE B N 1
ATOM 2596 C CA . PHE B 1 30 ? 10.172 4.852 27.234 1 83 30 PHE B CA 1
ATOM 2597 C C . PHE B 1 30 ? 10.961 5.891 28.016 1 83 30 PHE B C 1
ATOM 2599 O O . PHE B 1 30 ? 12.188 5.949 27.922 1 83 30 PHE B O 1
ATOM 2606 N N . SER B 1 31 ? 10.266 6.711 28.797 1 78.12 31 SER B N 1
ATOM 2607 C CA . SER B 1 31 ? 10.953 7.691 29.641 1 78.12 31 SER B CA 1
ATOM 2608 C C . SER B 1 31 ? 11.828 7.008 30.688 1 78.12 31 SER B C 1
ATOM 2610 O O . SER B 1 31 ? 12.914 7.492 31 1 78.12 31 SER B O 1
ATOM 2612 N N . ILE B 1 32 ? 11.367 5.922 31.062 1 79.69 32 ILE B N 1
ATOM 2613 C CA . ILE B 1 32 ? 12.086 5.18 32.094 1 79.69 32 ILE B CA 1
ATOM 2614 C C . ILE B 1 32 ? 13.172 4.324 31.438 1 79.69 32 ILE B C 1
ATOM 2616 O O . ILE B 1 32 ? 14.336 4.363 31.844 1 79.69 32 ILE B O 1
ATOM 2620 N N . THR B 1 33 ? 12.875 3.637 30.438 1 82 33 THR B N 1
ATOM 2621 C CA . THR B 1 33 ? 13.789 2.66 29.859 1 82 33 THR B CA 1
ATOM 2622 C C . THR B 1 33 ? 14.883 3.354 29.047 1 82 33 THR B C 1
ATOM 2624 O O . THR B 1 33 ? 15.977 2.812 28.875 1 82 33 THR B O 1
ATOM 2627 N N . LEU B 1 34 ? 14.555 4.57 28.578 1 83.44 34 LEU B N 1
ATOM 2628 C CA . LEU B 1 34 ? 15.516 5.266 27.734 1 83.44 34 LEU B CA 1
ATOM 2629 C C . LEU B 1 34 ? 16.016 6.543 28.406 1 83.44 34 LEU B C 1
ATOM 2631 O O . LEU B 1 34 ? 16.422 7.484 27.734 1 83.44 34 LEU B O 1
ATOM 2635 N N . ALA B 1 35 ? 15.891 6.598 29.656 1 78.88 35 ALA B N 1
ATOM 2636 C CA . ALA B 1 35 ? 16.344 7.758 30.422 1 78.88 35 ALA B CA 1
ATOM 2637 C C . ALA B 1 35 ? 17.812 8.039 30.172 1 78.88 35 ALA B C 1
ATOM 2639 O O . ALA B 1 35 ? 18.219 9.188 29.984 1 78.88 35 ALA B O 1
ATOM 2640 N N . GLU B 1 36 ? 18.484 7.035 30.078 1 78.19 36 GLU B N 1
ATOM 2641 C CA . GLU B 1 36 ? 19.938 7.18 29.922 1 78.19 36 GLU B CA 1
ATOM 2642 C C . GLU B 1 36 ? 20.312 7.508 28.484 1 78.19 36 GLU B C 1
ATOM 2644 O O . GLU B 1 36 ? 21.422 7.977 28.219 1 78.19 36 GLU B O 1
ATOM 2649 N N . GLU B 1 37 ? 19.375 7.27 27.656 1 82.88 37 GLU B N 1
ATOM 2650 C CA . GLU B 1 37 ? 19.656 7.508 26.25 1 82.88 37 GLU B CA 1
ATOM 2651 C C . GLU B 1 37 ? 19.203 8.898 25.812 1 82.88 37 GLU B C 1
ATOM 2653 O O . GLU B 1 37 ? 19.312 9.258 24.641 1 82.88 37 GLU B O 1
ATOM 2658 N N . GLY B 1 38 ? 18.766 9.695 26.844 1 80.19 38 GLY B N 1
ATOM 2659 C CA . GLY B 1 38 ? 18.422 11.086 26.578 1 80.19 38 GLY B CA 1
ATOM 2660 C C . GLY B 1 38 ? 17.031 11.258 26.016 1 80.19 38 GLY B C 1
ATOM 2661 O O . GLY B 1 38 ? 16.766 12.195 25.25 1 80.19 38 GLY B O 1
ATOM 2662 N N . PHE B 1 39 ? 16.219 10.32 26.297 1 84.88 39 PHE B N 1
ATOM 2663 C CA . PHE B 1 39 ? 14.859 10.352 25.781 1 84.88 39 PHE B CA 1
ATOM 2664 C C . PHE B 1 39 ? 14.156 11.648 26.156 1 84.88 39 PHE B C 1
ATOM 2666 O O . PHE B 1 39 ? 13.492 12.273 25.344 1 84.88 39 PHE B O 1
ATOM 2673 N N . MET B 1 40 ? 14.383 12.188 27.328 1 81.62 40 MET B N 1
ATOM 2674 C CA . MET B 1 40 ? 13.633 13.344 27.812 1 81.62 40 MET B CA 1
ATOM 2675 C C . MET B 1 40 ? 14.453 14.625 27.688 1 81.62 40 MET B C 1
ATOM 2677 O O . MET B 1 40 ? 14.078 15.664 28.219 1 81.62 40 MET B O 1
ATOM 2681 N N . THR B 1 41 ? 15.5 14.57 26.969 1 84 41 THR B N 1
ATOM 2682 C CA . THR B 1 41 ? 16.281 15.789 26.766 1 84 41 THR B CA 1
ATOM 2683 C C . THR B 1 41 ? 15.547 16.75 25.828 1 84 41 THR B C 1
ATOM 2685 O O . THR B 1 41 ? 14.703 16.328 25.031 1 84 41 THR B O 1
ATOM 2688 N N . THR B 1 42 ? 15.828 17.953 26.047 1 83.31 42 THR B N 1
ATOM 2689 C CA . THR B 1 42 ? 15.211 18.969 25.219 1 83.31 42 THR B CA 1
ATOM 2690 C C . THR B 1 42 ? 15.523 18.719 23.734 1 83.31 42 THR B C 1
ATOM 2692 O O . THR B 1 42 ? 14.664 18.906 22.875 1 83.31 42 THR B O 1
ATOM 2695 N N . GLY B 1 43 ? 16.766 18.312 23.484 1 83.75 43 GLY B N 1
ATOM 2696 C CA . GLY B 1 43 ? 17.156 18 22.125 1 83.75 43 GLY B CA 1
ATOM 2697 C C . GLY B 1 43 ? 16.312 16.906 21.484 1 83.75 43 GLY B C 1
ATOM 2698 O O . GLY B 1 43 ? 15.867 17.047 20.344 1 83.75 43 GLY B O 1
ATOM 2699 N N . ASN B 1 44 ? 16.094 15.891 22.266 1 87.38 44 ASN B N 1
ATOM 2700 C CA . ASN B 1 44 ? 15.32 14.766 21.734 1 87.38 44 ASN B CA 1
ATOM 2701 C C . ASN B 1 44 ? 13.844 15.125 21.578 1 87.38 44 ASN B C 1
ATOM 2703 O O . ASN B 1 44 ? 13.203 14.734 20.594 1 87.38 44 ASN B O 1
ATOM 2707 N N . ILE B 1 45 ? 13.32 15.836 22.422 1 85.69 45 ILE B N 1
ATOM 2708 C CA . ILE B 1 45 ? 11.922 16.25 22.359 1 85.69 45 ILE B CA 1
ATOM 2709 C C . ILE B 1 45 ? 11.703 17.141 21.125 1 85.69 45 ILE B C 1
ATOM 2711 O O . ILE B 1 45 ? 10.703 17 20.422 1 85.69 45 ILE B O 1
ATOM 2715 N N . LEU B 1 46 ? 12.633 18 20.906 1 86 46 LEU B N 1
ATOM 2716 C CA . LEU B 1 46 ? 12.539 18.859 19.734 1 86 46 LEU B CA 1
ATOM 2717 C C . LEU B 1 46 ? 12.68 18.031 18.453 1 86 46 LEU B C 1
ATOM 2719 O O . LEU B 1 46 ? 12.047 18.359 17.438 1 86 46 LEU B O 1
ATOM 2723 N N . ASN B 1 47 ? 13.438 16.969 18.547 1 85.31 47 ASN B N 1
ATOM 2724 C CA . ASN B 1 47 ? 13.578 16.078 17.406 1 85.31 47 ASN B CA 1
ATOM 2725 C C . ASN B 1 47 ? 12.266 15.352 17.109 1 85.31 47 ASN B C 1
ATOM 2727 O O . ASN B 1 47 ? 11.898 15.18 15.938 1 85.31 47 ASN B O 1
ATOM 2731 N N . ILE B 1 48 ? 11.656 14.953 18.078 1 87.19 48 ILE B N 1
ATOM 2732 C CA . ILE B 1 48 ? 10.359 14.305 17.922 1 87.19 48 ILE B CA 1
ATOM 2733 C C . ILE B 1 48 ? 9.375 15.281 17.281 1 87.19 48 ILE B C 1
ATOM 2735 O O . ILE B 1 48 ? 8.656 14.914 16.344 1 87.19 48 ILE B O 1
ATOM 2739 N N . ALA B 1 49 ? 9.445 16.5 17.734 1 86.38 49 ALA B N 1
ATOM 2740 C CA . ALA B 1 49 ? 8.547 17.516 17.203 1 86.38 49 ALA B CA 1
ATOM 2741 C C . ALA B 1 49 ? 8.812 17.75 15.719 1 86.38 49 ALA B C 1
ATOM 2743 O O . ALA B 1 49 ? 7.871 17.906 14.938 1 86.38 49 ALA B O 1
ATOM 2744 N N . ARG B 1 50 ? 10.055 17.781 15.367 1 88.5 50 ARG B N 1
ATOM 2745 C CA . ARG B 1 50 ? 10.422 18 13.969 1 88.5 50 ARG B CA 1
ATOM 2746 C C . ARG B 1 50 ? 9.945 16.844 13.086 1 88.5 50 ARG B C 1
ATOM 2748 O O . ARG B 1 50 ? 9.375 17.078 12.016 1 88.5 50 ARG B O 1
ATOM 2755 N N . GLN B 1 51 ? 10.109 15.688 13.539 1 85.75 51 GLN B N 1
ATOM 2756 C CA . GLN B 1 51 ? 9.773 14.508 12.742 1 85.75 51 GLN B CA 1
ATOM 2757 C C . GLN B 1 51 ? 8.266 14.328 12.648 1 85.75 51 GLN B C 1
ATOM 2759 O O . GLN B 1 51 ? 7.75 13.875 11.625 1 85.75 51 GLN B O 1
ATOM 2764 N N . THR B 1 52 ? 7.586 14.695 13.641 1 93.31 52 THR B N 1
ATOM 2765 C CA . THR B 1 52 ? 6.145 14.492 13.719 1 93.31 52 THR B CA 1
ATOM 2766 C C . THR B 1 52 ? 5.406 15.547 12.898 1 93.31 52 THR B C 1
ATOM 2768 O O . THR B 1 52 ? 4.234 15.367 12.555 1 93.31 52 THR B O 1
ATOM 2771 N N . ALA B 1 53 ? 6.098 16.625 12.602 1 96.62 53 ALA B N 1
ATOM 2772 C CA . ALA B 1 53 ? 5.449 17.734 11.898 1 96.62 53 ALA B CA 1
ATOM 2773 C C . ALA B 1 53 ? 4.84 17.266 10.578 1 96.62 53 ALA B C 1
ATOM 2775 O O . ALA B 1 53 ? 3.672 17.547 10.297 1 96.62 53 ALA B O 1
ATOM 2776 N N . MET B 1 54 ? 5.629 16.531 9.812 1 97.19 54 MET B N 1
ATOM 2777 C CA . MET B 1 54 ? 5.148 16.094 8.508 1 97.19 54 MET B CA 1
ATOM 2778 C C . MET B 1 54 ? 3.971 15.133 8.664 1 97.19 54 MET B C 1
ATOM 2780 O O . MET B 1 54 ? 2.973 15.242 7.949 1 97.19 54 MET B O 1
ATOM 2784 N N . ILE B 1 55 ? 4.008 14.258 9.625 1 96.94 55 ILE B N 1
ATOM 2785 C CA . ILE B 1 55 ? 2.934 13.305 9.883 1 96.94 55 ILE B CA 1
ATOM 2786 C C . ILE B 1 55 ? 1.682 14.047 10.344 1 96.94 55 ILE B C 1
ATOM 2788 O O . ILE B 1 55 ? 0.57 13.727 9.914 1 96.94 55 ILE B O 1
ATOM 2792 N N . SER B 1 56 ? 1.888 15.031 11.18 1 98.12 56 SER B N 1
ATOM 2793 C CA . SER B 1 56 ? 0.766 15.805 11.703 1 98.12 56 SER B CA 1
ATOM 2794 C C . SER B 1 56 ? 0.048 16.562 10.586 1 98.12 56 SER B C 1
ATOM 2796 O O . SER B 1 56 ? -1.183 16.547 10.508 1 98.12 56 SER B O 1
ATOM 2798 N N . ILE B 1 57 ? 0.793 17.172 9.766 1 98.62 57 ILE B N 1
ATOM 2799 C CA . ILE B 1 57 ? 0.223 17.984 8.703 1 98.62 57 ILE B CA 1
ATOM 2800 C C . ILE B 1 57 ? -0.554 17.094 7.734 1 98.62 57 ILE B C 1
ATOM 2802 O O . ILE B 1 57 ? -1.705 17.375 7.398 1 98.62 57 ILE B O 1
ATOM 2806 N N . MET B 1 58 ? 0.047 16.016 7.312 1 98.62 58 MET B N 1
ATOM 2807 C CA . MET B 1 58 ? -0.672 15.062 6.465 1 98.62 58 MET B CA 1
ATOM 2808 C C . MET B 1 58 ? -1.854 14.453 7.215 1 98.62 58 MET B C 1
ATOM 2810 O O . MET B 1 58 ? -2.906 14.211 6.621 1 98.62 58 MET B O 1
ATOM 2814 N N . GLY B 1 59 ? -1.672 14.25 8.508 1 98.44 59 GLY B N 1
ATOM 2815 C CA . GLY B 1 59 ? -2.717 13.664 9.336 1 98.44 59 GLY B CA 1
ATOM 2816 C C . GLY B 1 59 ? -3.955 14.539 9.43 1 98.44 59 GLY B C 1
ATOM 2817 O O . GLY B 1 59 ? -5.078 14.031 9.43 1 98.44 59 GLY B O 1
ATOM 2818 N N . VAL B 1 60 ? -3.744 15.828 9.523 1 98.69 60 VAL B N 1
ATOM 2819 C CA . VAL B 1 60 ? -4.875 16.75 9.609 1 98.69 60 VAL B CA 1
ATOM 2820 C C . VAL B 1 60 ? -5.762 16.594 8.375 1 98.69 60 VAL B C 1
ATOM 2822 O O . VAL B 1 60 ? -6.98 16.453 8.492 1 98.69 60 VAL B O 1
ATOM 2825 N N . ALA B 1 61 ? -5.164 16.594 7.219 1 98.81 61 ALA B N 1
ATOM 2826 C CA . ALA B 1 61 ? -5.949 16.422 6 1 98.81 61 ALA B CA 1
ATOM 2827 C C . ALA B 1 61 ? -6.547 15.016 5.934 1 98.81 61 ALA B C 1
ATOM 2829 O O . ALA B 1 61 ? -7.695 14.836 5.52 1 98.81 61 ALA B O 1
ATOM 2830 N N . MET B 1 62 ? -5.797 14.047 6.352 1 98.56 62 MET B N 1
ATOM 2831 C CA . MET B 1 62 ? -6.258 12.656 6.34 1 98.56 62 MET B CA 1
ATOM 2832 C C . MET B 1 62 ? -7.461 12.484 7.262 1 98.56 62 MET B C 1
ATOM 2834 O O . MET B 1 62 ? -8.312 11.625 7.02 1 98.56 62 MET B O 1
ATOM 2838 N N . THR B 1 63 ? -7.531 13.281 8.305 1 98.44 63 THR B N 1
ATOM 2839 C CA . THR B 1 63 ? -8.695 13.25 9.18 1 98.44 63 THR B CA 1
ATOM 2840 C C . THR B 1 63 ? -9.977 13.484 8.383 1 98.44 63 THR B C 1
ATOM 2842 O O . THR B 1 63 ? -10.969 12.773 8.57 1 98.44 63 THR B O 1
ATOM 2845 N N . PHE B 1 64 ? -9.953 14.406 7.496 1 98.88 64 PHE B N 1
ATOM 2846 C CA . PHE B 1 64 ? -11.117 14.695 6.668 1 98.88 64 PHE B CA 1
ATOM 2847 C C . PHE B 1 64 ? -11.375 13.555 5.688 1 98.88 64 PHE B C 1
ATOM 2849 O O . PHE B 1 64 ? -12.531 13.203 5.438 1 98.88 64 PHE B O 1
ATOM 2856 N N . VAL B 1 65 ? -10.297 13 5.141 1 98.75 65 VAL B N 1
ATOM 2857 C CA . VAL B 1 65 ? -10.43 11.906 4.18 1 98.75 65 VAL B CA 1
ATOM 2858 C C . VAL B 1 65 ? -11.109 10.711 4.848 1 98.75 65 VAL B C 1
ATOM 2860 O O . VAL B 1 65 ? -12.102 10.195 4.34 1 98.75 65 VAL B O 1
ATOM 2863 N N . ILE B 1 66 ? -10.633 10.359 6.008 1 97.06 66 ILE B N 1
ATOM 2864 C CA . ILE B 1 66 ? -11.148 9.188 6.703 1 97.06 66 ILE B CA 1
ATOM 2865 C C . ILE B 1 66 ? -12.539 9.484 7.258 1 97.06 66 ILE B C 1
ATOM 2867 O O . ILE B 1 66 ? -13.43 8.633 7.219 1 97.06 66 ILE B O 1
ATOM 2871 N N . ALA B 1 67 ? -12.781 10.672 7.711 1 97.69 67 ALA B N 1
ATOM 2872 C CA . ALA B 1 67 ? -14.094 11.062 8.219 1 97.69 67 ALA B CA 1
ATOM 2873 C C . ALA B 1 67 ? -15.148 10.984 7.125 1 97.69 67 ALA B C 1
ATOM 2875 O O . ALA B 1 67 ? -16.344 10.812 7.414 1 97.69 67 ALA B O 1
ATOM 2876 N N . SER B 1 68 ? -14.742 11.125 5.91 1 98.31 68 SER B N 1
ATOM 2877 C CA . SER B 1 68 ? -15.672 11.023 4.785 1 98.31 68 SER B CA 1
ATOM 2878 C C . SER B 1 68 ? -15.734 9.594 4.254 1 98.31 68 SER B C 1
ATOM 2880 O O . SER B 1 68 ? -16.281 9.352 3.176 1 98.31 68 SER B O 1
ATOM 2882 N N . LYS B 1 69 ? -15.086 8.68 4.953 1 96.38 69 LYS B N 1
ATOM 2883 C CA . LYS B 1 69 ? -15.117 7.246 4.676 1 96.38 69 LYS B CA 1
ATOM 2884 C C . LYS B 1 69 ? -14.266 6.906 3.455 1 96.38 69 LYS B C 1
ATOM 2886 O O . LYS B 1 69 ? -14.633 6.035 2.662 1 96.38 69 LYS B O 1
ATOM 2891 N N . GLU B 1 70 ? -13.188 7.645 3.26 1 97 70 GLU B N 1
ATOM 2892 C CA . GLU B 1 70 ? -12.211 7.402 2.205 1 97 70 GLU B CA 1
ATOM 2893 C C . GLU B 1 70 ? -10.812 7.195 2.785 1 97 70 GLU B C 1
ATOM 2895 O O . GLU B 1 70 ? -10.609 7.359 3.988 1 97 70 GLU B O 1
ATOM 2900 N N . ILE B 1 71 ? -9.906 6.738 2.012 1 95.31 71 ILE B N 1
ATOM 2901 C CA . ILE B 1 71 ? -8.516 6.531 2.42 1 95.31 71 ILE B CA 1
ATOM 2902 C C . ILE B 1 71 ? -7.578 7.035 1.329 1 95.31 71 ILE B C 1
ATOM 2904 O O . ILE B 1 71 ? -7.828 6.828 0.139 1 95.31 71 ILE B O 1
ATOM 2908 N N . ASP B 1 72 ? -6.605 7.762 1.691 1 97.88 72 ASP B N 1
ATOM 2909 C CA . ASP B 1 72 ? -5.586 8.219 0.752 1 97.88 72 ASP B CA 1
ATOM 2910 C C . ASP B 1 72 ? -4.223 7.613 1.092 1 97.88 72 ASP B C 1
ATOM 2912 O O . ASP B 1 72 ? -3.521 8.109 1.977 1 97.88 72 ASP B O 1
ATOM 2916 N N . LEU B 1 73 ? -3.791 6.648 0.335 1 95.06 73 LEU B N 1
ATOM 2917 C CA . LEU B 1 73 ? -2.539 5.953 0.61 1 95.06 73 LEU B CA 1
ATOM 2918 C C . LEU B 1 73 ? -1.38 6.602 -0.14 1 95.06 73 LEU B C 1
ATOM 2920 O O . LEU B 1 73 ? -0.225 6.207 0.031 1 95.06 73 LEU B O 1
ATOM 2924 N N . SER B 1 74 ? -1.629 7.625 -0.896 1 97.88 74 SER B N 1
ATOM 2925 C CA . SER B 1 74 ? -0.612 8.164 -1.793 1 97.88 74 SER B CA 1
ATOM 2926 C C . SER B 1 74 ? 0.122 9.344 -1.153 1 97.88 74 SER B C 1
ATOM 2928 O O . SER B 1 74 ? 1.029 9.914 -1.758 1 97.88 74 SER B O 1
ATOM 2930 N N . VAL B 1 75 ? -0.21 9.672 0.069 1 98.44 75 VAL B N 1
ATOM 2931 C CA . VAL B 1 75 ? 0.275 10.906 0.675 1 98.44 75 VAL B CA 1
ATOM 2932 C C . VAL B 1 75 ? 1.8 10.883 0.742 1 98.44 75 VAL B C 1
ATOM 2934 O O . VAL B 1 75 ? 2.453 11.906 0.494 1 98.44 75 VAL B O 1
ATOM 2937 N N . GLY B 1 76 ? 2.369 9.789 1.036 1 97.56 76 GLY B N 1
ATOM 2938 C CA . GLY B 1 76 ? 3.818 9.703 1.108 1 97.56 76 GLY B CA 1
ATOM 2939 C C . GLY B 1 76 ? 4.5 9.969 -0.222 1 97.56 76 GLY B C 1
ATOM 2940 O O . GLY B 1 76 ? 5.457 10.742 -0.292 1 97.56 76 GLY B O 1
ATOM 2941 N N . SER B 1 77 ? 4.023 9.344 -1.264 1 98.25 77 SER B N 1
ATOM 2942 C CA . SER B 1 77 ? 4.613 9.516 -2.586 1 98.25 77 SER B CA 1
ATOM 2943 C C . SER B 1 77 ? 4.363 10.914 -3.129 1 98.25 77 SER B C 1
ATOM 2945 O O . SER B 1 77 ? 5.195 11.469 -3.854 1 98.25 77 SER B O 1
ATOM 2947 N N . ILE B 1 78 ? 3.24 11.5 -2.748 1 98.81 78 ILE B N 1
ATOM 2948 C CA . ILE B 1 78 ? 2.955 12.875 -3.139 1 98.81 78 ILE B CA 1
ATOM 2949 C C . ILE B 1 78 ? 3.953 13.82 -2.473 1 98.81 78 ILE B C 1
ATOM 2951 O O . ILE B 1 78 ? 4.441 14.758 -3.102 1 98.81 78 ILE B O 1
ATOM 2955 N N . ALA B 1 79 ? 4.254 13.523 -1.229 1 98.75 79 ALA B N 1
ATOM 2956 C CA . ALA B 1 79 ? 5.258 14.328 -0.53 1 98.75 79 ALA B CA 1
ATOM 2957 C C . ALA B 1 79 ? 6.605 14.258 -1.243 1 98.75 79 ALA B C 1
ATOM 2959 O O . ALA B 1 79 ? 7.254 15.289 -1.448 1 98.75 79 ALA B O 1
ATOM 2960 N N . ALA B 1 80 ? 6.977 13.07 -1.643 1 98.75 80 ALA B N 1
ATOM 2961 C CA . ALA B 1 80 ? 8.242 12.891 -2.35 1 98.75 80 ALA B CA 1
ATOM 2962 C C . ALA B 1 80 ? 8.25 13.672 -3.664 1 98.75 80 ALA B C 1
ATOM 2964 O O . ALA B 1 80 ? 9.219 14.367 -3.977 1 98.75 80 ALA B O 1
ATOM 2965 N N . LEU B 1 81 ? 7.188 13.523 -4.371 1 98.81 81 LEU B N 1
ATOM 2966 C CA . LEU B 1 81 ? 7.09 14.195 -5.664 1 98.81 81 LEU B CA 1
ATOM 2967 C C . LEU B 1 81 ? 7.137 15.711 -5.5 1 98.81 81 LEU B C 1
ATOM 2969 O O . LEU B 1 81 ? 7.816 16.406 -6.258 1 98.81 81 LEU B O 1
ATOM 2973 N N . SER B 1 82 ? 6.422 16.188 -4.539 1 98.88 82 SER B N 1
ATOM 2974 C CA . SER B 1 82 ? 6.41 17.609 -4.27 1 98.88 82 SER B CA 1
ATOM 2975 C C . SER B 1 82 ? 7.785 18.109 -3.832 1 98.88 82 SER B C 1
ATOM 2977 O O . SER B 1 82 ? 8.219 19.188 -4.223 1 98.88 82 SER B O 1
ATOM 2979 N N . ALA B 1 83 ? 8.461 17.344 -3.012 1 98.75 83 ALA B N 1
ATOM 2980 C CA . ALA B 1 83 ? 9.82 17.703 -2.613 1 98.75 83 ALA B CA 1
ATOM 2981 C C . ALA B 1 83 ? 10.727 17.828 -3.83 1 98.75 83 ALA B C 1
ATOM 2983 O O . ALA B 1 83 ? 11.5 18.781 -3.934 1 98.75 83 ALA B O 1
ATOM 2984 N N . ILE B 1 84 ? 10.602 16.906 -4.754 1 98.75 84 ILE B N 1
ATOM 2985 C CA . ILE B 1 84 ? 11.461 16.859 -5.934 1 98.75 84 ILE B CA 1
ATOM 2986 C C . ILE B 1 84 ? 11.125 18.031 -6.859 1 98.75 84 ILE B C 1
ATOM 2988 O O . ILE B 1 84 ? 12.016 18.719 -7.355 1 98.75 84 ILE B O 1
ATOM 2992 N N . THR B 1 85 ? 9.844 18.266 -7.078 1 98.75 85 THR B N 1
ATOM 2993 C CA . THR B 1 85 ? 9.469 19.359 -7.969 1 98.75 85 THR B CA 1
ATOM 2994 C C . THR B 1 85 ? 9.875 20.719 -7.371 1 98.75 85 THR B C 1
ATOM 2996 O O . THR B 1 85 ? 10.289 21.625 -8.102 1 98.75 85 THR B O 1
ATOM 2999 N N . THR B 1 86 ? 9.75 20.828 -6.086 1 98.62 86 THR B N 1
ATOM 3000 C CA . THR B 1 86 ? 10.219 22.031 -5.406 1 98.62 86 THR B CA 1
ATOM 3001 C C . THR B 1 86 ? 11.719 22.219 -5.598 1 98.62 86 THR B C 1
ATOM 3003 O O . THR B 1 86 ? 12.18 23.297 -5.992 1 98.62 86 THR B O 1
ATOM 3006 N N . ALA B 1 87 ? 12.477 21.172 -5.336 1 98.56 87 ALA B N 1
ATOM 3007 C CA . ALA B 1 87 ? 13.938 21.234 -5.441 1 98.56 87 ALA B CA 1
ATOM 3008 C C . ALA B 1 87 ? 14.375 21.531 -6.867 1 98.56 87 ALA B C 1
ATOM 3010 O O . ALA B 1 87 ? 15.281 22.344 -7.086 1 98.56 87 ALA B O 1
ATOM 3011 N N . LEU B 1 88 ? 13.727 20.906 -7.809 1 98.25 88 LEU B N 1
ATOM 3012 C CA . LEU B 1 88 ? 14.07 21.109 -9.211 1 98.25 88 LEU B CA 1
ATOM 3013 C C . LEU B 1 88 ? 13.789 22.562 -9.625 1 98.25 88 LEU B C 1
ATOM 3015 O O . LEU B 1 88 ? 14.562 23.156 -10.375 1 98.25 88 LEU B O 1
ATOM 3019 N N . THR B 1 89 ? 12.68 23.094 -9.164 1 98 89 THR B N 1
ATOM 3020 C CA . THR B 1 89 ? 12.336 24.484 -9.461 1 98 89 THR B CA 1
ATOM 3021 C C . THR B 1 89 ? 13.391 25.438 -8.891 1 98 89 THR B C 1
ATOM 3023 O O . THR B 1 89 ? 13.789 26.391 -9.555 1 98 89 THR B O 1
ATOM 3026 N N . MET B 1 90 ? 13.82 25.156 -7.75 1 96.88 90 MET B N 1
ATOM 3027 C CA . MET B 1 90 ? 14.859 25.969 -7.137 1 96.88 90 MET B CA 1
ATOM 3028 C C . MET B 1 90 ? 16.172 25.844 -7.887 1 96.88 90 MET B C 1
ATOM 3030 O O . MET B 1 90 ? 16.906 26.828 -8.055 1 96.88 90 MET B O 1
ATOM 3034 N N . GLN B 1 91 ? 16.469 24.641 -8.234 1 95.44 91 GLN B N 1
ATOM 3035 C CA . GLN B 1 91 ? 17.703 24.391 -8.969 1 95.44 91 GLN B CA 1
ATOM 3036 C C . GLN B 1 91 ? 17.719 2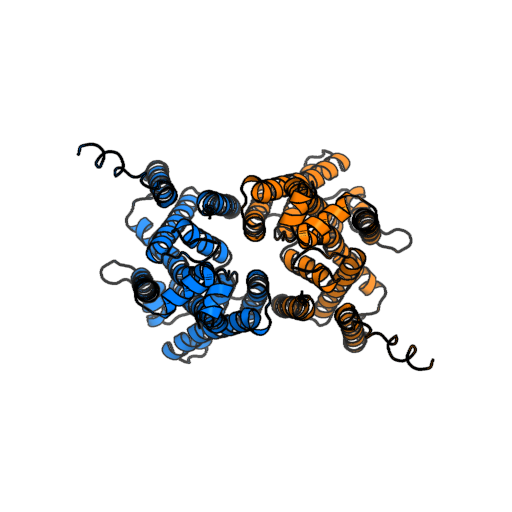5.141 -10.297 1 95.44 91 GLN B C 1
ATOM 3038 O O . GLN B 1 91 ? 18.781 25.547 -10.773 1 95.44 91 GLN B O 1
ATOM 3043 N N . GLN B 1 92 ? 16.578 25.359 -10.883 1 95.5 92 GLN B N 1
ATOM 3044 C CA . GLN B 1 92 ? 16.484 26.094 -12.141 1 95.5 92 GLN B CA 1
ATOM 3045 C C . GLN B 1 92 ? 16.562 27.594 -11.914 1 95.5 92 GLN B C 1
ATOM 3047 O O . GLN B 1 92 ? 16.531 28.375 -12.867 1 95.5 92 GLN B O 1
ATOM 3052 N N . GLY B 1 93 ? 16.531 28.062 -10.703 1 92.94 93 GLY B N 1
ATOM 3053 C CA . GLY B 1 93 ? 16.719 29.469 -10.375 1 92.94 93 GLY B CA 1
ATOM 3054 C C . GLY B 1 93 ? 15.43 30.266 -10.406 1 92.94 93 GLY B C 1
ATOM 3055 O O . GLY B 1 93 ? 15.461 31.484 -10.547 1 92.94 93 GLY B O 1
ATOM 3056 N N . LEU B 1 94 ? 14.328 29.594 -10.312 1 94.19 94 LEU B N 1
ATOM 3057 C CA . LEU B 1 94 ? 13.039 30.281 -10.453 1 94.19 94 LEU B CA 1
ATOM 3058 C C . LEU B 1 94 ? 12.609 30.906 -9.133 1 94.19 94 LEU B C 1
ATOM 3060 O O . LEU B 1 94 ? 11.531 31.5 -9.039 1 94.19 94 LEU B O 1
ATOM 3064 N N . GLY B 1 95 ? 13.5 30.781 -8.078 1 93.62 95 GLY B N 1
ATOM 3065 C CA . GLY B 1 95 ? 13.242 31.453 -6.812 1 93.62 95 GLY B CA 1
ATOM 3066 C C . GLY B 1 95 ? 12.406 30.625 -5.855 1 93.62 95 GLY B C 1
ATOM 3067 O O . GLY B 1 95 ? 11.805 29.625 -6.254 1 93.62 95 GLY B O 1
ATOM 3068 N N . MET B 1 96 ? 12.32 31.031 -4.656 1 95.5 96 MET B N 1
ATOM 3069 C CA . MET B 1 96 ? 11.68 30.312 -3.566 1 95.5 96 MET B CA 1
ATOM 3070 C C . MET B 1 96 ? 10.156 30.359 -3.703 1 95.5 96 MET B C 1
ATOM 3072 O O . MET B 1 96 ? 9.477 29.359 -3.5 1 95.5 96 MET B O 1
ATOM 3076 N N . ILE B 1 97 ? 9.594 31.484 -4.062 1 96.94 97 ILE B N 1
ATOM 3077 C CA . ILE B 1 97 ? 8.148 31.656 -4.152 1 96.94 97 ILE B CA 1
ATOM 3078 C C . ILE B 1 97 ? 7.578 30.734 -5.23 1 96.94 97 ILE B C 1
ATOM 3080 O O . ILE B 1 97 ? 6.582 30.047 -5.008 1 96.94 97 ILE B O 1
ATOM 3084 N N . THR B 1 98 ? 8.258 30.75 -6.414 1 97.69 98 THR B N 1
ATOM 3085 C CA . THR B 1 98 ? 7.82 29.859 -7.488 1 97.69 98 THR B CA 1
ATOM 3086 C C . THR B 1 98 ? 7.914 28.391 -7.051 1 97.69 98 THR B C 1
ATOM 3088 O O . THR B 1 98 ? 7.039 27.594 -7.371 1 97.69 98 THR B O 1
ATOM 3091 N N . ALA B 1 99 ? 8.977 28.047 -6.305 1 98.06 99 ALA B N 1
ATOM 3092 C CA . ALA B 1 99 ? 9.164 26.688 -5.828 1 98.06 99 ALA B CA 1
ATOM 3093 C C . ALA B 1 99 ? 8.047 26.281 -4.875 1 98.06 99 ALA B C 1
ATOM 3095 O O . ALA B 1 99 ? 7.562 25.141 -4.926 1 98.06 99 ALA B O 1
ATOM 3096 N N . ILE B 1 100 ? 7.637 27.188 -4.059 1 98.06 100 ILE B N 1
ATOM 3097 C CA . ILE B 1 100 ? 6.562 26.922 -3.111 1 98.06 100 ILE B CA 1
ATOM 3098 C C . ILE B 1 100 ? 5.254 26.688 -3.863 1 98.06 100 ILE B C 1
ATOM 3100 O O . ILE B 1 100 ? 4.527 25.734 -3.576 1 98.06 100 ILE B O 1
ATOM 3104 N N . ILE B 1 101 ? 4.957 27.469 -4.848 1 98.5 101 ILE B N 1
ATOM 3105 C CA . ILE B 1 101 ? 3.734 27.359 -5.633 1 98.5 101 ILE B CA 1
ATOM 3106 C C . ILE B 1 101 ? 3.727 26.031 -6.387 1 98.5 101 ILE B C 1
ATOM 3108 O O . ILE B 1 101 ? 2.717 25.328 -6.398 1 98.5 101 ILE B O 1
ATOM 3112 N N . VAL B 1 102 ? 4.891 25.688 -6.941 1 98.56 102 VAL B N 1
ATOM 3113 C CA . VAL B 1 102 ? 4.992 24.453 -7.715 1 98.56 102 VAL B CA 1
ATOM 3114 C C . VAL B 1 102 ? 4.828 23.25 -6.793 1 98.56 102 VAL B C 1
ATOM 3116 O O . VAL B 1 102 ? 4.156 22.281 -7.141 1 98.56 102 VAL B O 1
ATOM 3119 N N . GLY B 1 103 ? 5.508 23.281 -5.625 1 98.5 103 GLY B N 1
ATOM 3120 C CA . GLY B 1 103 ? 5.379 22.203 -4.664 1 98.5 103 GLY B CA 1
ATOM 3121 C C . GLY B 1 103 ? 3.947 21.969 -4.215 1 98.5 103 GLY B C 1
ATOM 3122 O O . GLY B 1 103 ? 3.457 20.844 -4.246 1 98.5 103 GLY B O 1
ATOM 3123 N N . LEU B 1 104 ? 3.258 23.047 -3.865 1 98.75 104 LEU B N 1
ATOM 3124 C CA . LEU B 1 104 ? 1.87 22.938 -3.424 1 98.75 104 LEU B CA 1
ATOM 3125 C C . LEU B 1 104 ? 0.962 22.531 -4.578 1 98.75 104 LEU B C 1
ATOM 3127 O O . LEU B 1 104 ? 0.048 21.719 -4.391 1 98.75 104 LEU B O 1
ATOM 3131 N N . ALA B 1 105 ? 1.197 23.047 -5.766 1 98.81 105 ALA B N 1
ATOM 3132 C CA . ALA B 1 105 ? 0.398 22.734 -6.949 1 98.81 105 ALA B CA 1
ATOM 3133 C C . ALA B 1 105 ? 0.54 21.266 -7.332 1 98.81 105 ALA B C 1
ATOM 3135 O O . ALA B 1 105 ? -0.413 20.656 -7.812 1 98.81 105 ALA B O 1
ATOM 3136 N N . THR B 1 106 ? 1.775 20.766 -7.156 1 98.81 106 THR B N 1
ATOM 3137 C CA . THR B 1 106 ? 2.004 19.359 -7.445 1 98.81 106 THR B CA 1
ATOM 3138 C C . THR B 1 106 ? 1.108 18.469 -6.578 1 98.81 106 THR B C 1
ATOM 3140 O O . THR B 1 106 ? 0.425 17.578 -7.09 1 98.81 106 THR B O 1
ATOM 3143 N N . GLY B 1 107 ? 1.105 18.734 -5.281 1 98.88 107 GLY B N 1
ATOM 3144 C CA . GLY B 1 107 ? 0.241 17.984 -4.383 1 98.88 107 GLY B CA 1
ATOM 3145 C C . GLY B 1 107 ? -1.234 18.156 -4.695 1 98.88 107 GLY B C 1
ATOM 3146 O O . GLY B 1 107 ? -1.991 17.188 -4.699 1 98.88 107 GLY B O 1
ATOM 3147 N N . LEU B 1 108 ? -1.58 19.375 -4.973 1 98.88 108 LEU B N 1
ATOM 3148 C CA . LEU B 1 108 ? -2.967 19.688 -5.301 1 98.88 108 LEU B CA 1
ATOM 3149 C C . LEU B 1 108 ? -3.396 18.953 -6.574 1 98.88 108 LEU B C 1
ATOM 3151 O O . LEU B 1 108 ? -4.516 18.438 -6.648 1 98.88 108 LEU B O 1
ATOM 3155 N N . ALA B 1 109 ? -2.598 18.938 -7.559 1 98.81 109 ALA B N 1
ATOM 3156 C CA . ALA B 1 109 ? -2.906 18.297 -8.836 1 98.81 109 ALA B CA 1
ATOM 3157 C C . ALA B 1 109 ? -3.113 16.797 -8.664 1 98.81 109 ALA B C 1
ATOM 3159 O O . ALA B 1 109 ? -4.062 16.234 -9.211 1 98.81 109 ALA B O 1
ATOM 3160 N N . VAL B 1 110 ? -2.23 16.172 -7.941 1 98.81 110 VAL B N 1
ATOM 3161 C CA . VAL B 1 110 ? -2.367 14.742 -7.711 1 98.81 110 VAL B CA 1
ATOM 3162 C C . VAL B 1 110 ? -3.631 14.469 -6.895 1 98.81 110 VAL B C 1
ATOM 3164 O O . VAL B 1 110 ? -4.367 13.523 -7.184 1 98.81 110 VAL B O 1
ATOM 3167 N N . GLY B 1 111 ? -3.84 15.305 -5.863 1 98.88 111 GLY B N 1
ATOM 3168 C CA . GLY B 1 111 ? -5.074 15.18 -5.105 1 98.88 111 GLY B CA 1
ATOM 3169 C C . GLY B 1 111 ? -6.32 15.32 -5.965 1 98.88 111 GLY B C 1
ATOM 3170 O O . GLY B 1 111 ? -7.309 14.617 -5.754 1 98.88 111 GLY B O 1
ATOM 3171 N N . PHE B 1 112 ? -6.25 16.188 -6.922 1 98.81 112 PHE B N 1
ATOM 3172 C CA . PHE B 1 112 ? -7.359 16.375 -7.844 1 98.81 112 PHE B CA 1
ATOM 3173 C C . PHE B 1 112 ? -7.605 15.117 -8.672 1 98.81 112 PHE B C 1
ATOM 3175 O O . PHE B 1 112 ? -8.75 14.695 -8.844 1 98.81 112 PHE B O 1
ATOM 3182 N N . VAL B 1 113 ? -6.602 14.555 -9.164 1 98.56 113 VAL B N 1
ATOM 3183 C CA . VAL B 1 113 ? -6.73 13.344 -9.969 1 98.56 113 VAL B CA 1
ATOM 3184 C C . VAL B 1 113 ? -7.324 12.219 -9.117 1 98.56 113 VAL B C 1
ATOM 3186 O O . VAL B 1 113 ? -8.227 11.508 -9.562 1 98.56 113 VAL B O 1
ATOM 3189 N N . ASN B 1 114 ? -6.816 12.055 -7.898 1 98.5 114 ASN B N 1
ATOM 3190 C CA . ASN B 1 114 ? -7.363 11.055 -6.992 1 98.5 114 ASN B CA 1
ATOM 3191 C C . ASN B 1 114 ? -8.859 11.266 -6.754 1 98.5 114 ASN B C 1
ATOM 3193 O O . ASN B 1 114 ? -9.648 10.328 -6.895 1 98.5 114 ASN B O 1
ATOM 3197 N N . GLY B 1 115 ? -9.156 12.523 -6.418 1 98.62 115 GLY B N 1
ATOM 3198 C CA . GLY B 1 115 ? -10.555 12.836 -6.176 1 98.62 115 GLY B CA 1
ATOM 3199 C C . GLY B 1 115 ? -11.438 12.578 -7.383 1 98.62 115 GLY B C 1
ATOM 3200 O O . GLY B 1 115 ? -12.547 12.055 -7.25 1 98.62 115 GLY B O 1
ATOM 3201 N N . TYR B 1 116 ? -10.945 12.898 -8.516 1 98.06 116 TYR B N 1
ATOM 3202 C CA . TYR B 1 116 ? -11.703 12.711 -9.75 1 98.06 116 TYR B CA 1
ATOM 3203 C C . TYR B 1 116 ? -11.961 11.234 -10.016 1 98.06 116 TYR B C 1
ATOM 3205 O O . TYR B 1 116 ? -13.078 10.844 -10.359 1 98.06 116 TYR B O 1
ATOM 3213 N N . LEU B 1 117 ? -11.008 10.445 -9.875 1 96.38 117 LEU B N 1
ATOM 3214 C CA . LEU B 1 117 ? -11.133 9.016 -10.141 1 96.38 117 LEU B CA 1
ATOM 3215 C C . LEU B 1 117 ? -12.055 8.352 -9.125 1 96.38 117 LEU B C 1
ATOM 3217 O O . LEU B 1 117 ? -12.812 7.445 -9.469 1 96.38 117 LEU B O 1
ATOM 3221 N N . VAL B 1 118 ? -12 8.82 -7.906 1 96.88 118 VAL B N 1
ATOM 3222 C CA . VAL B 1 118 ? -12.812 8.234 -6.848 1 96.88 118 VAL B CA 1
ATOM 3223 C C . VAL B 1 118 ? -14.273 8.648 -7.031 1 96.88 118 VAL B C 1
ATOM 3225 O O . VAL B 1 118 ? -15.18 7.836 -6.875 1 96.88 118 VAL B O 1
ATOM 3228 N N . THR B 1 119 ? -14.523 9.914 -7.43 1 97 119 THR B N 1
ATOM 3229 C CA . THR B 1 119 ? -15.883 10.438 -7.402 1 97 119 THR B CA 1
ATOM 3230 C C . THR B 1 119 ? -16.547 10.297 -8.773 1 97 119 THR B C 1
ATOM 3232 O O . THR B 1 119 ? -17.719 9.953 -8.859 1 97 119 THR B O 1
ATOM 3235 N N . LYS B 1 120 ? -15.875 10.508 -9.836 1 95.06 120 LYS B N 1
ATOM 3236 C CA . LYS B 1 120 ? -16.484 10.508 -11.164 1 95.06 120 LYS B CA 1
ATOM 3237 C C . LYS B 1 120 ? -16.391 9.125 -11.805 1 95.06 120 LYS B C 1
ATOM 3239 O O . LYS B 1 120 ? -17.344 8.68 -12.453 1 95.06 120 LYS B O 1
ATOM 3244 N N . VAL B 1 121 ? -15.297 8.453 -11.57 1 90.88 121 VAL B N 1
ATOM 3245 C CA . VAL B 1 121 ? -15.117 7.141 -12.18 1 90.88 121 VAL B CA 1
ATOM 3246 C C . VAL B 1 121 ? -15.586 6.055 -11.211 1 90.88 121 VAL B C 1
ATOM 3248 O O . VAL B 1 121 ? -15.812 4.91 -11.617 1 90.88 121 VAL B O 1
ATOM 3251 N N . ALA B 1 122 ? -15.656 6.453 -9.898 1 91.19 122 ALA B N 1
ATOM 3252 C CA . ALA B 1 122 ? -16.219 5.594 -8.859 1 91.19 122 ALA B CA 1
ATOM 3253 C C . ALA B 1 122 ? -15.32 4.395 -8.594 1 91.19 122 ALA B C 1
ATOM 3255 O O . ALA B 1 122 ? -15.805 3.268 -8.445 1 91.19 122 ALA B O 1
ATOM 3256 N N . ILE B 1 123 ? -14 4.629 -8.703 1 90.19 123 ILE B N 1
ATOM 3257 C CA . ILE B 1 123 ? -13.031 3.631 -8.266 1 90.19 123 ILE B CA 1
ATOM 3258 C C . ILE B 1 123 ? -12.82 3.742 -6.754 1 90.19 123 ILE B C 1
ATOM 3260 O O . ILE B 1 123 ? -12.703 4.848 -6.219 1 90.19 123 ILE B O 1
ATOM 3264 N N . PRO B 1 124 ? -12.805 2.602 -6.035 1 90.75 124 PRO B N 1
ATOM 3265 C CA . PRO B 1 124 ? -12.516 2.682 -4.598 1 90.75 124 PRO B CA 1
ATOM 3266 C C . PRO B 1 124 ? -11.227 3.445 -4.297 1 90.75 124 PRO B C 1
ATOM 3268 O O . PRO B 1 124 ? -10.219 3.258 -4.98 1 90.75 124 PRO B O 1
ATOM 3271 N N . SER B 1 125 ? -11.305 4.316 -3.33 1 95.69 125 SER B N 1
ATOM 3272 C CA . SER B 1 125 ? -10.234 5.273 -3.064 1 95.69 125 SER B CA 1
ATOM 3273 C C . SER B 1 125 ? -8.93 4.562 -2.738 1 95.69 125 SER B C 1
ATOM 3275 O O . SER B 1 125 ? -7.852 5.016 -3.137 1 95.69 125 SER B O 1
ATOM 3277 N N . PHE B 1 126 ? -9.055 3.445 -2 1 90.5 126 PHE B N 1
ATOM 3278 C CA . PHE B 1 126 ? -7.816 2.775 -1.615 1 90.5 126 PHE B CA 1
ATOM 3279 C C . PHE B 1 126 ? -7.047 2.305 -2.846 1 90.5 126 PHE B C 1
ATOM 3281 O O . PHE B 1 126 ? -5.816 2.357 -2.873 1 90.5 126 PHE B O 1
ATOM 3288 N N . LEU B 1 127 ? -7.664 1.831 -3.85 1 88.62 127 LEU B N 1
ATOM 3289 C CA . LEU B 1 127 ? -7.027 1.343 -5.066 1 88.62 127 LEU B CA 1
ATOM 3290 C C . LEU B 1 127 ? -6.453 2.498 -5.883 1 88.62 127 LEU B C 1
ATOM 3292 O O . LEU B 1 127 ? -5.344 2.398 -6.406 1 88.62 127 LEU B O 1
ATOM 3296 N N . VAL B 1 128 ? -7.258 3.576 -6 1 94.44 128 VAL B N 1
ATOM 3297 C CA . VAL B 1 128 ? -6.801 4.762 -6.719 1 94.44 128 VAL B CA 1
ATOM 3298 C C . VAL B 1 128 ? -5.496 5.266 -6.109 1 94.44 128 VAL B C 1
ATOM 3300 O O . VAL B 1 128 ? -4.523 5.512 -6.824 1 94.44 128 VAL B O 1
ATOM 3303 N N . THR B 1 129 ? -5.512 5.289 -4.805 1 96.25 129 THR B N 1
ATOM 3304 C CA . THR B 1 129 ? -4.406 5.977 -4.145 1 96.25 129 THR B CA 1
ATOM 3305 C C . THR B 1 129 ? -3.203 5.047 -3.998 1 96.25 129 THR B C 1
ATOM 3307 O O . THR B 1 129 ? -2.064 5.504 -3.906 1 96.25 129 THR B O 1
ATOM 3310 N N . LEU B 1 130 ? -3.436 3.762 -4.016 1 91.62 130 LEU B N 1
ATOM 3311 C CA . LEU B 1 130 ? -2.314 2.83 -4.086 1 91.62 130 LEU B CA 1
ATOM 3312 C C . LEU B 1 130 ? -1.621 2.916 -5.441 1 91.62 130 LEU B C 1
ATOM 3314 O O . LEU B 1 130 ? -0.39 2.936 -5.516 1 91.62 130 LEU B O 1
ATOM 3318 N N . ALA B 1 131 ? -2.436 2.885 -6.48 1 92.44 131 ALA B N 1
ATOM 3319 C CA . ALA B 1 131 ? -1.871 3.037 -7.816 1 92.44 131 ALA B CA 1
ATOM 3320 C C . ALA B 1 131 ? -1.151 4.375 -7.961 1 92.44 131 ALA B C 1
ATOM 3322 O O . ALA B 1 131 ? -0.071 4.445 -8.547 1 92.44 131 ALA B O 1
ATOM 3323 N N . MET B 1 132 ? -1.778 5.395 -7.398 1 96.88 132 MET B N 1
ATOM 3324 C CA . MET B 1 132 ? -1.192 6.727 -7.477 1 96.88 132 MET B CA 1
ATOM 3325 C C . MET B 1 132 ? 0.109 6.797 -6.684 1 96.88 132 MET B C 1
ATOM 3327 O O . MET B 1 132 ? 1.03 7.527 -7.059 1 96.88 132 MET B O 1
ATOM 3331 N N . MET B 1 133 ? 0.145 6.059 -5.605 1 95.88 133 MET B N 1
ATOM 3332 C CA . MET B 1 133 ? 1.391 5.98 -4.848 1 95.88 133 MET B CA 1
ATOM 3333 C C . MET B 1 133 ? 2.545 5.535 -5.738 1 95.88 133 MET B C 1
ATOM 3335 O O . MET B 1 133 ? 3.629 6.121 -5.695 1 95.88 133 MET B O 1
ATOM 3339 N N . MET B 1 134 ? 2.27 4.582 -6.562 1 93.06 134 MET B N 1
ATOM 3340 C CA . MET B 1 134 ? 3.268 4.066 -7.496 1 93.06 134 MET B CA 1
ATOM 3341 C C . MET B 1 134 ? 3.572 5.086 -8.586 1 93.06 134 MET B C 1
ATOM 3343 O O . MET B 1 134 ? 4.734 5.297 -8.938 1 93.06 134 MET B O 1
ATOM 3347 N N . ILE B 1 135 ? 2.588 5.684 -9.086 1 96.12 135 ILE B N 1
ATOM 3348 C CA . ILE B 1 135 ? 2.74 6.648 -10.172 1 96.12 135 ILE B CA 1
ATOM 3349 C C . ILE B 1 135 ? 3.533 7.859 -9.68 1 96.12 135 ILE B C 1
ATOM 3351 O O . ILE B 1 135 ? 4.516 8.258 -10.305 1 96.12 135 ILE B O 1
ATOM 3355 N N . ALA B 1 136 ? 3.125 8.391 -8.555 1 98.19 136 ALA B N 1
ATOM 3356 C CA . ALA B 1 136 ? 3.77 9.586 -8.023 1 98.19 136 ALA B CA 1
ATOM 3357 C C . ALA B 1 136 ? 5.23 9.32 -7.68 1 98.19 136 ALA B C 1
ATOM 3359 O O . ALA B 1 136 ? 6.102 10.148 -7.961 1 98.19 136 ALA B O 1
ATOM 3360 N N . ARG B 1 137 ? 5.48 8.203 -7.09 1 97.06 137 ARG B N 1
ATOM 3361 C CA . ARG B 1 137 ? 6.863 7.855 -6.785 1 97.06 137 ARG B CA 1
ATOM 3362 C C . ARG B 1 137 ? 7.668 7.641 -8.062 1 97.06 137 ARG B C 1
ATOM 3364 O O . ARG B 1 137 ? 8.82 8.07 -8.156 1 97.06 137 ARG B O 1
ATOM 3371 N N . GLY B 1 138 ? 7.094 6.973 -9.031 1 96.06 138 GLY B N 1
ATOM 3372 C CA . GLY B 1 138 ? 7.75 6.781 -10.312 1 96.06 138 GLY B CA 1
ATOM 3373 C C . GLY B 1 138 ? 8.086 8.086 -11.008 1 96.06 138 GLY B C 1
ATOM 3374 O O . GLY B 1 138 ? 9.188 8.234 -11.547 1 96.06 138 GLY B O 1
ATOM 3375 N N . VAL B 1 139 ? 7.195 9.008 -10.953 1 98 139 VAL B N 1
ATOM 3376 C CA . VAL B 1 139 ? 7.426 10.312 -11.57 1 98 139 VAL B CA 1
ATOM 3377 C C . VAL B 1 139 ? 8.539 11.047 -10.828 1 98 139 VAL B C 1
ATOM 3379 O O . VAL B 1 139 ? 9.383 11.695 -11.445 1 98 139 VAL B O 1
ATOM 3382 N N . ALA B 1 140 ? 8.508 10.93 -9.508 1 98.31 140 ALA B N 1
ATOM 3383 C CA . ALA B 1 140 ? 9.562 11.547 -8.719 1 98.31 140 ALA B CA 1
ATOM 3384 C C . ALA B 1 140 ? 10.93 10.984 -9.094 1 98.31 140 ALA B C 1
ATOM 3386 O O . ALA B 1 140 ? 11.898 11.742 -9.258 1 98.31 140 ALA B O 1
ATOM 3387 N N . MET B 1 141 ? 10.977 9.695 -9.234 1 97.06 141 MET B N 1
ATOM 3388 C CA . MET B 1 141 ? 12.219 9.047 -9.641 1 97.06 141 MET B CA 1
ATOM 3389 C C . MET B 1 141 ? 12.625 9.484 -11.047 1 97.06 141 MET B C 1
ATOM 3391 O O . MET B 1 141 ? 13.797 9.773 -11.289 1 97.06 141 MET B O 1
ATOM 3395 N N . TRP B 1 142 ? 11.672 9.547 -11.875 1 96.25 142 TRP B N 1
ATOM 3396 C CA . TRP B 1 142 ? 11.922 9.898 -13.266 1 96.25 142 TRP B CA 1
ATOM 3397 C C . TRP B 1 142 ? 12.453 11.32 -13.391 1 96.25 142 TRP B C 1
ATOM 3399 O O . TRP B 1 142 ? 13.453 11.57 -14.062 1 96.25 142 TRP B O 1
ATOM 3409 N N . LEU B 1 143 ? 11.875 12.219 -12.68 1 97.06 143 LEU B N 1
ATOM 3410 C CA . LEU B 1 143 ? 12.227 13.633 -12.758 1 97.06 143 LEU B CA 1
ATOM 3411 C C . LEU B 1 143 ? 13.594 13.891 -12.125 1 97.06 143 LEU B C 1
ATOM 3413 O O . LEU B 1 143 ? 14.328 14.773 -12.562 1 97.06 143 LEU B O 1
ATOM 3417 N N . SER B 1 144 ? 13.945 13.125 -11.094 1 97.25 144 SER B N 1
ATOM 3418 C CA . SER B 1 144 ? 15.18 13.375 -10.352 1 97.25 144 SER B CA 1
ATOM 3419 C C . SER B 1 144 ? 16.328 12.516 -10.883 1 97.25 144 SER B C 1
ATOM 3421 O O . SER B 1 144 ? 17.469 12.641 -10.43 1 97.25 144 SER B O 1
ATOM 3423 N N . GLY B 1 145 ? 16 11.609 -11.836 1 95.75 145 GLY B N 1
ATOM 3424 C CA . GLY B 1 145 ? 17.016 10.633 -12.219 1 95.75 145 GLY B CA 1
ATOM 3425 C C . GLY B 1 145 ? 17.438 9.727 -11.078 1 95.75 145 GLY B C 1
ATOM 3426 O O . GLY B 1 145 ? 18.594 9.328 -10.992 1 95.75 145 GLY B O 1
ATOM 3427 N N . THR B 1 146 ? 16.531 9.633 -10.086 1 93.94 146 THR B N 1
ATOM 3428 C CA . THR B 1 146 ? 16.703 8.781 -8.922 1 93.94 146 THR B CA 1
ATOM 3429 C C . THR B 1 146 ? 17.828 9.289 -8.039 1 93.94 146 THR B C 1
ATOM 3431 O O . THR B 1 146 ? 18.422 8.523 -7.277 1 93.94 146 THR B O 1
ATOM 3434 N N . ALA B 1 147 ? 18.141 10.523 -8.211 1 96.5 147 ALA B N 1
ATOM 3435 C CA . ALA B 1 147 ? 19.172 11.148 -7.398 1 96.5 147 ALA B CA 1
ATOM 3436 C C . ALA B 1 147 ? 18.594 12.266 -6.535 1 96.5 147 ALA B C 1
ATOM 3438 O O . ALA B 1 147 ? 17.578 12.867 -6.891 1 96.5 147 ALA B O 1
ATOM 3439 N N . PRO B 1 148 ? 19.25 12.477 -5.406 1 97.62 148 PRO B N 1
ATOM 3440 C CA . PRO B 1 148 ? 18.812 13.633 -4.609 1 97.62 148 PRO B CA 1
ATOM 3441 C C . PRO B 1 148 ? 19.031 14.961 -5.332 1 97.62 148 PRO B C 1
ATOM 3443 O O . PRO B 1 148 ? 20 15.117 -6.074 1 97.62 148 PRO B O 1
ATOM 3446 N N . VAL B 1 149 ? 18.109 15.867 -5.102 1 98.06 149 VAL B N 1
ATOM 3447 C CA . VAL B 1 149 ? 18.219 17.219 -5.66 1 98.06 149 VAL B CA 1
ATOM 3448 C C . VAL B 1 149 ? 18.438 18.219 -4.535 1 98.06 149 VAL B C 1
ATOM 3450 O O . VAL B 1 149 ? 17.516 18.531 -3.779 1 98.06 149 VAL B O 1
ATOM 3453 N N . PRO B 1 150 ? 19.609 18.766 -4.48 1 97.44 150 PRO B N 1
ATOM 3454 C CA . PRO B 1 150 ? 19.953 19.625 -3.348 1 97.44 150 PRO B CA 1
ATOM 3455 C C . PRO B 1 150 ? 19.203 20.953 -3.369 1 97.44 150 PRO B C 1
ATOM 3457 O O . PRO B 1 150 ? 18.891 21.484 -4.445 1 97.44 150 PRO B O 1
ATOM 3460 N N . ILE B 1 151 ? 18.906 21.438 -2.195 1 96.56 151 ILE B N 1
ATOM 3461 C CA . ILE B 1 151 ? 18.359 22.781 -1.979 1 96.56 151 ILE B CA 1
ATOM 3462 C C . ILE B 1 151 ? 19.359 23.625 -1.195 1 96.56 151 ILE B C 1
ATOM 3464 O O . ILE B 1 151 ? 19.672 23.312 -0.044 1 96.56 151 ILE B O 1
ATOM 3468 N N . LEU B 1 152 ? 19.812 24.719 -1.81 1 93.31 152 LEU B N 1
ATOM 3469 C CA . LEU B 1 152 ? 20.891 25.5 -1.222 1 93.31 152 LEU B CA 1
ATOM 3470 C C . LEU B 1 152 ? 20.359 26.812 -0.672 1 93.31 152 LEU B C 1
ATOM 3472 O O . LEU B 1 152 ? 21.078 27.516 0.056 1 93.31 152 LEU B O 1
ATOM 3476 N N . SER B 1 153 ? 19.156 27.156 -0.938 1 94.31 153 SER B N 1
ATOM 3477 C CA . SER B 1 153 ? 18.578 28.406 -0.484 1 94.31 153 SER B CA 1
ATOM 3478 C C . SER B 1 153 ? 18.438 28.438 1.034 1 94.31 153 SER B C 1
ATOM 3480 O O . SER B 1 153 ? 17.609 27.734 1.601 1 94.31 153 SER B O 1
ATOM 3482 N N . GLU B 1 154 ? 19.156 29.328 1.609 1 93.75 154 GLU B N 1
ATOM 3483 C CA . GLU B 1 154 ? 19.141 29.438 3.064 1 93.75 154 GLU B CA 1
ATOM 3484 C C . GLU B 1 154 ? 17.766 29.859 3.564 1 93.75 154 GLU B C 1
ATOM 3486 O O . GLU B 1 154 ? 17.312 29.422 4.625 1 93.75 154 GLU B O 1
ATOM 3491 N N . ASN B 1 155 ? 17.141 30.703 2.791 1 95 155 ASN B N 1
ATOM 3492 C CA . ASN B 1 155 ? 15.812 31.156 3.176 1 95 155 ASN B CA 1
ATOM 3493 C C . ASN B 1 155 ? 14.805 30 3.18 1 95 155 ASN B C 1
ATOM 3495 O O . ASN B 1 155 ? 13.977 29.906 4.082 1 95 155 ASN B O 1
ATOM 3499 N N . TYR B 1 156 ? 14.914 29.203 2.193 1 96.38 156 TYR B N 1
ATOM 3500 C CA . TYR B 1 156 ? 14.023 28.047 2.133 1 96.38 156 TYR B CA 1
ATOM 3501 C C . TYR B 1 156 ? 14.289 27.094 3.289 1 96.38 156 TYR B C 1
ATOM 3503 O O . TYR B 1 156 ? 13.359 26.625 3.938 1 96.38 156 TYR B O 1
ATOM 3511 N N . ILE B 1 157 ? 15.562 26.891 3.533 1 95.19 157 ILE B N 1
ATOM 3512 C CA . ILE B 1 157 ? 15.961 25.953 4.582 1 95.19 157 ILE B CA 1
ATOM 3513 C C . ILE B 1 157 ? 15.5 26.469 5.941 1 95.19 157 ILE B C 1
ATOM 3515 O O . ILE B 1 157 ? 15.055 25.703 6.789 1 95.19 157 ILE B O 1
ATOM 3519 N N . PHE B 1 158 ? 15.523 27.719 6.066 1 94.31 158 PHE B N 1
ATOM 3520 C CA . PHE B 1 158 ? 15.086 28.312 7.324 1 94.31 158 PHE B CA 1
ATOM 3521 C C . PHE B 1 158 ? 13.57 28.188 7.477 1 94.31 158 PHE B C 1
ATOM 3523 O O . PHE B 1 158 ? 13.086 27.688 8.492 1 94.31 158 PHE B O 1
ATOM 3530 N N . LEU B 1 159 ? 12.781 28.547 6.512 1 94.25 159 LEU B N 1
ATOM 3531 C CA . LEU B 1 159 ? 11.328 28.672 6.59 1 94.25 159 LEU B CA 1
ATOM 3532 C C . LEU B 1 159 ? 10.672 27.297 6.566 1 94.25 159 LEU B C 1
ATOM 3534 O O . LEU B 1 159 ? 9.609 27.109 7.164 1 94.25 159 LEU B O 1
ATOM 3538 N N . PHE B 1 160 ? 11.297 26.312 5.93 1 95.62 160 PHE B N 1
ATOM 3539 C CA . PHE B 1 160 ? 10.641 25.016 5.746 1 95.62 160 PHE B CA 1
ATOM 3540 C C . PHE B 1 160 ? 11.469 23.891 6.359 1 95.62 160 PHE B C 1
ATOM 3542 O O . PHE B 1 160 ? 11.125 22.719 6.219 1 95.62 160 PHE B O 1
ATOM 3549 N N . GLY B 1 161 ? 12.477 24.203 7.035 1 92.31 161 GLY B N 1
ATOM 3550 C CA . GLY B 1 161 ? 13.352 23.141 7.504 1 92.31 161 GLY B CA 1
ATOM 3551 C C . GLY B 1 161 ? 13.898 23.391 8.898 1 92.31 161 GLY B C 1
ATOM 3552 O O . GLY B 1 161 ? 13.164 23.297 9.883 1 92.31 161 GLY B O 1
ATOM 3553 N N . SER B 1 162 ? 15.195 23.859 8.984 1 86.88 162 SER B N 1
ATOM 3554 C CA . SER B 1 162 ? 15.969 23.828 10.219 1 86.88 162 SER B CA 1
ATOM 3555 C C . SER B 1 162 ? 15.844 25.141 10.984 1 86.88 162 SER B C 1
ATOM 3557 O O . SER B 1 162 ? 16.469 25.328 12.023 1 86.88 162 SER B O 1
ATOM 3559 N N . GLY B 1 163 ? 15.016 26.016 10.562 1 88.25 163 GLY B N 1
ATOM 3560 C CA . GLY B 1 163 ? 14.883 27.281 11.266 1 88.25 163 GLY B CA 1
ATOM 3561 C C . GLY B 1 163 ? 14.242 27.141 12.633 1 88.25 163 GLY B C 1
ATOM 3562 O O . GLY B 1 163 ? 13.539 26.156 12.898 1 88.25 163 GLY B O 1
ATOM 3563 N N . SER B 1 164 ? 14.711 28.031 13.555 1 88.81 164 SER B N 1
ATOM 3564 C CA . SER B 1 164 ? 14.117 28.094 14.883 1 88.81 164 SER B CA 1
ATOM 3565 C C . SER B 1 164 ? 13.82 29.531 15.297 1 88.81 164 SER B C 1
ATOM 3567 O O . SER B 1 164 ? 14.562 30.438 14.938 1 88.81 164 SER B O 1
ATOM 3569 N N . VAL B 1 165 ? 12.688 29.734 15.836 1 87.12 165 VAL B N 1
ATOM 3570 C CA . VAL B 1 165 ? 12.312 31.031 16.391 1 87.12 165 VAL B CA 1
ATOM 3571 C C . VAL B 1 165 ? 12.117 30.906 17.906 1 87.12 165 VAL B C 1
ATOM 3573 O O . VAL B 1 165 ? 11.242 30.156 18.359 1 87.12 165 VAL B O 1
ATOM 3576 N N . LEU B 1 166 ? 12.969 31.578 18.719 1 87.88 166 LEU B N 1
ATOM 3577 C CA . LEU B 1 166 ? 12.914 31.547 20.172 1 87.88 166 LEU B CA 1
ATOM 3578 C C . LEU B 1 166 ? 13.078 30.125 20.688 1 87.88 166 LEU B C 1
ATOM 3580 O O . LEU B 1 166 ? 12.352 29.703 21.594 1 87.88 166 LEU B O 1
ATOM 3584 N N . GLY B 1 167 ? 13.844 29.328 20 1 84.25 167 GLY B N 1
ATOM 3585 C CA . GLY B 1 167 ? 14.133 27.969 20.438 1 84.25 167 GLY B CA 1
ATOM 3586 C C . GLY B 1 167 ? 13.125 26.953 19.922 1 84.25 167 GLY B C 1
ATOM 3587 O O . GLY B 1 167 ? 13.312 25.734 20.109 1 84.25 167 GLY B O 1
ATOM 3588 N N . VAL B 1 168 ? 12.109 27.406 19.297 1 88.25 168 VAL B N 1
ATOM 3589 C CA . VAL B 1 168 ? 11.062 26.531 18.797 1 88.25 168 VAL B CA 1
ATOM 3590 C C . VAL B 1 168 ? 11.258 26.297 17.297 1 88.25 168 VAL B C 1
ATOM 3592 O O . VAL B 1 168 ? 11.359 27.266 16.531 1 88.25 168 VAL B O 1
ATOM 3595 N N . PRO B 1 169 ? 11.352 25.047 16.938 1 92.06 169 PRO B N 1
ATOM 3596 C CA . PRO B 1 169 ? 11.531 24.766 15.516 1 92.06 169 PRO B CA 1
ATOM 3597 C C . PRO B 1 169 ? 10.383 25.312 14.664 1 92.06 169 PRO B C 1
ATOM 3599 O O . PRO B 1 169 ? 9.219 25.25 15.07 1 92.06 169 PRO B O 1
ATOM 3602 N N . ILE B 1 170 ? 10.656 25.875 13.516 1 94.12 170 ILE B N 1
ATOM 3603 C CA . ILE B 1 170 ? 9.68 26.469 12.609 1 94.12 170 ILE B CA 1
ATOM 3604 C C . ILE B 1 170 ? 8.672 25.406 12.172 1 94.12 170 ILE B C 1
ATOM 3606 O O . ILE B 1 170 ? 7.52 25.719 11.875 1 94.12 170 ILE B O 1
ATOM 3610 N N . LEU B 1 171 ? 9.094 24.141 12.078 1 95.44 171 LEU B N 1
ATOM 3611 C CA . LEU B 1 171 ? 8.219 23.031 11.688 1 95.44 171 LEU B CA 1
ATOM 3612 C C . LEU B 1 171 ? 7.027 22.922 12.641 1 95.44 171 LEU B C 1
ATOM 3614 O O . LEU B 1 171 ? 5.934 22.531 12.227 1 95.44 171 LEU B O 1
ATOM 3618 N N . LEU B 1 172 ? 7.223 23.266 13.906 1 93.69 172 LEU B N 1
ATOM 3619 C CA . LEU B 1 172 ? 6.137 23.234 14.875 1 93.69 172 LEU B CA 1
ATOM 3620 C C . LEU B 1 172 ? 5.121 24.344 14.578 1 93.69 172 LEU B C 1
ATOM 3622 O O . LEU B 1 172 ? 3.92 24.156 14.797 1 93.69 172 LEU B O 1
ATOM 3626 N N . PHE B 1 173 ? 5.605 25.438 14.148 1 95 173 PHE B N 1
ATOM 3627 C CA . PHE B 1 173 ? 4.711 26.516 13.781 1 95 173 PHE B CA 1
ATOM 3628 C C . PHE B 1 173 ? 3.82 26.125 12.617 1 95 173 PHE B C 1
ATOM 3630 O O . PHE B 1 173 ? 2.625 26.422 12.609 1 95 173 PHE B O 1
ATOM 3637 N N . TRP B 1 174 ? 4.434 25.469 11.609 1 97.19 174 TRP B N 1
ATOM 3638 C CA . TRP B 1 174 ? 3.643 24.969 10.492 1 97.19 174 TRP B CA 1
ATOM 3639 C C . TRP B 1 174 ? 2.578 24 10.969 1 97.19 174 TRP B C 1
ATOM 3641 O O . TRP B 1 174 ? 1.431 24.047 10.523 1 97.19 174 TRP B O 1
ATOM 3651 N N . THR B 1 175 ? 2.994 23.094 11.836 1 97.19 175 THR B N 1
ATOM 3652 C CA . THR B 1 175 ? 2.072 22.094 12.383 1 97.19 175 THR B CA 1
ATOM 3653 C C . THR B 1 175 ? 0.906 22.781 13.094 1 97.19 175 THR B C 1
ATOM 3655 O O . THR B 1 175 ? -0.254 22.422 12.867 1 97.19 175 THR B O 1
ATOM 3658 N N . LEU B 1 176 ? 1.188 23.766 13.953 1 97 176 LEU B N 1
ATOM 3659 C CA . LEU B 1 176 ? 0.156 24.469 14.703 1 97 176 LEU B CA 1
ATOM 3660 C C . LEU B 1 176 ? -0.767 25.25 13.766 1 97 176 LEU B C 1
ATOM 3662 O O . LEU B 1 176 ? -1.984 25.25 13.961 1 97 176 LEU B O 1
ATOM 3666 N N . LEU B 1 177 ? -0.166 25.875 12.82 1 98.12 177 LEU B N 1
ATOM 3667 C CA . LEU B 1 177 ? -0.954 26.641 11.859 1 98.12 177 LEU B CA 1
ATOM 3668 C C . LEU B 1 177 ? -1.958 25.734 11.141 1 98.12 177 LEU B C 1
ATOM 3670 O O . LEU B 1 177 ? -3.15 26.062 11.086 1 98.12 177 LEU B O 1
ATOM 3674 N N . ILE B 1 178 ? -1.493 24.609 10.625 1 98.5 178 ILE B N 1
ATOM 3675 C CA . ILE B 1 178 ? -2.352 23.703 9.867 1 98.5 178 ILE B CA 1
ATOM 3676 C C . ILE B 1 178 ? -3.357 23.031 10.797 1 98.5 178 ILE B C 1
ATOM 3678 O O . ILE B 1 178 ? -4.512 22.828 10.43 1 98.5 178 ILE B O 1
ATOM 3682 N N . ALA B 1 179 ? -2.902 22.688 12 1 98.44 179 ALA B N 1
ATOM 3683 C CA . ALA B 1 179 ? -3.803 22.094 12.984 1 98.44 179 ALA B CA 1
ATOM 3684 C C . ALA B 1 179 ? -4.945 23.047 13.328 1 98.44 179 ALA B C 1
ATOM 3686 O O . ALA B 1 179 ? -6.102 22.625 13.414 1 98.44 179 ALA B O 1
ATOM 3687 N N . ILE B 1 180 ? -4.637 24.297 13.547 1 98.56 180 ILE B N 1
ATOM 3688 C CA . ILE B 1 180 ? -5.641 25.297 13.891 1 98.56 180 ILE B CA 1
ATOM 3689 C C . ILE B 1 180 ? -6.613 25.484 12.727 1 98.56 180 ILE B C 1
ATOM 3691 O O . ILE B 1 180 ? -7.832 25.484 12.922 1 98.56 180 ILE B O 1
ATOM 3695 N N . ILE B 1 181 ? -6.074 25.578 11.516 1 98.62 181 ILE B N 1
ATOM 3696 C CA . ILE B 1 181 ? -6.922 25.719 10.344 1 98.62 181 ILE B CA 1
ATOM 3697 C C . ILE B 1 181 ? -7.828 24.484 10.211 1 98.62 181 ILE B C 1
ATOM 3699 O O . ILE B 1 181 ? -9.039 24.625 10.016 1 98.62 181 ILE B O 1
ATOM 3703 N N . GLY B 1 182 ? -7.199 23.312 10.328 1 98.69 182 GLY B N 1
ATOM 3704 C CA . GLY B 1 182 ? -7.984 22.094 10.242 1 98.69 182 GLY B CA 1
ATOM 3705 C C . GLY B 1 182 ? -9.062 22.016 11.305 1 98.69 182 GLY B C 1
ATOM 3706 O O . GLY B 1 182 ? -10.18 21.562 11.031 1 98.69 182 GLY B O 1
ATOM 3707 N N . TYR B 1 183 ? -8.695 22.453 12.508 1 98.19 183 TYR B N 1
ATOM 3708 C CA . TYR B 1 183 ? -9.641 22.422 13.617 1 98.19 183 TYR B CA 1
ATOM 3709 C C . TYR B 1 183 ? -10.828 23.344 13.344 1 98.19 183 TYR B C 1
ATOM 3711 O O . TYR B 1 183 ? -11.984 22.953 13.531 1 98.19 183 TYR B O 1
ATOM 3719 N N . ILE B 1 184 ? -10.562 24.531 12.906 1 98.38 184 ILE B N 1
ATOM 3720 C CA . ILE B 1 184 ? -11.602 25.516 12.633 1 98.38 184 ILE B CA 1
ATOM 3721 C C . ILE B 1 184 ? -12.484 25.016 11.484 1 98.38 184 ILE B C 1
ATOM 3723 O O . ILE B 1 184 ? -13.719 25.094 11.57 1 98.38 184 ILE B O 1
ATOM 3727 N N . VAL B 1 185 ? -11.883 24.453 10.43 1 98.5 185 VAL B N 1
ATOM 3728 C CA . VAL B 1 185 ? -12.648 23.969 9.289 1 98.5 185 VAL B CA 1
ATOM 3729 C C . VAL B 1 185 ? -13.531 22.812 9.711 1 98.5 185 VAL B C 1
ATOM 3731 O O . VAL B 1 185 ? -14.695 22.719 9.305 1 98.5 185 VAL B O 1
ATOM 3734 N N . MET B 1 186 ? -13.062 21.922 10.547 1 98 186 MET B N 1
ATOM 3735 C CA . MET B 1 186 ? -13.789 20.734 10.969 1 98 186 MET B CA 1
ATOM 3736 C C . MET B 1 186 ? -14.945 21.094 11.898 1 98 186 MET B C 1
ATOM 3738 O O . MET B 1 186 ? -16.047 20.562 11.766 1 98 186 MET B O 1
ATOM 3742 N N . ARG B 1 187 ? -14.711 22.078 12.742 1 96.56 187 ARG B N 1
ATOM 3743 C CA . ARG B 1 187 ? -15.664 22.312 13.828 1 96.56 187 ARG B CA 1
ATOM 3744 C C . ARG B 1 187 ? -16.578 23.5 13.516 1 96.56 187 ARG B C 1
ATOM 3746 O O . ARG B 1 187 ? -17.719 23.547 13.969 1 96.56 187 ARG B O 1
ATOM 3753 N N . LYS B 1 188 ? -16.078 24.422 12.719 1 97.62 188 LYS B N 1
ATOM 3754 C CA . LYS B 1 188 ? -16.812 25.672 12.625 1 97.62 188 LYS B CA 1
ATOM 3755 C C . LYS B 1 188 ? -17.297 25.922 11.195 1 97.62 188 LYS B C 1
ATOM 3757 O O . LYS B 1 188 ? -18 26.891 10.93 1 97.62 188 LYS B O 1
ATOM 3762 N N . SER B 1 189 ? -16.984 25.078 10.25 1 98.06 189 SER B N 1
ATOM 3763 C CA . SER B 1 189 ? -17.375 25.344 8.867 1 98.06 189 SER B CA 1
ATOM 3764 C C . SER B 1 189 ? -18.453 24.375 8.406 1 98.06 189 SER B C 1
ATOM 3766 O O . SER B 1 189 ? -18.641 23.312 8.992 1 98.06 189 SER B O 1
ATOM 3768 N N . VAL B 1 190 ? -19.203 24.797 7.359 1 98.12 190 VAL B N 1
ATOM 3769 C CA . VAL B 1 190 ? -20.203 23.938 6.719 1 98.12 190 VAL B CA 1
ATOM 3770 C C . VAL B 1 190 ? -19.516 22.734 6.086 1 98.12 190 VAL B C 1
ATOM 3772 O O . VAL B 1 190 ? -20.062 21.625 6.117 1 98.12 190 VAL B O 1
ATOM 3775 N N . PHE B 1 191 ? -18.344 22.953 5.637 1 98.38 191 PHE B N 1
ATOM 3776 C CA . PHE B 1 191 ? -17.609 21.875 4.988 1 98.38 191 PHE B CA 1
ATOM 3777 C C . PHE B 1 191 ? -17.312 20.75 5.969 1 98.38 191 PHE B C 1
ATOM 3779 O O . PHE B 1 191 ? -17.453 19.578 5.629 1 98.38 191 PHE B O 1
ATOM 3786 N N . GLY B 1 192 ? -16.844 21.109 7.133 1 98.44 192 GLY B N 1
ATOM 3787 C CA . GLY B 1 192 ? -16.609 20.109 8.156 1 98.44 192 GLY B CA 1
ATOM 3788 C C . GLY B 1 192 ? -17.828 19.266 8.469 1 98.44 192 GLY B C 1
ATOM 3789 O O . GLY B 1 192 ? -17.766 18.047 8.516 1 98.44 192 GLY B O 1
ATOM 3790 N N . ARG B 1 193 ? -18.953 19.922 8.57 1 98.19 193 ARG B N 1
ATOM 3791 C CA . ARG B 1 193 ? -20.219 19.234 8.875 1 98.19 193 ARG B CA 1
ATOM 3792 C C . ARG B 1 193 ? -20.625 18.328 7.719 1 98.19 193 ARG B C 1
ATOM 3794 O O . ARG B 1 193 ? -21.094 17.203 7.938 1 98.19 193 ARG B O 1
ATOM 3801 N N . GLN B 1 194 ? -20.453 18.844 6.586 1 98.69 194 GLN B N 1
ATOM 3802 C CA . GLN B 1 194 ? -20.844 18.062 5.418 1 98.69 194 GLN B CA 1
ATOM 3803 C C . GLN B 1 194 ? -19.922 16.859 5.227 1 98.69 194 GLN B C 1
ATOM 3805 O O . GLN B 1 194 ? -20.375 15.805 4.766 1 98.69 194 GLN B O 1
ATOM 3810 N N . THR B 1 195 ? -18.672 17.031 5.586 1 98.69 195 THR B N 1
ATOM 3811 C CA . THR B 1 195 ? -17.734 15.922 5.512 1 98.69 195 THR B CA 1
ATOM 3812 C C . THR B 1 195 ? -18.141 14.797 6.457 1 98.69 195 THR B C 1
ATOM 3814 O O . THR B 1 195 ? -18.188 13.633 6.059 1 98.69 195 THR B O 1
ATOM 3817 N N . LEU B 1 196 ? -18.516 15.172 7.68 1 98.31 196 LEU B N 1
ATOM 3818 C CA . LEU B 1 196 ? -18.922 14.188 8.672 1 98.31 196 LEU B CA 1
ATOM 3819 C C . LEU B 1 196 ? -20.234 13.523 8.266 1 98.31 196 LEU B C 1
ATOM 3821 O O . LEU B 1 196 ? -20.406 12.312 8.43 1 98.31 196 LEU B O 1
ATOM 3825 N N . ALA B 1 197 ? -21.109 14.266 7.707 1 98.44 197 ALA B N 1
ATOM 3826 C CA . ALA B 1 197 ? -22.391 13.719 7.238 1 98.44 197 ALA B CA 1
ATOM 3827 C C . ALA B 1 197 ? -22.172 12.734 6.09 1 98.44 197 ALA B C 1
ATOM 3829 O O . ALA B 1 197 ? -22.797 11.672 6.051 1 98.44 197 ALA B O 1
ATOM 3830 N N . THR B 1 198 ? -21.312 13.141 5.195 1 98.5 198 THR B N 1
ATOM 3831 C CA . THR B 1 198 ? -20.984 12.281 4.062 1 98.5 198 THR B CA 1
ATOM 3832 C C . THR B 1 198 ? -20.438 10.938 4.539 1 98.5 198 THR B C 1
ATOM 3834 O O . THR B 1 198 ? -20.812 9.891 4.02 1 98.5 198 THR B O 1
ATOM 3837 N N . GLY B 1 199 ? -19.562 11.016 5.512 1 97.69 199 GLY B N 1
ATOM 3838 C CA . GLY B 1 199 ? -18.953 9.805 6.039 1 97.69 199 GLY B CA 1
ATOM 3839 C C . GLY B 1 199 ? -19.906 8.984 6.895 1 97.69 199 GLY B C 1
ATOM 3840 O O . GLY B 1 199 ? -19.766 7.762 6.977 1 97.69 199 GLY B O 1
ATOM 3841 N N . GLY B 1 200 ? -20.828 9.641 7.57 1 96.44 200 GLY B N 1
ATOM 3842 C CA . GLY B 1 200 ? -21.781 8.938 8.414 1 96.44 200 GLY B CA 1
ATOM 3843 C C . GLY B 1 200 ? -22.781 8.109 7.625 1 96.44 200 GLY B C 1
ATOM 3844 O O . GLY B 1 200 ? -22.969 6.926 7.918 1 96.44 200 GLY B O 1
ATOM 3845 N N . ASN B 1 201 ? -23.406 8.727 6.688 1 97.12 201 ASN B N 1
ATOM 3846 C CA . ASN B 1 201 ? -24.359 8.094 5.777 1 97.12 201 ASN B CA 1
ATOM 3847 C C . ASN B 1 201 ? -24.453 8.844 4.453 1 97.12 201 ASN B C 1
ATOM 3849 O O . ASN B 1 201 ? -25.234 9.797 4.332 1 97.12 201 ASN B O 1
ATOM 3853 N N . GLU B 1 202 ? -23.781 8.305 3.496 1 96.56 202 GLU B N 1
ATOM 3854 C CA . GLU B 1 202 ? -23.672 9.008 2.221 1 96.56 202 GLU B CA 1
ATOM 3855 C C . GLU B 1 202 ? -25.047 9.18 1.564 1 96.56 202 GLU B C 1
ATOM 3857 O O . GLU B 1 202 ? -25.328 10.227 0.987 1 96.56 202 GLU B O 1
ATOM 3862 N N . THR B 1 203 ? -25.828 8.133 1.618 1 96.25 203 THR B N 1
ATOM 3863 C CA . THR B 1 203 ? -27.156 8.18 1.019 1 96.25 203 THR B CA 1
ATOM 3864 C C . THR B 1 203 ? -28.016 9.25 1.69 1 96.25 203 THR B C 1
ATOM 3866 O O . THR B 1 203 ? -28.625 10.078 1.014 1 96.25 203 THR B O 1
ATOM 3869 N N . ALA B 1 204 ? -28.031 9.188 2.967 1 97.38 204 ALA B N 1
ATOM 3870 C CA . ALA B 1 204 ? -28.797 10.172 3.719 1 97.38 204 ALA B CA 1
ATOM 3871 C C . ALA B 1 204 ? -28.281 11.586 3.461 1 97.38 204 ALA B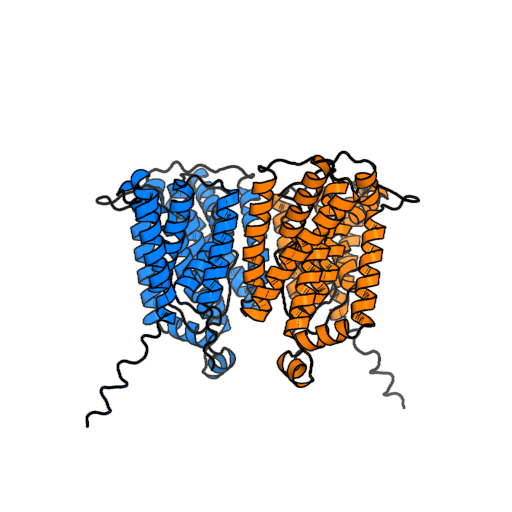 C 1
ATOM 3873 O O . ALA B 1 204 ? -29.078 12.531 3.344 1 97.38 204 ALA B O 1
ATOM 3874 N N . ALA B 1 205 ? -26.984 11.711 3.377 1 98 205 ALA B N 1
ATOM 3875 C CA . ALA B 1 205 ? -26.375 13.016 3.115 1 98 205 ALA B CA 1
ATOM 3876 C C . ALA B 1 205 ? -26.812 13.555 1.754 1 98 205 ALA B C 1
ATOM 3878 O O . ALA B 1 205 ? -27.172 14.727 1.629 1 98 205 ALA B O 1
ATOM 3879 N N . THR B 1 206 ? -26.812 12.703 0.768 1 97.38 206 THR B N 1
ATOM 3880 C CA . THR B 1 206 ? -27.219 13.109 -0.576 1 97.38 206 THR B CA 1
ATOM 3881 C C . THR B 1 206 ? -28.688 13.555 -0.592 1 97.38 206 THR B C 1
ATOM 3883 O O . THR B 1 206 ? -29.016 14.57 -1.207 1 97.38 206 THR B O 1
ATOM 3886 N N . PHE B 1 207 ? -29.469 12.891 0.09 1 97.19 207 PHE B N 1
ATOM 3887 C CA . PHE B 1 207 ? -30.891 13.203 0.139 1 97.19 207 PHE B CA 1
ATOM 3888 C C . PHE B 1 207 ? -31.125 14.492 0.915 1 97.19 207 PHE B C 1
ATOM 3890 O O . PHE B 1 207 ? -32.156 15.133 0.753 1 97.19 207 PHE B O 1
ATOM 3897 N N . SER B 1 208 ? -30.219 14.859 1.735 1 97.44 208 SER B N 1
ATOM 3898 C CA . SER B 1 208 ? -30.344 16.094 2.498 1 97.44 208 SER B CA 1
ATOM 3899 C C . SER B 1 208 ? -29.781 17.281 1.718 1 97.44 208 SER B C 1
ATOM 3901 O O . SER B 1 208 ? -29.672 18.391 2.252 1 97.44 208 SER B O 1
ATOM 3903 N N . GLY B 1 209 ? -29.328 17.016 0.476 1 97.56 209 GLY B N 1
ATOM 3904 C CA . GLY B 1 209 ? -28.922 18.094 -0.404 1 97.56 209 GLY B CA 1
ATOM 3905 C C . GLY B 1 209 ? -27.406 18.281 -0.459 1 97.56 209 GLY B C 1
ATOM 3906 O O . GLY B 1 209 ? -26.922 19.203 -1.111 1 97.56 209 GLY B O 1
ATOM 3907 N N . ILE B 1 210 ? -26.703 17.453 0.183 1 98.19 210 ILE B N 1
ATOM 3908 C CA . ILE B 1 210 ? -25.25 17.578 0.191 1 98.19 210 ILE B CA 1
ATOM 3909 C C . ILE B 1 210 ? -24.672 16.906 -1.054 1 98.19 210 ILE B C 1
ATOM 3911 O O . ILE B 1 210 ? -25.031 15.773 -1.38 1 98.19 210 ILE B O 1
ATOM 3915 N N . ASN B 1 211 ? -23.812 17.625 -1.78 1 98.5 211 ASN B N 1
ATOM 3916 C CA . ASN B 1 211 ? -23.078 17.016 -2.881 1 98.5 211 ASN B CA 1
ATOM 3917 C C . ASN B 1 211 ? -21.859 16.25 -2.379 1 98.5 211 ASN B C 1
ATOM 3919 O O . ASN B 1 211 ? -20.75 16.781 -2.334 1 98.5 211 ASN B O 1
ATOM 3923 N N . THR B 1 212 ? -22.078 15.016 -2.115 1 98.31 212 THR B N 1
ATOM 3924 C CA . THR B 1 212 ? -21.047 14.203 -1.479 1 98.31 212 THR B CA 1
ATOM 3925 C C . THR B 1 212 ? -19.828 14.055 -2.395 1 98.31 212 THR B C 1
ATOM 3927 O O . THR B 1 212 ? -18.703 13.969 -1.92 1 98.31 212 THR B O 1
ATOM 3930 N N . ASN B 1 213 ? -20.016 14.047 -3.703 1 98.12 213 ASN B N 1
ATOM 3931 C CA . ASN B 1 213 ? -18.891 13.961 -4.633 1 98.12 213 ASN B CA 1
ATOM 3932 C C . ASN B 1 213 ? -17.984 15.18 -4.527 1 98.12 213 ASN B C 1
ATOM 3934 O O . ASN B 1 213 ? -16.766 15.055 -4.582 1 98.12 213 ASN B O 1
ATOM 3938 N N . ARG B 1 214 ? -18.578 16.312 -4.371 1 98.5 214 ARG B N 1
ATOM 3939 C CA . ARG B 1 214 ? -17.797 17.531 -4.223 1 98.5 214 ARG B CA 1
ATOM 3940 C C . ARG B 1 214 ? -17 17.516 -2.92 1 98.5 214 ARG B C 1
ATOM 3942 O O . ARG B 1 214 ? -15.867 17.984 -2.871 1 98.5 214 ARG B O 1
ATOM 3949 N N . ILE B 1 215 ? -17.641 17.031 -1.903 1 98.75 215 ILE B N 1
ATOM 3950 C CA . ILE B 1 215 ? -16.969 16.922 -0.609 1 98.75 215 ILE B CA 1
ATOM 3951 C C . ILE B 1 215 ? -15.758 16 -0.723 1 98.75 215 ILE B C 1
ATOM 3953 O O . ILE B 1 215 ? -14.648 16.375 -0.323 1 98.75 215 ILE B O 1
ATOM 3957 N N . LYS B 1 216 ? -15.969 14.828 -1.286 1 98.62 216 LYS B N 1
ATOM 3958 C CA . LYS B 1 216 ? -14.883 13.859 -1.437 1 98.62 216 LYS B CA 1
ATOM 3959 C C . LYS B 1 216 ? -13.773 14.422 -2.322 1 98.62 216 LYS B C 1
ATOM 3961 O O . LYS B 1 216 ? -12.586 14.266 -2.012 1 98.62 216 LYS B O 1
ATOM 3966 N N . MET B 1 217 ? -14.156 15.109 -3.357 1 98.69 217 MET B N 1
ATOM 3967 C CA . MET B 1 217 ? -13.172 15.742 -4.238 1 98.69 217 MET B CA 1
ATOM 3968 C C . MET B 1 217 ? -12.312 16.734 -3.467 1 98.69 217 MET B C 1
ATOM 3970 O O . MET B 1 217 ? -11.086 16.734 -3.584 1 98.69 217 MET B O 1
ATOM 3974 N N . THR B 1 218 ? -12.945 17.5 -2.717 1 98.75 218 THR B N 1
ATOM 3975 C CA . THR B 1 218 ? -12.25 18.562 -1.98 1 98.75 218 THR B CA 1
ATOM 3976 C C . THR B 1 218 ? -11.328 17.953 -0.925 1 98.75 218 THR B C 1
ATOM 3978 O O . THR B 1 218 ? -10.219 18.453 -0.717 1 98.75 218 THR B O 1
ATOM 3981 N N . VAL B 1 219 ? -11.781 16.891 -0.283 1 98.75 219 VAL B N 1
ATOM 3982 C CA . VAL B 1 219 ? -10.961 16.312 0.769 1 98.75 219 VAL B CA 1
ATOM 3983 C C . VAL B 1 219 ? -9.711 15.68 0.158 1 98.75 219 VAL B C 1
ATOM 3985 O O . VAL B 1 219 ? -8.625 15.734 0.75 1 98.75 219 VAL B O 1
ATOM 3988 N N . PHE B 1 220 ? -9.812 15.078 -1.031 1 98.88 220 PHE B N 1
ATOM 3989 C CA . PHE B 1 220 ? -8.633 14.516 -1.691 1 98.88 220 PHE B CA 1
ATOM 3990 C C . PHE B 1 220 ? -7.699 15.617 -2.162 1 98.88 220 PHE B C 1
ATOM 3992 O O . PHE B 1 220 ? -6.477 15.469 -2.102 1 98.88 220 PHE B O 1
ATOM 3999 N N . MET B 1 221 ? -8.258 16.703 -2.623 1 98.88 221 MET B N 1
ATOM 4000 C CA . MET B 1 221 ? -7.434 17.844 -3.021 1 98.88 221 MET B CA 1
ATOM 4001 C C . MET B 1 221 ? -6.668 18.406 -1.828 1 98.88 221 MET B C 1
ATOM 4003 O O . MET B 1 221 ? -5.473 18.688 -1.931 1 98.88 221 MET B O 1
ATOM 4007 N N . ALA B 1 222 ? -7.367 18.516 -0.73 1 98.81 222 ALA B N 1
ATOM 4008 C CA . ALA B 1 222 ? -6.727 19 0.49 1 98.81 222 ALA B CA 1
ATOM 4009 C C . ALA B 1 222 ? -5.641 18.031 0.961 1 98.81 222 ALA B C 1
ATOM 4011 O O . ALA B 1 222 ? -4.566 18.453 1.392 1 98.81 222 ALA B O 1
ATOM 4012 N N . SER B 1 223 ? -5.938 16.719 0.898 1 98.88 223 SER B N 1
ATOM 4013 C CA . SER B 1 223 ? -4.961 15.703 1.28 1 98.88 223 SER B CA 1
ATOM 4014 C C . SER B 1 223 ? -3.695 15.812 0.44 1 98.88 223 SER B C 1
ATOM 4016 O O . SER B 1 223 ? -2.584 15.781 0.975 1 98.88 223 SER B O 1
ATOM 4018 N N . GLY B 1 224 ? -3.881 16 -0.867 1 98.88 224 GLY B N 1
ATOM 4019 C CA . GLY B 1 224 ? -2.74 16.172 -1.754 1 98.88 224 GLY B CA 1
ATOM 4020 C C . GLY B 1 224 ? -1.937 17.422 -1.46 1 98.88 224 GLY B C 1
ATOM 4021 O O . GLY B 1 224 ? -0.705 17.391 -1.453 1 98.88 224 GLY B O 1
ATOM 4022 N N . MET B 1 225 ? -2.609 18.484 -1.201 1 98.81 225 MET B N 1
ATOM 4023 C CA . MET B 1 225 ? -1.941 19.75 -0.932 1 98.81 225 MET B CA 1
ATOM 4024 C C . MET B 1 225 ? -1.13 19.672 0.357 1 98.81 225 ME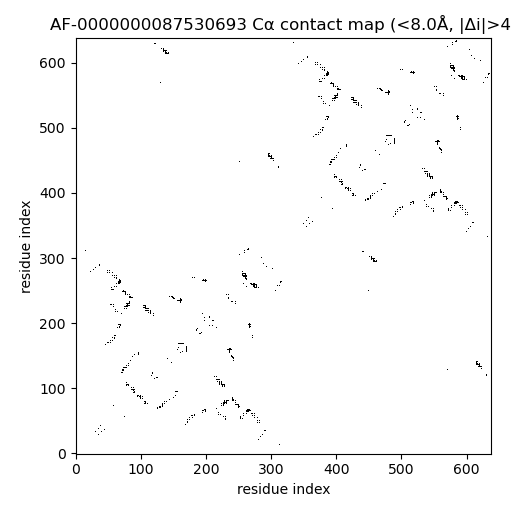T B C 1
ATOM 4026 O O . MET B 1 225 ? 0.002 20.156 0.412 1 98.81 225 MET B O 1
ATOM 4030 N N . MET B 1 226 ? -1.71 19.078 1.38 1 98.81 226 MET B N 1
ATOM 4031 C CA . MET B 1 226 ? -1.002 18.969 2.65 1 98.81 226 MET B CA 1
ATOM 4032 C C . MET B 1 226 ? 0.163 17.984 2.533 1 98.81 226 MET B C 1
ATOM 4034 O O . MET B 1 226 ? 1.193 18.156 3.186 1 98.81 226 MET B O 1
ATOM 4038 N N . ALA B 1 227 ? -0.026 16.922 1.75 1 98.88 227 ALA B N 1
ATOM 4039 C CA . ALA B 1 227 ? 1.102 16.031 1.463 1 98.88 227 ALA B CA 1
ATOM 4040 C C . ALA B 1 227 ? 2.225 16.797 0.756 1 98.88 227 ALA B C 1
ATOM 4042 O O . ALA B 1 227 ? 3.404 16.578 1.048 1 98.88 227 ALA B O 1
ATOM 4043 N N . GLY B 1 228 ? 1.811 17.656 -0.156 1 98.88 228 GLY B N 1
ATOM 4044 C CA . GLY B 1 228 ? 2.793 18.5 -0.807 1 98.88 228 GLY B CA 1
ATOM 4045 C C . GLY B 1 228 ? 3.549 19.391 0.163 1 98.88 228 GLY B C 1
ATOM 4046 O O . GLY B 1 228 ? 4.773 19.516 0.081 1 98.88 228 GLY B O 1
ATOM 4047 N N . LEU B 1 229 ? 2.822 19.984 1.057 1 98.75 229 LEU B N 1
ATOM 4048 C CA . LEU B 1 229 ? 3.455 20.812 2.076 1 98.75 229 LEU B CA 1
ATOM 4049 C C . LEU B 1 229 ? 4.418 19.984 2.926 1 98.75 229 LEU B C 1
ATOM 4051 O O . LEU B 1 229 ? 5.523 20.438 3.23 1 98.75 229 LEU B O 1
ATOM 4055 N N . ALA B 1 230 ? 3.996 18.828 3.309 1 98.5 230 ALA B N 1
ATOM 4056 C CA . ALA B 1 230 ? 4.879 17.938 4.059 1 98.5 230 ALA B CA 1
ATOM 4057 C C . ALA B 1 230 ? 6.156 17.641 3.275 1 98.5 230 ALA B C 1
ATOM 4059 O O . ALA B 1 230 ? 7.246 17.609 3.846 1 98.5 230 ALA B O 1
ATOM 4060 N N . GLY B 1 231 ? 5.992 17.422 1.977 1 98.62 231 GLY B N 1
ATOM 4061 C CA . GLY B 1 231 ? 7.152 17.219 1.126 1 98.62 231 GLY B CA 1
ATOM 4062 C C . GLY B 1 231 ? 8.109 18.391 1.124 1 98.62 231 GLY B C 1
ATOM 4063 O O . GLY B 1 231 ? 9.328 18.203 1.16 1 98.62 231 GLY B O 1
ATOM 4064 N N . MET B 1 232 ? 7.543 19.547 1.104 1 98.44 232 MET B N 1
ATOM 4065 C CA . MET B 1 232 ? 8.352 20.75 1.15 1 98.44 232 MET B CA 1
ATOM 4066 C C . MET B 1 232 ? 9.109 20.859 2.471 1 98.44 232 MET B C 1
ATOM 4068 O O . MET B 1 232 ? 10.258 21.297 2.502 1 98.44 232 MET B O 1
ATOM 4072 N N . LEU B 1 233 ? 8.484 20.469 3.504 1 98.06 233 LEU B N 1
ATOM 4073 C CA . LEU B 1 233 ? 9.141 20.484 4.809 1 98.06 233 LEU B CA 1
ATOM 4074 C C . LEU B 1 233 ? 10.25 19.453 4.879 1 98.06 233 LEU B C 1
ATOM 4076 O O . LEU B 1 233 ? 11.328 19.719 5.422 1 98.06 233 LEU B O 1
ATOM 4080 N N . TYR B 1 234 ? 9.992 18.25 4.312 1 97.12 234 TYR B N 1
ATOM 4081 C CA . TYR B 1 234 ? 11.055 17.25 4.211 1 97.12 234 TYR B CA 1
ATOM 4082 C C . TYR B 1 234 ? 12.266 17.828 3.48 1 97.12 234 TYR B C 1
ATOM 4084 O O . TYR B 1 234 ? 13.398 17.672 3.938 1 97.12 234 TYR B O 1
ATOM 4092 N N . ALA B 1 235 ? 11.969 18.453 2.398 1 97.81 235 ALA B N 1
ATOM 4093 C CA . ALA B 1 235 ? 13.031 19 1.548 1 97.81 235 ALA B CA 1
ATOM 4094 C C . ALA B 1 235 ? 13.828 20.078 2.273 1 97.81 235 ALA B C 1
ATOM 4096 O O . ALA B 1 235 ? 15.047 20.156 2.137 1 97.81 235 ALA B O 1
ATOM 4097 N N . GLY B 1 236 ? 13.164 20.891 2.996 1 96.81 236 GLY B N 1
ATOM 4098 C CA . GLY B 1 236 ? 13.844 21.922 3.777 1 96.81 236 GLY B CA 1
ATOM 4099 C C . GLY B 1 236 ? 14.68 21.344 4.906 1 96.81 236 GLY B C 1
ATOM 4100 O O . GLY B 1 236 ? 15.836 21.734 5.09 1 96.81 236 GLY B O 1
ATOM 4101 N N . ARG B 1 237 ? 14.109 20.438 5.555 1 94.5 237 ARG B N 1
ATOM 4102 C CA . ARG B 1 237 ? 14.773 19.844 6.703 1 94.5 237 ARG B CA 1
ATOM 4103 C C . ARG B 1 237 ? 16.031 19.094 6.277 1 94.5 237 ARG B C 1
ATOM 4105 O O . ARG B 1 237 ? 17.062 19.156 6.949 1 94.5 237 ARG B O 1
ATOM 4112 N N . LEU B 1 238 ? 15.922 18.422 5.199 1 94.5 238 LEU B N 1
ATOM 4113 C CA . LEU B 1 238 ? 17.031 17.578 4.766 1 94.5 238 LEU B CA 1
ATOM 4114 C C . LEU B 1 238 ? 17.828 18.25 3.65 1 94.5 238 LEU B C 1
ATOM 4116 O O . LEU B 1 238 ? 18.734 17.641 3.078 1 94.5 238 LEU B O 1
ATOM 4120 N N . GLN B 1 239 ? 17.438 19.406 3.307 1 96.81 239 GLN B N 1
ATOM 4121 C CA . GLN B 1 239 ? 18.109 20.281 2.369 1 96.81 239 GLN B CA 1
ATOM 4122 C C . GLN B 1 239 ? 18.266 19.625 1.003 1 96.81 239 GLN B C 1
ATOM 4124 O O . GLN B 1 239 ? 19.312 19.766 0.353 1 96.81 239 GLN B O 1
ATOM 4129 N N . ALA B 1 240 ? 17.344 18.812 0.628 1 97.88 240 ALA B N 1
ATOM 4130 C CA . ALA B 1 240 ? 17.281 18.141 -0.667 1 97.88 240 ALA B CA 1
ATOM 4131 C C . ALA B 1 240 ? 15.906 17.547 -0.91 1 97.88 240 ALA B C 1
ATOM 4133 O O . ALA B 1 240 ? 15.117 17.375 0.026 1 97.88 240 ALA B O 1
ATOM 4134 N N . GLY B 1 241 ? 15.617 17.391 -2.148 1 97.88 241 GLY B N 1
ATOM 4135 C CA . GLY B 1 241 ? 14.492 16.547 -2.521 1 97.88 241 GLY B CA 1
ATOM 4136 C C . GLY B 1 241 ? 14.906 15.125 -2.85 1 97.88 241 GLY B C 1
ATOM 4137 O O . GLY B 1 241 ? 15.898 14.906 -3.545 1 97.88 241 GLY B O 1
ATOM 4138 N N . ARG B 1 242 ? 14.234 14.227 -2.27 1 97.88 242 ARG B N 1
ATOM 4139 C CA . ARG B 1 242 ? 14.5 12.82 -2.545 1 97.88 242 ARG B CA 1
ATOM 4140 C C . ARG B 1 242 ? 13.211 12.07 -2.84 1 97.88 242 ARG B C 1
ATOM 4142 O O . ARG B 1 242 ? 12.18 12.32 -2.209 1 97.88 242 ARG B O 1
ATOM 4149 N N . PHE B 1 243 ? 13.297 11.055 -3.744 1 96.81 243 PHE B N 1
ATOM 4150 C CA . PHE B 1 243 ? 12.109 10.305 -4.125 1 96.81 243 PHE B CA 1
ATOM 4151 C C . PHE B 1 243 ? 11.719 9.32 -3.029 1 96.81 243 PHE B C 1
ATOM 4153 O O . PHE B 1 243 ? 10.625 8.75 -3.057 1 96.81 243 PHE B O 1
ATOM 4160 N N . THR B 1 244 ? 12.555 9.109 -1.985 1 94 244 THR B N 1
ATOM 4161 C CA . THR B 1 244 ? 12.289 8.156 -0.915 1 94 244 THR B CA 1
ATOM 4162 C C . THR B 1 244 ? 11.539 8.82 0.233 1 94 244 THR B C 1
ATOM 4164 O O . THR B 1 244 ? 11.141 8.156 1.192 1 94 244 THR B O 1
ATOM 4167 N N . PHE B 1 245 ? 11.406 10.141 0.182 1 95.25 245 PHE B N 1
ATOM 4168 C CA . PHE B 1 245 ? 10.719 10.828 1.272 1 95.25 245 PHE B CA 1
ATOM 4169 C C . PHE B 1 245 ? 9.305 10.289 1.443 1 95.25 245 PHE B C 1
ATOM 4171 O O . PHE B 1 245 ? 8.617 10.008 0.458 1 95.25 245 PHE B O 1
ATOM 4178 N N . GLY B 1 246 ? 8.93 10.148 2.654 1 93.88 246 GLY B N 1
ATOM 4179 C CA . GLY B 1 246 ? 7.547 9.82 2.969 1 93.88 246 GLY B CA 1
ATOM 4180 C C . GLY B 1 246 ? 7.223 8.352 2.766 1 93.88 246 GLY B C 1
ATOM 4181 O O . GLY B 1 246 ? 6.059 7.945 2.857 1 93.88 246 GLY B O 1
ATOM 4182 N N . GLU B 1 247 ? 8.227 7.566 2.416 1 89.62 247 GLU B N 1
ATOM 4183 C CA . GLU B 1 247 ? 7.984 6.133 2.27 1 89.62 247 GLU B CA 1
ATOM 4184 C C . GLU B 1 247 ? 7.5 5.52 3.578 1 89.62 247 GLU B C 1
ATOM 4186 O O . GLU B 1 247 ? 8.172 5.629 4.605 1 89.62 247 GLU B O 1
ATOM 4191 N N . GLY B 1 248 ? 6.305 4.953 3.537 1 84.69 248 GLY B N 1
ATOM 4192 C CA . GLY B 1 248 ? 5.77 4.312 4.727 1 84.69 248 GLY B CA 1
ATOM 4193 C C . GLY B 1 248 ? 4.977 5.254 5.609 1 84.69 248 GLY B C 1
ATOM 4194 O O . GLY B 1 248 ? 4.266 4.816 6.516 1 84.69 248 GLY B O 1
ATOM 4195 N N . ASP B 1 249 ? 5.008 6.543 5.297 1 91.38 249 ASP B N 1
ATOM 4196 C CA . ASP B 1 249 ? 4.332 7.527 6.137 1 91.38 249 ASP B CA 1
ATOM 4197 C C . ASP B 1 249 ? 2.814 7.375 6.047 1 91.38 249 ASP B C 1
ATOM 4199 O O . ASP B 1 249 ? 2.092 7.773 6.965 1 91.38 249 ASP B O 1
ATOM 4203 N N . GLU B 1 250 ? 2.355 6.898 4.891 1 92.5 250 GLU B N 1
ATOM 4204 C CA . GLU B 1 250 ? 0.911 6.766 4.73 1 92.5 250 GLU B CA 1
ATOM 4205 C C . GLU B 1 250 ? 0.302 5.938 5.855 1 92.5 250 GLU B C 1
ATOM 4207 O O . GLU B 1 250 ? -0.774 6.258 6.359 1 92.5 250 GLU B O 1
ATOM 4212 N N . LEU B 1 251 ? 1 4.906 6.312 1 88.25 251 LEU B N 1
ATOM 4213 C CA . LEU B 1 251 ? 0.484 4.051 7.375 1 88.25 251 LEU B CA 1
ATOM 4214 C C . LEU B 1 251 ? 0.604 4.738 8.734 1 88.25 251 LEU B C 1
ATOM 4216 O O . LEU B 1 251 ? -0.276 4.594 9.586 1 88.25 251 LEU B O 1
ATOM 4220 N N . SER B 1 252 ? 1.716 5.453 8.898 1 91.12 252 SER B N 1
ATOM 4221 C CA . SER B 1 252 ? 1.88 6.211 10.141 1 91.12 252 SER B CA 1
ATOM 4222 C C . SER B 1 252 ? 0.815 7.293 10.266 1 91.12 252 SER B C 1
ATOM 4224 O O . SER B 1 252 ? 0.283 7.52 11.359 1 91.12 252 SER B O 1
ATOM 4226 N N . VAL B 1 253 ? 0.56 7.922 9.164 1 95.75 253 VAL B N 1
ATOM 4227 C CA . VAL B 1 253 ? -0.445 8.977 9.141 1 95.75 253 VAL B CA 1
ATOM 4228 C C . VAL B 1 253 ? -1.816 8.398 9.477 1 95.75 253 VAL B C 1
ATOM 4230 O O . VAL B 1 253 ? -2.547 8.945 10.305 1 95.75 253 VAL B O 1
ATOM 4233 N N . ILE B 1 254 ? -2.168 7.332 8.875 1 92.75 254 ILE B N 1
ATOM 4234 C CA . ILE B 1 254 ? -3.451 6.684 9.117 1 92.75 254 ILE B CA 1
ATOM 4235 C C . ILE B 1 254 ? -3.531 6.238 10.578 1 92.75 254 ILE B C 1
ATOM 4237 O O . ILE B 1 254 ? -4.547 6.449 11.242 1 92.75 254 ILE B O 1
ATOM 4241 N N . ALA B 1 255 ? -2.438 5.684 11.039 1 88.5 255 ALA B N 1
ATOM 4242 C CA . ALA B 1 255 ? -2.398 5.23 12.43 1 88.5 255 ALA B CA 1
ATOM 4243 C C . ALA B 1 255 ? -2.617 6.398 13.391 1 88.5 255 ALA B C 1
ATOM 4245 O O . ALA B 1 255 ? -3.352 6.273 14.375 1 88.5 255 ALA B O 1
ATOM 4246 N N . ALA B 1 256 ? -1.975 7.473 13.094 1 91.56 256 ALA B N 1
ATOM 4247 C CA . ALA B 1 256 ? -2.119 8.656 13.938 1 91.56 256 ALA B CA 1
ATOM 4248 C C . ALA B 1 256 ? -3.568 9.133 13.969 1 91.56 256 ALA B C 1
ATOM 4250 O O . ALA B 1 256 ? -4.082 9.5 15.031 1 91.56 256 ALA B O 1
ATOM 4251 N N . VAL B 1 257 ? -4.223 9.133 12.828 1 94.38 257 VAL B N 1
ATOM 4252 C CA . VAL B 1 257 ? -5.594 9.617 12.703 1 94.38 257 VAL B CA 1
ATOM 4253 C C . VAL B 1 257 ? -6.543 8.688 13.461 1 94.38 257 VAL B C 1
ATOM 4255 O O . VAL B 1 257 ? -7.43 9.156 14.18 1 94.38 257 VAL B O 1
ATOM 4258 N N . ILE B 1 258 ? -6.328 7.441 13.328 1 88.81 258 ILE B N 1
ATOM 4259 C CA . ILE B 1 258 ? -7.203 6.465 13.977 1 88.81 258 ILE B CA 1
ATOM 4260 C C . ILE B 1 258 ? -6.973 6.484 15.484 1 88.81 258 ILE B C 1
ATOM 4262 O O . ILE B 1 258 ? -7.93 6.488 16.266 1 88.81 258 ILE B O 1
ATOM 4266 N N . LEU B 1 259 ? -5.715 6.531 15.812 1 85.12 259 LEU B N 1
ATOM 4267 C CA . LEU B 1 259 ? -5.379 6.613 17.219 1 85.12 259 LEU B CA 1
ATOM 4268 C C . LEU B 1 259 ? -5.926 7.898 17.844 1 85.12 259 LEU B C 1
ATOM 4270 O O . LEU B 1 259 ? -6.254 7.934 19.031 1 85.12 259 LEU B O 1
ATOM 4274 N N . GLY B 1 260 ? -5.984 8.852 17.031 1 88.19 260 GLY B N 1
ATOM 4275 C CA . GLY B 1 260 ? -6.477 10.141 17.469 1 88.19 260 GLY B CA 1
ATOM 4276 C C . GLY B 1 260 ? -7.977 10.164 17.703 1 88.19 260 GLY B C 1
ATOM 4277 O O . GLY B 1 260 ? -8.508 11.125 18.266 1 88.19 260 GLY B O 1
ATOM 4278 N N . GLY B 1 261 ? -8.703 9.156 17.234 1 87.38 261 GLY B N 1
ATOM 4279 C CA . GLY B 1 261 ? -10.125 9.086 17.547 1 87.38 261 GLY B CA 1
ATOM 4280 C C . GLY B 1 261 ? -11.016 9.18 16.312 1 87.38 261 GLY B C 1
ATOM 4281 O O . GLY B 1 261 ? -12.242 9.133 16.438 1 87.38 261 GLY B O 1
ATOM 4282 N N . THR B 1 262 ? -10.43 9.383 15.172 1 92.31 262 THR B N 1
ATOM 4283 C CA . THR B 1 262 ? -11.211 9.406 13.938 1 92.31 262 THR B CA 1
ATOM 4284 C C . THR B 1 262 ? -11.625 7.996 13.539 1 92.31 262 THR B C 1
ATOM 4286 O O . THR B 1 262 ? -10.828 7.059 13.609 1 92.31 262 THR B O 1
ATOM 4289 N N . SER B 1 263 ? -12.875 7.855 13.164 1 90.31 263 SER B N 1
ATOM 4290 C CA . SER B 1 263 ? -13.406 6.535 12.844 1 90.31 263 SER B CA 1
ATOM 4291 C C . SER B 1 263 ? -13.094 6.141 11.406 1 90.31 263 SER B C 1
ATOM 4293 O O . SER B 1 263 ? -13.367 6.898 10.477 1 90.31 263 SER B O 1
ATOM 4295 N N . LEU B 1 264 ? -12.609 4.98 11.281 1 87.88 264 LEU B N 1
ATOM 4296 C CA . LEU B 1 264 ? -12.336 4.445 9.953 1 87.88 264 LEU B CA 1
ATOM 4297 C C . LEU B 1 264 ? -13.625 4.223 9.18 1 87.88 264 LEU B C 1
ATOM 4299 O O . LEU B 1 264 ? -13.594 4.039 7.957 1 87.88 264 LEU B O 1
ATOM 4303 N N . PHE B 1 265 ? -14.734 4.258 9.805 1 89.06 265 PHE B N 1
ATOM 4304 C CA . PHE B 1 265 ? -16.016 3.975 9.172 1 89.06 265 PHE B CA 1
ATOM 4305 C C . PHE B 1 265 ? -16.766 5.27 8.852 1 89.06 265 PHE B C 1
ATOM 4307 O O . PHE B 1 265 ? -17.922 5.238 8.445 1 89.06 265 PHE B O 1
ATOM 4314 N N . GLY B 1 266 ? -16.078 6.363 9.031 1 93.44 266 GLY B N 1
ATOM 4315 C CA . GLY B 1 266 ? -16.609 7.648 8.625 1 93.44 266 GLY B CA 1
ATOM 4316 C C . GLY B 1 266 ? -17.516 8.289 9.672 1 93.44 266 GLY B C 1
ATOM 4317 O O . GLY B 1 266 ? -17.875 7.641 10.656 1 93.44 266 GLY B O 1
ATOM 4318 N N . GLY B 1 267 ? -17.719 9.547 9.562 1 96 267 GLY B N 1
ATOM 4319 C CA . GLY B 1 267 ? -18.719 10.266 10.328 1 96 267 GLY B CA 1
ATOM 4320 C C . GLY B 1 267 ? -18.188 10.859 11.617 1 96 267 GLY B C 1
ATOM 4321 O O . GLY B 1 267 ? -18.859 11.656 12.273 1 96 267 GLY B O 1
ATOM 4322 N N . VAL B 1 268 ? -17.016 10.477 12 1 94.94 268 VAL B N 1
ATOM 4323 C CA . VAL B 1 268 ? -16.391 11.023 13.203 1 94.94 268 VAL B CA 1
ATOM 4324 C C . VAL B 1 268 ? -14.953 11.414 12.906 1 94.94 268 VAL B C 1
ATOM 4326 O O . VAL B 1 268 ? -14.188 10.625 12.352 1 94.94 268 VAL B O 1
ATOM 4329 N N . GLY B 1 269 ? -14.57 12.609 13.25 1 95 269 GLY B N 1
ATOM 4330 C CA . GLY B 1 269 ? -13.211 13.07 13.047 1 95 269 GLY B CA 1
ATOM 4331 C C . GLY B 1 269 ? -12.766 14.094 14.078 1 95 269 GLY B C 1
ATOM 4332 O O . GLY B 1 269 ? -13.562 14.914 14.531 1 95 269 GLY B O 1
ATOM 4333 N N . THR B 1 270 ? -11.539 14 14.445 1 95.5 270 THR B N 1
ATOM 4334 C CA . THR B 1 270 ? -10.992 14.953 15.406 1 95.5 270 THR B CA 1
ATOM 4335 C C . THR B 1 270 ? -9.586 15.383 14.992 1 95.5 270 THR B C 1
ATOM 4337 O O . THR B 1 270 ? -8.664 14.562 14.969 1 95.5 270 THR B O 1
ATOM 4340 N N . VAL B 1 271 ? -9.43 16.609 14.742 1 97.56 271 VAL B N 1
ATOM 4341 C CA . VAL B 1 271 ? -8.141 17.156 14.312 1 97.56 271 VAL B CA 1
ATOM 4342 C C . VAL B 1 271 ? -7.172 17.172 15.492 1 97.56 271 VAL B C 1
ATOM 4344 O O . VAL B 1 271 ? -6.012 16.781 15.352 1 97.56 271 VAL B O 1
ATOM 4347 N N . VAL B 1 272 ? -7.629 17.562 16.641 1 94.88 272 VAL B N 1
ATOM 4348 C CA . VAL B 1 272 ? -6.789 17.625 17.844 1 94.88 272 VAL B CA 1
ATOM 4349 C C . VAL B 1 272 ? -6.289 16.219 18.188 1 94.88 272 VAL B C 1
ATOM 4351 O O . VAL B 1 272 ? -5.105 16.031 18.5 1 94.88 272 VAL B O 1
ATOM 4354 N N . GLY B 1 273 ? -7.199 15.258 18.125 1 91.94 273 GLY B N 1
ATOM 4355 C CA . GLY B 1 273 ? -6.801 13.875 18.359 1 91.94 273 GLY B CA 1
ATOM 4356 C C . GLY B 1 273 ? -5.727 13.391 17.406 1 91.94 273 GLY B C 1
ATOM 4357 O O . GLY B 1 273 ? -4.797 12.688 17.812 1 91.94 273 GLY B O 1
ATOM 4358 N N . THR B 1 274 ? -5.855 13.758 16.188 1 94.88 274 THR B N 1
ATOM 4359 C CA . THR B 1 274 ? -4.902 13.352 15.164 1 94.88 274 THR B CA 1
ATOM 4360 C C . THR B 1 274 ? -3.516 13.906 15.469 1 94.88 274 THR B C 1
ATOM 4362 O O . THR B 1 274 ? -2.514 13.211 15.32 1 94.88 274 THR B O 1
ATOM 4365 N N . VAL B 1 275 ? -3.467 15.156 15.883 1 95.12 275 VAL B N 1
ATOM 4366 C CA . VAL B 1 275 ? -2.182 15.766 16.203 1 95.12 275 VAL B CA 1
ATOM 4367 C C . VAL B 1 275 ? -1.55 15.031 17.391 1 95.12 275 VAL B C 1
ATOM 4369 O O . VAL B 1 275 ? -0.361 14.703 17.359 1 95.12 275 VAL B O 1
ATOM 4372 N N . ILE B 1 276 ? -2.299 14.703 18.344 1 89.94 276 ILE B N 1
ATOM 4373 C CA . ILE B 1 276 ? -1.808 13.953 19.484 1 89.94 276 ILE B CA 1
ATOM 4374 C C . ILE B 1 276 ? -1.366 12.562 19.047 1 89.94 276 ILE B C 1
ATOM 4376 O O . ILE B 1 276 ? -0.325 12.062 19.484 1 89.94 276 ILE B O 1
ATOM 4380 N N . GLY B 1 277 ? -2.195 11.977 18.188 1 89.5 277 GLY B N 1
ATOM 4381 C CA . GLY B 1 277 ? -1.819 10.688 17.641 1 89.5 277 GLY B CA 1
ATOM 4382 C C . GLY B 1 277 ? -0.499 10.719 16.891 1 89.5 277 GLY B C 1
ATOM 4383 O O . GLY B 1 277 ? 0.299 9.781 17 1 89.5 277 GLY B O 1
ATOM 4384 N N . SER B 1 278 ? -0.306 11.75 16.156 1 93.44 278 SER B N 1
ATOM 4385 C CA . SER B 1 278 ? 0.936 11.875 15.406 1 93.44 278 SER B CA 1
ATOM 4386 C C . SER B 1 278 ? 2.137 12.023 16.328 1 93.44 278 SER B C 1
ATOM 4388 O O . SER B 1 278 ? 3.209 11.484 16.062 1 93.44 278 SER B O 1
ATOM 4390 N N . VAL B 1 279 ? 1.973 12.742 17.391 1 90.25 279 VAL B N 1
ATOM 4391 C CA . VAL B 1 279 ? 3.045 12.891 18.359 1 90.25 279 VAL B CA 1
ATOM 4392 C C . VAL B 1 279 ? 3.338 11.539 19.016 1 90.25 279 VAL B C 1
ATOM 4394 O O . VAL B 1 279 ? 4.5 11.203 19.266 1 90.25 279 VAL B O 1
ATOM 4397 N N . MET B 1 280 ? 2.334 10.805 19.203 1 86.5 280 MET B N 1
ATOM 4398 C CA . MET B 1 280 ? 2.506 9.477 19.781 1 86.5 280 MET B CA 1
ATOM 4399 C C . MET B 1 280 ? 3.318 8.586 18.844 1 86.5 280 MET B C 1
ATOM 4401 O O . MET B 1 280 ? 4.289 7.953 19.266 1 86.5 280 MET B O 1
ATOM 4405 N N . ILE B 1 281 ? 2.898 8.555 17.656 1 86.38 281 ILE B N 1
ATOM 4406 C CA . ILE B 1 281 ? 3.594 7.73 16.672 1 86.38 281 ILE B CA 1
ATOM 4407 C C . ILE B 1 281 ? 5.035 8.211 16.516 1 86.38 281 ILE B C 1
ATOM 4409 O O . ILE B 1 281 ? 5.961 7.398 16.438 1 86.38 281 ILE B O 1
ATOM 4413 N N . GLY B 1 282 ? 5.199 9.5 16.516 1 87.94 282 GLY B N 1
ATOM 4414 C CA . GLY B 1 282 ? 6.539 10.062 16.438 1 87.94 282 GLY B CA 1
ATOM 4415 C C . GLY B 1 282 ? 7.406 9.695 17.641 1 87.94 282 GLY B C 1
ATOM 4416 O O . GLY B 1 282 ? 8.594 9.422 17.484 1 87.94 282 GLY B O 1
ATOM 4417 N N . THR B 1 283 ? 6.836 9.734 18.75 1 86.06 283 THR B N 1
ATOM 4418 C CA . THR B 1 283 ? 7.547 9.375 19.969 1 86.06 283 THR B CA 1
ATOM 4419 C C . THR B 1 283 ? 7.98 7.914 19.938 1 86.06 283 THR B C 1
ATOM 4421 O O . THR B 1 283 ? 9.117 7.59 20.281 1 86.06 283 THR B O 1
ATOM 4424 N N . ILE B 1 284 ? 7.133 7.105 19.453 1 84.88 284 ILE B N 1
ATOM 4425 C CA . ILE B 1 284 ? 7.441 5.68 19.359 1 84.88 284 ILE B CA 1
ATOM 4426 C C . ILE B 1 284 ? 8.57 5.457 18.375 1 84.88 284 ILE B C 1
ATOM 4428 O O . ILE B 1 284 ? 9.523 4.723 18.656 1 84.88 284 ILE B O 1
ATOM 4432 N N . ASN B 1 285 ? 8.414 6.062 17.266 1 86.44 285 ASN B N 1
ATOM 4433 C CA . ASN B 1 285 ? 9.445 5.922 16.25 1 86.44 285 ASN B CA 1
ATOM 4434 C C . ASN B 1 285 ? 10.805 6.395 16.766 1 86.44 285 ASN B C 1
ATOM 4436 O O . ASN B 1 285 ? 11.828 5.742 16.516 1 86.44 285 ASN B O 1
ATOM 4440 N N . ASN B 1 286 ? 10.781 7.496 17.453 1 87.69 286 ASN B N 1
ATOM 4441 C CA . ASN B 1 286 ? 12.016 8.016 18.031 1 87.69 286 ASN B CA 1
ATOM 4442 C C . ASN B 1 286 ? 12.586 7.066 19.078 1 87.69 286 ASN B C 1
ATOM 4444 O O . ASN B 1 286 ? 13.797 6.848 19.125 1 87.69 286 ASN B O 1
ATOM 4448 N N . ALA B 1 287 ? 11.766 6.566 19.859 1 85.69 287 ALA B N 1
ATOM 4449 C CA . ALA B 1 287 ? 12.188 5.645 20.906 1 85.69 287 ALA B CA 1
ATOM 4450 C C . ALA B 1 287 ? 12.828 4.391 20.328 1 85.69 287 ALA B C 1
ATOM 4452 O O . ALA B 1 287 ? 13.805 3.877 20.859 1 85.69 287 ALA B O 1
ATOM 4453 N N . LEU B 1 288 ? 12.242 3.914 19.219 1 85.5 288 LEU B N 1
ATOM 4454 C CA . LEU B 1 288 ? 12.781 2.719 18.578 1 85.5 288 LEU B CA 1
ATOM 4455 C C . LEU B 1 288 ? 14.172 2.982 18.016 1 85.5 288 LEU B C 1
ATOM 4457 O O . LEU B 1 288 ? 15.047 2.117 18.094 1 85.5 288 LEU B O 1
ATOM 4461 N N . ILE B 1 289 ? 14.32 4.148 17.547 1 84.94 289 ILE B N 1
ATOM 4462 C CA . ILE B 1 289 ? 15.625 4.539 17.016 1 84.94 289 ILE B CA 1
ATOM 4463 C C . ILE B 1 289 ? 16.625 4.668 18.156 1 84.94 289 ILE B C 1
ATOM 4465 O O . ILE B 1 289 ? 17.75 4.164 18.078 1 84.94 289 ILE B O 1
ATOM 4469 N N . LEU B 1 290 ? 16.25 5.297 19.203 1 84.75 290 LEU B N 1
ATOM 4470 C CA . LEU B 1 290 ? 17.125 5.508 20.344 1 84.75 290 LEU B CA 1
ATOM 4471 C C . LEU B 1 290 ? 17.5 4.18 21 1 84.75 290 LEU B C 1
ATOM 4473 O O . LEU B 1 290 ? 18.578 4.039 21.562 1 84.75 290 LEU B O 1
ATOM 4477 N N . GLN B 1 291 ? 16.609 3.189 20.922 1 84.44 291 GLN B N 1
ATOM 4478 C CA . GLN B 1 291 ? 16.859 1.867 21.484 1 84.44 291 GLN B CA 1
ATOM 4479 C C . GLN B 1 291 ? 17.828 1.08 20.594 1 84.44 291 GLN B C 1
ATOM 4481 O O . GLN B 1 291 ? 18.281 -0.007 20.969 1 84.44 291 GLN B O 1
ATOM 4486 N N . GLY B 1 292 ? 18.109 1.609 19.375 1 84.88 292 GLY B N 1
ATOM 4487 C CA . GLY B 1 292 ? 19.109 0.993 18.516 1 84.88 292 GLY B CA 1
ATOM 4488 C C . GLY B 1 292 ? 18.516 -0.047 17.578 1 84.88 292 GLY B C 1
ATOM 4489 O O . GLY B 1 292 ? 19.234 -0.899 17.047 1 84.88 292 GLY B O 1
ATOM 4490 N N . LEU B 1 293 ? 17.266 0.007 17.406 1 85.56 293 LEU B N 1
ATOM 4491 C CA . LEU B 1 293 ? 16.656 -0.943 16.484 1 85.56 293 LEU B CA 1
ATOM 4492 C C . LEU B 1 293 ? 17 -0.597 15.031 1 85.56 293 LEU B C 1
ATOM 4494 O O . LEU B 1 293 ? 17.031 0.579 14.664 1 85.56 293 LEU B O 1
ATOM 4498 N N . ASP B 1 294 ? 17.281 -1.649 14.273 1 90.19 294 ASP B N 1
ATOM 4499 C CA . ASP B 1 294 ? 17.531 -1.454 12.844 1 90.19 294 ASP B CA 1
ATOM 4500 C C . ASP B 1 294 ? 16.219 -1.188 12.102 1 90.19 294 ASP B C 1
ATOM 4502 O O . ASP B 1 294 ? 15.133 -1.294 12.688 1 90.19 294 ASP B O 1
ATOM 4506 N N . VAL B 1 295 ? 16.359 -0.776 10.914 1 85.81 295 VAL B N 1
ATOM 4507 C CA . VAL B 1 295 ? 15.219 -0.408 10.078 1 85.81 295 VAL B CA 1
ATOM 4508 C C . VAL B 1 295 ? 14.25 -1.581 9.977 1 85.81 295 VAL B C 1
ATOM 4510 O O . VAL B 1 295 ? 13.031 -1.393 10.047 1 85.81 295 VAL B O 1
ATOM 4513 N N . SER B 1 296 ? 14.758 -2.766 9.898 1 91.5 296 SER B N 1
ATOM 4514 C CA . SER B 1 296 ? 13.93 -3.959 9.781 1 91.5 296 SER B CA 1
ATOM 4515 C C . SER B 1 296 ? 13.062 -4.152 11.023 1 91.5 296 SER B C 1
ATOM 4517 O O . SER B 1 296 ? 11.859 -4.383 10.914 1 91.5 296 SER B O 1
ATOM 4519 N N . GLN B 1 297 ? 13.625 -3.973 12.164 1 90.06 297 GLN B N 1
ATOM 4520 C CA . GLN B 1 297 ? 12.898 -4.121 13.422 1 90.06 297 GLN B CA 1
ATOM 4521 C C . GLN B 1 297 ? 11.875 -3.004 13.602 1 90.06 297 GLN B C 1
ATOM 4523 O O . GLN B 1 297 ? 10.781 -3.234 14.117 1 90.06 297 GLN B O 1
ATOM 4528 N N . GLN B 1 298 ? 12.273 -1.848 13.188 1 87.38 298 GLN B N 1
ATOM 4529 C CA . GLN B 1 298 ? 11.352 -0.718 13.258 1 87.38 298 GLN B CA 1
ATOM 4530 C C . GLN B 1 298 ? 10.109 -0.967 12.406 1 87.38 298 GLN B C 1
ATOM 4532 O O . GLN B 1 298 ? 8.992 -0.689 12.844 1 87.38 298 GLN B O 1
ATOM 4537 N N . MET B 1 299 ? 10.32 -1.539 11.234 1 88.69 299 MET B N 1
ATOM 4538 C CA . MET B 1 299 ? 9.203 -1.835 10.336 1 88.69 299 MET B CA 1
ATOM 4539 C C . MET B 1 299 ? 8.234 -2.82 10.984 1 88.69 299 MET B C 1
ATOM 4541 O O . MET B 1 299 ? 7.02 -2.635 10.914 1 88.69 299 MET B O 1
ATOM 4545 N N . VAL B 1 300 ? 8.758 -3.799 11.625 1 92 300 VAL B N 1
ATOM 4546 C CA . VAL B 1 300 ? 7.945 -4.824 12.266 1 92 300 VAL B CA 1
ATOM 4547 C C . VAL B 1 300 ? 7.129 -4.207 13.398 1 92 300 VAL B C 1
ATOM 4549 O O . VAL B 1 300 ? 5.914 -4.402 13.469 1 92 300 VAL B O 1
ATOM 4552 N N . VAL B 1 301 ? 7.773 -3.395 14.211 1 86.88 301 VAL B N 1
ATOM 4553 C CA . VAL B 1 301 ? 7.113 -2.787 15.359 1 86.88 301 VAL B CA 1
ATOM 4554 C C . VAL B 1 301 ? 6.07 -1.778 14.883 1 86.88 301 VAL B C 1
ATOM 4556 O O . VAL B 1 301 ? 4.961 -1.726 15.422 1 86.88 301 VAL B O 1
ATOM 4559 N N . GLN B 1 302 ? 6.441 -1.035 13.922 1 84.94 302 GLN B N 1
ATOM 4560 C CA . GLN B 1 302 ? 5.504 -0.053 13.383 1 84.94 302 GLN B CA 1
ATOM 4561 C C . GLN B 1 302 ? 4.25 -0.729 12.836 1 84.94 302 GLN B C 1
ATOM 4563 O O . GLN B 1 302 ? 3.133 -0.266 13.078 1 84.94 302 GLN B O 1
ATOM 4568 N N . GLY B 1 303 ? 4.453 -1.78 12.078 1 88.25 303 GLY B N 1
ATOM 4569 C CA . GLY B 1 303 ? 3.307 -2.531 11.594 1 88.25 303 GLY B CA 1
ATOM 4570 C C . GLY B 1 303 ? 2.42 -3.059 12.703 1 88.25 303 GLY B C 1
ATOM 4571 O O . GLY B 1 303 ? 1.193 -2.957 12.625 1 88.25 303 GLY B O 1
ATOM 4572 N N . ALA B 1 304 ? 3.045 -3.57 13.727 1 89.12 304 ALA B N 1
ATOM 4573 C CA . ALA B 1 304 ? 2.311 -4.098 14.875 1 89.12 304 ALA B CA 1
ATOM 4574 C C . ALA B 1 304 ? 1.517 -2.996 15.57 1 89.12 304 ALA B C 1
ATOM 4576 O O . ALA B 1 304 ? 0.378 -3.213 15.992 1 89.12 304 ALA B O 1
ATOM 4577 N N . ILE B 1 305 ? 2.105 -1.865 15.648 1 82.5 305 ILE B N 1
ATOM 4578 C CA . ILE B 1 305 ? 1.458 -0.734 16.297 1 82.5 305 ILE B CA 1
ATOM 4579 C C . ILE B 1 305 ? 0.226 -0.312 15.5 1 82.5 305 ILE B C 1
ATOM 4581 O O . ILE B 1 305 ? -0.812 0.021 16.078 1 82.5 305 ILE B O 1
ATOM 4585 N N . ILE B 1 306 ? 0.361 -0.316 14.195 1 82.88 306 ILE B N 1
ATOM 4586 C CA . ILE B 1 306 ? -0.757 0.063 13.336 1 82.88 306 ILE B CA 1
ATOM 4587 C C . ILE B 1 306 ? -1.92 -0.904 13.547 1 82.88 306 ILE B C 1
ATOM 4589 O O . ILE B 1 306 ? -3.064 -0.481 13.719 1 82.88 306 ILE B O 1
ATOM 4593 N N . ILE B 1 307 ? -1.638 -2.178 13.578 1 87.75 307 ILE B N 1
ATOM 4594 C CA . ILE B 1 307 ? -2.66 -3.197 13.789 1 87.75 307 ILE B CA 1
ATOM 4595 C C . ILE B 1 307 ? -3.311 -3.004 15.156 1 87.75 307 ILE B C 1
ATOM 4597 O O . ILE B 1 307 ? -4.539 -3.029 15.273 1 87.75 307 ILE B O 1
ATOM 4601 N N . LEU B 1 308 ? -2.521 -2.754 16.141 1 83.25 308 LEU B N 1
ATOM 4602 C CA . LEU B 1 308 ? -3.031 -2.574 17.484 1 83.25 308 LEU B CA 1
ATOM 4603 C C . LEU B 1 308 ? -3.873 -1.308 17.594 1 83.25 308 LEU B C 1
ATOM 4605 O O . LEU B 1 308 ? -4.918 -1.302 18.25 1 83.25 308 LEU B O 1
ATOM 4609 N N . ALA B 1 309 ? -3.357 -0.277 16.969 1 77.81 309 ALA B N 1
ATOM 4610 C CA . ALA B 1 309 ? -4.078 0.992 16.984 1 77.81 309 ALA B CA 1
ATOM 4611 C C . ALA B 1 309 ? -5.461 0.847 16.359 1 77.81 309 ALA B C 1
ATOM 4613 O O . ALA B 1 309 ? -6.449 1.357 16.891 1 77.81 309 ALA B O 1
ATOM 4614 N N . VAL B 1 310 ? -5.535 0.158 15.289 1 79.38 310 VAL B N 1
ATOM 4615 C CA . VAL B 1 310 ? -6.801 -0.003 14.586 1 79.38 310 VAL B CA 1
ATOM 4616 C C . VAL B 1 310 ? -7.703 -0.963 15.352 1 79.38 310 VAL B C 1
ATOM 4618 O O . VAL B 1 310 ? -8.914 -0.75 15.438 1 79.38 310 VAL B O 1
ATOM 4621 N N . ALA B 1 311 ? -7.145 -2.006 15.875 1 82 311 ALA B N 1
ATOM 4622 C CA . ALA B 1 311 ? -7.906 -2.992 16.625 1 82 311 ALA B CA 1
ATOM 4623 C C . ALA B 1 311 ? -8.602 -2.346 17.828 1 82 311 ALA B C 1
ATOM 4625 O O . ALA B 1 311 ? -9.75 -2.676 18.141 1 82 311 ALA B O 1
ATOM 4626 N N . PHE B 1 312 ? -7.969 -1.426 18.375 1 74.69 312 PHE B N 1
ATOM 4627 C CA . PHE B 1 312 ? -8.508 -0.84 19.594 1 74.69 312 PHE B CA 1
ATOM 4628 C C . PHE B 1 312 ? -9.281 0.438 19.281 1 74.69 312 PHE B C 1
ATOM 4630 O O . PHE B 1 312 ? -10.117 0.872 20.078 1 74.69 312 PHE B O 1
ATOM 4637 N N . GLY B 1 313 ? -8.938 1.035 18.141 1 66.81 313 GLY B N 1
ATOM 4638 C CA . GLY B 1 313 ? -9.602 2.281 17.797 1 66.81 313 GLY B CA 1
ATOM 4639 C C . GLY B 1 313 ? -10.898 2.076 17.047 1 66.81 313 GLY B C 1
ATOM 4640 O O . GLY B 1 313 ? -11.75 2.975 17 1 66.81 313 GLY B O 1
ATOM 4641 N N . SER B 1 314 ? -11.055 0.925 16.203 1 60.47 314 SER B N 1
ATOM 4642 C CA . SER B 1 314 ? -12.188 0.725 15.32 1 60.47 314 SER B CA 1
ATOM 4643 C C . SER B 1 314 ? -13.414 0.227 16.078 1 60.47 314 SER B C 1
ATOM 4645 O O . SER B 1 314 ? -14.242 -0.502 15.531 1 60.47 314 SER B O 1
ATOM 4647 N N . LYS B 1 315 ? -13.82 0.794 17.125 1 53.41 315 LYS B N 1
ATOM 4648 C CA . LYS B 1 315 ? -15.047 0.271 17.719 1 53.41 315 LYS B CA 1
ATOM 4649 C C . LYS B 1 315 ? -16.25 0.57 16.828 1 53.41 315 LYS B C 1
ATOM 4651 O O . LYS B 1 315 ? -16.453 1.713 16.406 1 53.41 315 LYS B O 1
ATOM 4656 N N . LYS B 1 316 ? -16.781 -0.48 16.047 1 50.53 316 LYS B N 1
ATOM 4657 C CA . LYS B 1 316 ? -18.125 -0.423 15.477 1 50.53 316 LYS B CA 1
ATOM 4658 C C . LYS B 1 316 ? -19.125 0.134 16.484 1 50.53 316 LYS B C 1
ATOM 4660 O O . LYS B 1 316 ? -19.25 -0.381 17.594 1 50.53 316 LYS B O 1
ATOM 4665 N N . ARG B 1 317 ? -19.297 1.436 16.516 1 41.72 317 ARG B N 1
ATOM 4666 C CA . ARG B 1 317 ? -20.469 1.815 17.297 1 41.72 317 ARG B CA 1
ATOM 4667 C C . ARG B 1 317 ? -21.672 0.955 16.938 1 41.72 317 ARG B C 1
ATOM 4669 O O . ARG B 1 317 ? -22 0.809 15.75 1 41.72 317 ARG B O 1
ATOM 4676 N N . LYS B 1 318 ? -21.828 -0.153 17.562 1 37.88 318 LYS B N 1
ATOM 4677 C CA . LYS B 1 318 ? -23.109 -0.862 17.469 1 37.88 318 LYS B CA 1
ATOM 4678 C C . LYS B 1 318 ? -24.266 0.115 17.344 1 37.88 318 LYS B C 1
ATOM 4680 O O . LYS B 1 318 ? -24.438 0.993 18.203 1 37.88 318 LYS B O 1
ATOM 4685 N N . SER B 1 319 ? -24.438 0.474 15.945 1 30.41 319 SER B N 1
ATOM 4686 C CA . SER B 1 319 ? -25.766 1.069 15.875 1 30.41 319 SER B CA 1
ATOM 4687 C C . SER B 1 319 ? -26.797 0.204 16.594 1 30.41 319 SER B C 1
ATOM 4689 O O . SER B 1 319 ? -26.75 -1.025 16.516 1 30.41 319 SER B O 1
#

pLDDT: mean 89.27, std 14.72, range [28.06, 98.88]

Radius of gyration: 25.35 Å; Cα contacts (8 Å, |Δi|>4): 1292; chains: 2; bounding box: 66×63×82 Å